Protein AF-0000000065893558 (afdb_homodimer)

Secondary structure (DSSP, 8-state):
--SEEEEEE-B--THHHHH-TT-TTBTTTGGG-HHHHHHTTEEEEEES---STTTSHHHHHHTT-SEEEE-TTS---B-HHHHHT-TT--EEEESSS--TTB-HHHHHHTT-EEEE-TTTTHHHHHHHHHHHHHHHHTTHHHHHHHHHHT---HHHHHTT---STT-EEEEE--SHHHHHHHHHHGGG--SEEEEE-SSPPPHHHHHHHHHHHHHHHS-S--EEE-S-HHHHHHH-SEEEE-PPPSTTTTT-BSHHHHHTSPTTEEEEE-S-GGGB-HHHHHHHHHHTSEEEEEES--SSSSPPTT-HHHH---TTS--EEE--S-TT--HHHHHHHHHHHHHHHHHHHTT-----GGGEEEETTEES-SSS----/--SEEEEEE-B--THHHHH-TT-TTBTTTGGG-HHHHHHTTEEEEEES---STTTSHHHHHHTT-SEEEE-TTS---B-HHHHHT-TT--EEEESSS--TTB-HHHHHHTT-EEEE-TTTTHHHHHHHHHHHHHHHHTTHHHHHHHHHHT---HHHHHTT---STT-EEEEE--SHHHHHHHHHHGGG--SEEEEE-SSPPPHHHHHHHHHHHHHHHS-S--EEE-S-HHHHHHH-SEEEE-PPPSTTTTT-BSHHHHHTSPTTEEEEE-S-GGGB-HHHHHHHHHHTSEEEEEES--SSSSPPTT-HHHH---TTS--EEE--S-TT--HHHHHHHHHHHHHHHHHHHTT-----GGGEEEETTEES-SSS----

pLDDT: mean 96.37, std 6.39, range [39.03, 98.94]

InterPro domains:
  IPR006140 D-isomer specific 2-hydroxyacid dehydrogenase, NAD-binding domain [PF02826] (130-314)
  IPR029753 D-isomer specific 2-hydroxyacid dehydrogenase, NAD-binding domain conserved site [PS00670] (232-254)
  IPR029753 D-isomer specific 2-hydroxyacid dehydrogenase, NAD-binding domain conserved site [PS00671] (261-277)
  IPR033689 NAD-dependent formate dehydrogenase [MF_03210] (4-373)
  IPR033689 NAD-dependent formate dehydrogenase [NF005750] (21-373)
  IPR033689 NAD-dependent formate dehydrogenase [cd05302] (4-371)
  IPR036291 NAD(P)-binding domain superfamily [SSF51735] (124-314)

Nearest PDB structures (foldseek):
  8j3o-assembly1_A  TM=9.911E-01  e=7.836E-60  Candida dubliniensis CD36
  8j3p-assembly1_A  TM=9.865E-01  e=5.452E-58  Candida dubliniensis CD36
  8j3o-assembly4_D  TM=9.879E-01  e=6.836E-58  Candida dubliniensis CD36
  8j3o-assembly3_C  TM=9.861E-01  e=7.655E-58  Candida dubliniensis CD36
  6d4b-assembly1_B  TM=9.823E-01  e=1.707E-53  [Candida] boidinii

Sequence (752 aa):
MSKGKVLLVLYEGGKHAEEQEKLLGCIENELGIRNFIEEQGYELVTTIDKDPEPTSTVDRELKDAEIVITTPFFPAYISRNRIAEAPNLKLCVTAGVGSDHVDLEAANERKITVTEVTGSNVVSVAEHVMATILVLIRNYNGGHQQAINGEWDIAGVAKNEYDLEDKIISTVGAGRIGYRVLERLVAFNPKKLLYYDYQELPAEAINRLNEASKLFNGRGDIVQRVEKLEDMVAQSDVVTINCPLHKDSRGLFNKKLISHMKDGAYLVNTARGAICVAEDVAEAVKSGKLAGYGGDVWDKQPAPKDHPWRTMDNKDHVGNAMTVHISGTSLHAQKRYAQGVKNILNSYFSKKFDYRPQDIIVQNGSYATRAYGQKKMSKGKVLLVLYEGGKHAEEQEKLLGCIENELGIRNFIEEQGYELVTTIDKDPEPTSTVDRELKDAEIVITTPFFPAYISRNRIAEAPNLKLCVTAGVGSDHVDLEAANERKITVTEVTGSNVVSVAEHVMATILVLIRNYNGGHQQAINGEWDIAGVAKNEYDLEDKIISTVGAGRIGYRVLERLVAFNPKKLLYYDYQELPAEAINRLNEASKLFNGRGDIVQRVEKLEDMVAQSDVVTINCPLHKDSRGLFNKKLISHMKDGAYLVNTARGAICVAEDVAEAVKSGKLAGYGGDVWDKQPAPKDHPWRTMDNKDHVGNAMTVHISGTSLHAQKRYAQGVKNILNSYFSKKFDYRPQDIIVQNGSYATRAYGQKK

Radius of gyration: 27.82 Å; Cα contacts (8 Å, |Δi|>4): 1777; chains: 2; bounding box: 53×90×63 Å

Structure (mmCIF, N/CA/C/O backbone):
data_AF-0000000065893558-model_v1
#
loop_
_entity.id
_entity.type
_entity.pdbx_description
1 polymer 'Formate dehydrogenase 2'
#
loop_
_atom_site.group_PDB
_atom_site.id
_atom_site.type_symbol
_atom_site.label_atom_id
_atom_site.label_alt_id
_atom_site.label_comp_id
_atom_site.label_asym_id
_atom_site.label_entity_id
_atom_site.label_seq_id
_atom_site.pdbx_PDB_ins_code
_atom_site.Cartn_x
_atom_site.Cartn_y
_atom_site.Cartn_z
_atom_site.occupancy
_atom_site.B_iso_or_equiv
_atom_site.auth_seq_id
_atom_site.auth_comp_id
_atom_site.auth_asym_id
_atom_site.auth_atom_id
_atom_site.pdbx_PDB_model_num
ATOM 1 N N . MET A 1 1 ? -18.844 46.812 14.445 1 70.69 1 MET A N 1
ATOM 2 C CA . MET A 1 1 ? -17.422 46.562 14.18 1 70.69 1 MET A CA 1
ATOM 3 C C . MET A 1 1 ? -17 45.188 14.633 1 70.69 1 MET A C 1
ATOM 5 O O . MET A 1 1 ? -17.484 44.688 15.648 1 70.69 1 MET A O 1
ATOM 9 N N . SER A 1 2 ? -16.312 44.406 13.742 1 84.44 2 SER A N 1
ATOM 10 C CA . SER A 1 2 ? -15.945 43.031 14.109 1 84.44 2 SER A CA 1
ATOM 11 C C . SER A 1 2 ? -14.977 43 15.281 1 84.44 2 SER A C 1
ATOM 13 O O . SER A 1 2 ? -14.234 43.969 15.492 1 84.44 2 SER A O 1
ATOM 15 N N . LYS A 1 3 ? -15.172 42.062 16.172 1 91.75 3 LYS A N 1
ATOM 16 C CA . LYS A 1 3 ? -14.289 41.875 17.328 1 91.75 3 LYS A CA 1
ATOM 17 C C . LYS A 1 3 ? -12.844 41.688 16.875 1 91.75 3 LYS A C 1
ATOM 19 O O . LYS A 1 3 ? -11.906 42.062 17.594 1 91.75 3 LYS A O 1
ATOM 24 N N . GLY A 1 4 ? -12.703 41.188 15.711 1 96.31 4 GLY A N 1
ATOM 25 C CA . GLY A 1 4 ? -11.398 40.844 15.172 1 96.31 4 GLY A CA 1
ATOM 26 C C . GLY A 1 4 ? -11.484 40.125 13.836 1 96.31 4 GLY A C 1
ATOM 27 O O . GLY A 1 4 ? -12.57 39.938 13.297 1 96.31 4 GLY A O 1
ATOM 28 N N . LYS A 1 5 ? -10.305 39.812 13.312 1 98.38 5 LYS A N 1
ATOM 29 C CA . LYS A 1 5 ? -10.242 39.188 11.992 1 98.38 5 LYS A CA 1
ATOM 30 C C . LYS A 1 5 ? -9.516 37.844 12.047 1 98.38 5 LYS A C 1
ATOM 32 O O . LYS A 1 5 ? -8.445 37.75 12.648 1 98.38 5 LYS A O 1
ATOM 37 N N . VAL A 1 6 ? -10.195 36.844 11.469 1 98.75 6 VAL A N 1
ATOM 38 C CA . VAL A 1 6 ? -9.586 35.531 11.242 1 98.75 6 VAL A CA 1
ATOM 39 C C . VAL A 1 6 ? -9.234 35.375 9.766 1 98.75 6 VAL A C 1
ATOM 41 O O . VAL A 1 6 ? -10.102 35.531 8.898 1 98.75 6 VAL A O 1
ATOM 44 N N . LEU A 1 7 ? -7.969 35.188 9.484 1 98.81 7 LEU A N 1
ATOM 45 C CA . LEU A 1 7 ? -7.496 34.906 8.133 1 98.81 7 LEU A CA 1
ATOM 46 C C . LEU A 1 7 ? -7.324 33.406 7.906 1 98.81 7 LEU A C 1
ATOM 48 O O . LEU A 1 7 ? -6.594 32.75 8.648 1 98.81 7 LEU A O 1
ATOM 52 N N . LEU A 1 8 ? -8.047 32.875 6.945 1 98.75 8 LEU A N 1
ATOM 53 C CA . LEU A 1 8 ? -8.031 31.438 6.621 1 98.75 8 LEU A CA 1
ATOM 54 C C . LEU A 1 8 ? -7.418 31.203 5.246 1 98.75 8 LEU A C 1
ATOM 56 O O . LEU A 1 8 ? -7.914 31.719 4.242 1 98.75 8 LEU A O 1
ATOM 60 N N . VAL A 1 9 ? -6.301 30.5 5.211 1 98.38 9 VAL A N 1
ATOM 61 C CA . VAL A 1 9 ? -5.621 30.188 3.959 1 98.38 9 VAL A CA 1
ATOM 62 C C . VAL A 1 9 ? -5.711 28.688 3.684 1 98.38 9 VAL A C 1
ATOM 64 O O . VAL A 1 9 ? -5.129 27.875 4.41 1 98.38 9 VAL A O 1
ATOM 67 N N . LEU A 1 10 ? -6.488 28.266 2.695 1 97.81 10 LEU A N 1
ATOM 68 C CA . LEU A 1 10 ? -6.699 26.891 2.283 1 97.81 10 LEU A CA 1
ATOM 69 C C . LEU A 1 10 ? -6.5 26.734 0.78 1 97.81 10 LEU A C 1
ATOM 71 O O . LEU A 1 10 ? -6.375 27.719 0.059 1 97.81 10 LEU A O 1
ATOM 75 N N . TYR A 1 11 ? -6.375 25.469 0.306 1 96.88 11 TYR A N 1
ATOM 76 C CA . TYR A 1 11 ? -6.258 25.234 -1.13 1 96.88 11 TYR A CA 1
ATOM 77 C C . TYR A 1 11 ? -7.602 25.406 -1.822 1 96.88 11 TYR A C 1
ATOM 79 O O . TYR A 1 11 ? -8.648 25.422 -1.169 1 96.88 11 TYR A O 1
ATOM 87 N N . GLU A 1 12 ? -7.582 25.562 -3.115 1 97.06 12 GLU A N 1
ATOM 88 C CA . GLU A 1 12 ? -8.797 25.703 -3.914 1 97.06 12 GLU A CA 1
ATOM 89 C C . GLU A 1 12 ? -9.445 24.359 -4.199 1 97.06 12 GLU A C 1
ATOM 91 O O . GLU A 1 12 ? -8.758 23.406 -4.594 1 97.06 12 GLU A O 1
ATOM 96 N N . GLY A 1 13 ? -10.727 24.312 -3.957 1 97 13 GLY A N 1
ATOM 97 C CA . GLY A 1 13 ? -11.461 23.078 -4.254 1 97 13 GLY A CA 1
ATOM 98 C C . GLY A 1 13 ? -12.078 23.078 -5.641 1 97 13 GLY A C 1
ATOM 99 O O . GLY A 1 13 ? -12.117 22.047 -6.305 1 97 13 GLY A O 1
ATOM 100 N N . GLY A 1 14 ? -12.555 24.281 -6.031 1 96.31 14 GLY A N 1
ATOM 101 C CA . GLY A 1 14 ? -13.195 24.406 -7.332 1 96.31 14 GLY A CA 1
ATOM 102 C C . GLY A 1 14 ? -14.352 23.438 -7.512 1 96.31 14 GLY A C 1
ATOM 103 O O . GLY A 1 14 ? -15.25 23.375 -6.676 1 96.31 14 GLY A O 1
ATOM 104 N N . LYS A 1 15 ? -14.383 22.797 -8.641 1 96.44 15 LYS A N 1
ATOM 105 C CA . LYS A 1 15 ? -15.445 21.859 -8.969 1 96.44 15 LYS A CA 1
ATOM 106 C C . LYS A 1 15 ? -15.445 20.672 -8.008 1 96.44 15 LYS A C 1
ATOM 108 O O . LYS A 1 15 ? -16.5 20.125 -7.691 1 96.44 15 LYS A O 1
ATOM 113 N N . HIS A 1 16 ? -14.305 20.328 -7.508 1 97.31 16 HIS A N 1
ATOM 114 C CA . HIS A 1 16 ? -14.195 19.188 -6.594 1 97.31 16 HIS A CA 1
ATOM 115 C C . HIS A 1 16 ? -14.984 19.438 -5.312 1 97.31 16 HIS A C 1
ATOM 117 O O . HIS A 1 16 ? -15.625 18.531 -4.785 1 97.31 16 HIS A O 1
ATOM 123 N N . ALA A 1 17 ? -14.93 20.672 -4.809 1 96.69 17 ALA A N 1
ATOM 124 C CA . ALA A 1 17 ? -15.656 21.031 -3.594 1 96.69 17 ALA A CA 1
ATOM 125 C C . ALA A 1 17 ? -17.172 20.953 -3.809 1 96.69 17 ALA A C 1
ATOM 127 O O . ALA A 1 17 ? -17.906 20.625 -2.885 1 96.69 17 ALA A O 1
ATOM 128 N N . GLU A 1 18 ? -17.562 21.234 -4.992 1 95.62 18 GLU A N 1
ATOM 129 C CA . GLU A 1 18 ? -18.984 21.141 -5.34 1 95.62 18 GLU A CA 1
ATOM 130 C C . GLU A 1 18 ? -19.453 19.688 -5.352 1 95.62 18 GLU A C 1
ATOM 132 O O . GLU A 1 18 ? -20.578 19.391 -4.945 1 95.62 18 GLU A O 1
ATOM 137 N N . GLU A 1 19 ? -18.625 18.844 -5.762 1 95.75 19 GLU A N 1
ATOM 138 C CA . GLU A 1 19 ? -18.969 17.453 -5.961 1 95.75 19 GLU A CA 1
ATOM 139 C C . GLU A 1 19 ? -18.812 16.656 -4.668 1 95.75 19 GLU A C 1
ATOM 141 O O . GLU A 1 19 ? -19.359 15.555 -4.539 1 95.75 19 GLU A O 1
ATOM 146 N N . GLN A 1 20 ? -18.031 17.172 -3.73 1 96.31 20 GLN A N 1
ATOM 147 C CA . GLN A 1 20 ? -17.719 16.469 -2.49 1 96.31 20 GLN A CA 1
ATOM 148 C C . GLN A 1 20 ? -17.828 17.406 -1.289 1 96.31 20 GLN A C 1
ATOM 150 O O . GLN A 1 20 ? -16.859 18.078 -0.928 1 96.31 20 GLN A O 1
ATOM 155 N N . GLU A 1 21 ? -18.875 17.266 -0.582 1 95.94 21 GLU A N 1
ATOM 156 C CA . GLU A 1 21 ? -19.156 18.188 0.509 1 95.94 21 GLU A CA 1
ATOM 157 C C . GLU A 1 21 ? -18.234 17.938 1.7 1 95.94 21 GLU A C 1
ATOM 159 O O . GLU A 1 21 ? -18.031 18.828 2.533 1 95.94 21 GLU A O 1
ATOM 164 N N . LYS A 1 22 ? -17.609 16.75 1.719 1 97.62 22 LYS A N 1
ATOM 165 C CA . LYS A 1 22 ? -16.75 16.391 2.844 1 97.62 22 LYS A CA 1
ATOM 166 C C . LYS A 1 22 ? -15.352 16.984 2.688 1 97.62 22 LYS A C 1
ATOM 168 O O . LYS A 1 22 ? -14.531 16.906 3.6 1 97.62 22 LYS A O 1
ATOM 173 N N . LEU A 1 23 ? -15.133 17.609 1.59 1 98.25 23 LEU A N 1
ATOM 174 C CA . LEU A 1 23 ? -13.859 18.266 1.331 1 98.25 23 LEU A CA 1
ATOM 175 C C . LEU A 1 23 ? -13.766 19.594 2.082 1 98.25 23 LEU A C 1
ATOM 177 O O . LEU A 1 23 ? -13.914 20.656 1.484 1 98.25 23 LEU A O 1
ATOM 181 N N . LEU A 1 24 ? -13.398 19.531 3.311 1 98.56 24 LEU A N 1
ATOM 182 C CA . LEU A 1 24 ? -13.484 20.672 4.211 1 98.56 24 LEU A CA 1
ATOM 183 C C . LEU A 1 24 ? -12.25 21.562 4.098 1 98.56 24 LEU A C 1
ATOM 185 O O . LEU A 1 24 ? -12.297 22.75 4.398 1 98.56 24 LEU A O 1
ATOM 189 N N . GLY A 1 25 ? -11.117 20.984 3.631 1 97.94 25 GLY A N 1
ATOM 190 C CA . GLY A 1 25 ? -9.836 21.672 3.668 1 97.94 25 GLY A CA 1
ATOM 191 C C . GLY A 1 25 ? -9.648 22.641 2.51 1 97.94 25 GLY A C 1
ATOM 192 O O . GLY A 1 25 ? -8.523 23.062 2.223 1 97.94 25 GLY A O 1
ATOM 193 N 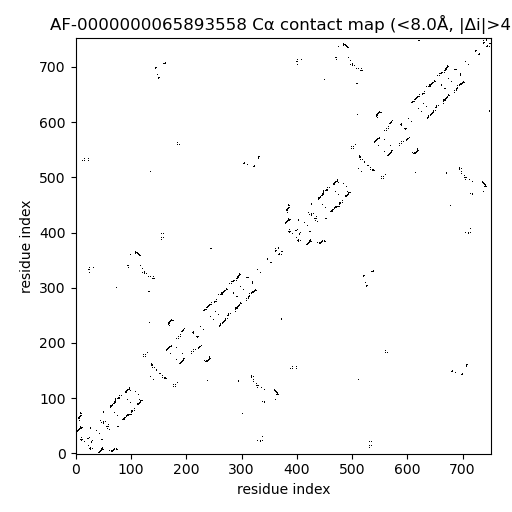N . CYS A 1 26 ? -10.758 23 1.831 1 97.94 26 CYS A N 1
ATOM 194 C CA . CYS A 1 26 ? -10.688 23.922 0.698 1 97.94 26 CYS A CA 1
ATOM 195 C C . CYS A 1 26 ? -11.414 25.219 1.005 1 97.94 26 CYS A C 1
ATOM 197 O O . CYS A 1 26 ? -12.156 25.297 1.98 1 97.94 26 CYS A O 1
ATOM 199 N N . ILE A 1 27 ? -11.172 26.25 0.231 1 97.5 27 ILE A N 1
ATOM 200 C CA . ILE A 1 27 ? -11.688 27.594 0.527 1 97.5 27 ILE A CA 1
ATOM 201 C C . ILE A 1 27 ? -13.203 27.609 0.388 1 97.5 27 ILE A C 1
ATOM 203 O O . ILE A 1 27 ? -13.891 28.375 1.068 1 97.5 27 ILE A O 1
ATOM 207 N N . GLU A 1 28 ? -13.734 26.719 -0.44 1 98.12 28 GLU A N 1
ATOM 208 C CA . GLU A 1 28 ? -15.172 26.719 -0.681 1 98.12 28 GLU A CA 1
ATOM 209 C C . GLU A 1 28 ? -15.938 26.266 0.555 1 98.12 28 GLU A C 1
ATOM 211 O O . GLU A 1 28 ? -17.031 26.75 0.833 1 98.12 28 GLU A O 1
ATOM 216 N N . ASN A 1 29 ? -15.281 25.344 1.339 1 98.06 29 ASN A N 1
ATOM 217 C CA . ASN A 1 29 ? -15.977 24.766 2.484 1 98.06 29 ASN A CA 1
ATOM 218 C C . ASN A 1 29 ? -15.398 25.266 3.803 1 98.06 29 ASN A C 1
ATOM 220 O O . ASN A 1 29 ? -16.016 25.109 4.859 1 98.06 29 ASN A O 1
ATOM 224 N N . GLU A 1 30 ? -14.297 25.922 3.744 1 98.5 30 GLU A N 1
ATOM 225 C CA . GLU A 1 30 ? -13.703 26.719 4.812 1 98.5 30 GLU A CA 1
ATOM 226 C C . GLU A 1 30 ? -13.711 25.969 6.137 1 98.5 30 GLU A C 1
ATOM 228 O O . GLU A 1 30 ? -14.094 26.516 7.172 1 98.5 30 GLU A O 1
ATOM 233 N N . LEU A 1 31 ? -13.422 24.641 6.105 1 98.62 31 LEU A N 1
ATOM 234 C CA . LEU A 1 31 ? -13.359 23.781 7.277 1 98.62 31 LEU A CA 1
ATOM 235 C C . LEU A 1 31 ? -14.719 23.688 7.961 1 98.62 31 LEU A C 1
ATOM 237 O O . LEU A 1 31 ? -14.844 23.094 9.031 1 98.62 31 LEU A O 1
ATOM 241 N N . GLY A 1 32 ? -15.719 24.312 7.414 1 98.25 32 GLY A N 1
ATOM 242 C CA . GLY A 1 32 ? -17.047 24.328 7.992 1 98.25 32 GLY A CA 1
ATOM 243 C C . GLY A 1 32 ? -17.188 25.266 9.172 1 98.25 32 GLY A C 1
ATOM 244 O O . GLY A 1 32 ? -18.016 25.062 10.055 1 98.25 32 GLY A O 1
ATOM 245 N N . ILE A 1 33 ? -16.344 26.391 9.172 1 98.44 33 ILE A N 1
ATOM 246 C CA . ILE A 1 33 ? -16.281 27.109 10.438 1 98.44 33 ILE A CA 1
ATOM 247 C C . ILE A 1 33 ? -16.719 28.562 10.219 1 98.44 33 ILE A C 1
ATOM 249 O O . ILE A 1 33 ? -16.688 29.375 11.148 1 98.44 33 ILE A O 1
ATOM 253 N N . ARG A 1 34 ? -17.188 28.984 9.055 1 98.25 34 ARG A N 1
ATOM 254 C CA . ARG A 1 34 ? -17.547 30.375 8.805 1 98.25 34 ARG A CA 1
ATOM 255 C C . ARG A 1 34 ? -18.625 30.844 9.781 1 98.25 34 ARG A C 1
ATOM 257 O O . ARG A 1 34 ? -18.438 31.844 10.469 1 98.25 34 ARG A O 1
ATOM 264 N N . ASN A 1 35 ? -19.734 30.094 9.82 1 98.12 35 ASN A N 1
ATOM 265 C CA . ASN A 1 35 ? -20.828 30.484 10.703 1 98.12 35 ASN A CA 1
ATOM 266 C C . ASN A 1 35 ? -20.391 30.578 12.156 1 98.12 35 ASN A C 1
ATOM 268 O O . ASN A 1 35 ? -20.766 31.5 12.875 1 98.12 35 ASN A O 1
ATOM 272 N N . PHE A 1 36 ? -19.641 29.656 12.508 1 98.25 36 PHE A N 1
ATOM 273 C CA . PHE A 1 36 ? -19.141 29.609 13.883 1 98.25 36 PHE A CA 1
ATOM 274 C C . PHE A 1 36 ? -18.344 30.859 14.211 1 98.25 36 PHE A C 1
ATOM 276 O O . PHE A 1 36 ? -18.562 31.484 15.25 1 98.25 36 PHE A O 1
ATOM 283 N N . ILE A 1 37 ? -17.391 31.25 13.328 1 98.44 37 ILE A N 1
ATOM 284 C CA . ILE A 1 37 ? -16.516 32.406 13.539 1 98.44 37 ILE A CA 1
ATOM 285 C C . ILE A 1 37 ? -17.328 33.688 13.562 1 98.44 37 ILE A C 1
ATOM 287 O O . ILE A 1 37 ? -17.156 34.531 14.445 1 98.44 37 ILE A O 1
ATOM 291 N N . GLU A 1 38 ? -18.281 33.781 12.648 1 98 38 GLU A N 1
ATOM 292 C CA . GLU A 1 38 ? -19.094 35 12.531 1 98 38 GLU A CA 1
ATOM 293 C C . GLU A 1 38 ? -20.047 35.125 13.711 1 98 38 GLU A C 1
ATOM 295 O O . GLU A 1 38 ? -20.312 36.25 14.172 1 98 38 GLU A O 1
ATOM 300 N N . GLU A 1 39 ? -20.469 34.031 14.18 1 97.56 39 GLU A N 1
ATOM 301 C CA . GLU A 1 39 ? -21.344 34.062 15.352 1 97.56 39 GLU A CA 1
ATOM 302 C C . GLU A 1 39 ? -20.594 34.562 16.578 1 97.56 39 GLU A C 1
ATOM 304 O O . GLU A 1 39 ? -21.203 35.094 17.516 1 97.56 39 GLU A O 1
ATOM 309 N N . GLN A 1 40 ? -19.328 34.438 16.609 1 97.12 40 GLN A N 1
ATOM 310 C CA . GLN A 1 40 ? -18.516 34.938 17.719 1 97.12 40 GLN A CA 1
ATOM 311 C C . GLN A 1 40 ? -18.203 36.406 17.547 1 97.12 40 GLN A C 1
ATOM 313 O O . GLN A 1 40 ? -17.531 37 18.391 1 97.12 40 GLN A O 1
ATOM 318 N N . GLY A 1 41 ? -18.609 37 16.391 1 97.38 41 GLY A N 1
ATOM 319 C CA . GLY A 1 41 ? -18.406 38.438 16.141 1 97.38 41 GLY A CA 1
ATOM 320 C C . GLY A 1 41 ? -17.141 38.719 15.375 1 97.38 41 GLY A C 1
ATOM 321 O O . GLY A 1 41 ? -16.719 39.875 15.266 1 97.38 41 GLY A O 1
ATOM 322 N N . TYR A 1 42 ? -16.5 37.719 14.867 1 98.19 42 TYR A N 1
ATOM 323 C CA . TYR A 1 42 ? -15.258 37.906 14.109 1 98.19 42 TYR A CA 1
ATOM 324 C C . TYR A 1 42 ? -15.539 37.938 12.609 1 98.19 42 TYR A C 1
ATOM 326 O O . TYR A 1 42 ? -16.547 37.406 12.148 1 98.19 42 TYR A O 1
ATOM 334 N N . GLU A 1 43 ? -14.695 38.594 11.891 1 98.06 43 GLU A N 1
ATOM 335 C CA . GLU A 1 43 ? -14.68 38.562 10.43 1 98.06 43 GLU A CA 1
ATOM 336 C C . GLU A 1 43 ? -13.797 37.438 9.922 1 98.06 43 GLU A C 1
ATOM 338 O O . GLU A 1 43 ? -12.68 37.25 10.406 1 98.06 43 GLU A O 1
ATOM 343 N N . LEU A 1 44 ? -14.344 36.656 9 1 98.5 44 LEU A N 1
ATOM 344 C CA . LEU A 1 44 ? -13.539 35.625 8.367 1 98.5 44 LEU A CA 1
ATOM 345 C C . LEU A 1 44 ? -13.156 36.031 6.941 1 98.5 44 LEU A C 1
ATOM 347 O O . LEU A 1 44 ? -14.031 36.344 6.125 1 98.5 44 LEU A O 1
ATOM 351 N N . VAL A 1 45 ? -11.883 36.125 6.645 1 98.56 45 VAL A N 1
ATOM 352 C CA . VAL A 1 45 ? -11.367 36.312 5.293 1 98.56 45 VAL A CA 1
ATOM 353 C C . VAL A 1 45 ? -10.656 35.031 4.824 1 98.56 45 VAL A C 1
ATOM 355 O O . VAL A 1 45 ? -9.75 34.531 5.5 1 98.56 45 VAL A O 1
ATOM 358 N N . THR A 1 46 ? -11.102 34.5 3.734 1 98.31 46 THR A N 1
ATOM 359 C CA . THR A 1 46 ? -10.531 33.281 3.168 1 98.31 46 THR A CA 1
ATOM 360 C C . THR A 1 46 ? -9.844 33.562 1.837 1 98.31 46 THR A C 1
ATOM 362 O O . THR A 1 46 ? -10.375 34.312 1.012 1 98.31 46 THR A O 1
ATOM 365 N N . THR A 1 47 ? -8.617 33 1.638 1 98.31 47 THR A N 1
ATOM 366 C CA . THR A 1 47 ? -7.918 33.312 0.392 1 98.31 47 THR A CA 1
ATOM 367 C C . THR A 1 47 ? -6.973 32.156 0.012 1 98.31 47 THR A C 1
ATOM 369 O O . THR A 1 47 ? -6.59 31.359 0.862 1 98.31 47 THR A O 1
ATOM 372 N N . ILE A 1 48 ? -6.645 32.031 -1.286 1 97.12 48 ILE A N 1
ATOM 373 C CA . ILE A 1 48 ? -5.621 31.141 -1.81 1 97.12 48 ILE A CA 1
ATOM 374 C C . ILE A 1 48 ? -4.371 31.938 -2.174 1 97.12 48 ILE A C 1
ATOM 376 O O . ILE A 1 48 ? -3.342 31.359 -2.531 1 97.12 48 ILE A O 1
ATOM 380 N N . ASP A 1 49 ? -4.453 33.281 -2.113 1 97.88 49 ASP A N 1
ATOM 381 C CA . ASP A 1 49 ? -3.389 34.156 -2.572 1 97.88 49 ASP A CA 1
ATOM 382 C C . ASP A 1 49 ? -2.359 34.406 -1.468 1 97.88 49 ASP A C 1
ATOM 384 O O . ASP A 1 49 ? -2.393 35.438 -0.793 1 97.88 49 ASP A O 1
ATOM 388 N N . LYS A 1 50 ? -1.427 33.5 -1.461 1 95.94 50 LYS A N 1
ATOM 389 C CA . LYS A 1 50 ? -0.479 33.469 -0.35 1 95.94 50 LYS A CA 1
ATOM 390 C C . LYS A 1 50 ? 0.916 33.875 -0.816 1 95.94 50 LYS A C 1
ATOM 392 O O . LYS A 1 50 ? 1.786 34.188 0.002 1 95.94 50 LYS A O 1
ATOM 397 N N . ASP A 1 51 ? 1.189 33.906 -2.107 1 92.75 51 ASP A N 1
ATOM 398 C CA . ASP A 1 51 ? 2.498 34.219 -2.664 1 92.75 51 ASP A CA 1
ATOM 399 C C . ASP A 1 51 ? 2.365 35.219 -3.824 1 92.75 51 ASP A C 1
ATOM 401 O O . ASP A 1 51 ? 1.342 35.219 -4.512 1 92.75 51 ASP A O 1
ATOM 405 N N . PRO A 1 52 ? 3.309 36.094 -4.094 1 94 52 PRO A N 1
ATOM 406 C CA . PRO A 1 52 ? 4.574 36.219 -3.369 1 94 52 PRO A CA 1
ATOM 407 C C . PRO A 1 52 ? 4.492 37.188 -2.189 1 94 52 PRO A C 1
ATOM 409 O O . PRO A 1 52 ? 3.6 38.031 -2.145 1 94 52 PRO A O 1
ATOM 412 N N . GLU A 1 53 ? 5.281 37.031 -1.1 1 92.19 53 GLU A N 1
ATOM 413 C CA . GLU A 1 53 ? 5.535 38.031 -0.087 1 92.19 53 GLU A CA 1
ATOM 414 C C . GLU A 1 53 ? 6.211 39.25 -0.695 1 92.19 53 GLU A C 1
ATOM 416 O O . GLU A 1 53 ? 7.121 39.125 -1.517 1 92.19 53 GLU A O 1
ATOM 421 N N . PRO A 1 54 ? 5.738 40.406 -0.417 1 95.06 54 PRO A N 1
ATOM 422 C CA . PRO A 1 54 ? 4.699 40.812 0.534 1 95.06 54 PRO A CA 1
ATOM 423 C C . PRO A 1 54 ? 3.465 41.406 -0.152 1 95.06 54 PRO A C 1
ATOM 425 O O . PRO A 1 54 ? 2.875 42.375 0.34 1 95.06 54 PRO A O 1
ATOM 428 N N . THR A 1 55 ? 3.145 40.844 -1.346 1 96.5 55 THR A N 1
ATOM 429 C CA . THR A 1 55 ? 2.115 41.5 -2.129 1 96.5 55 THR A CA 1
ATOM 430 C C . THR A 1 55 ? 0.853 40.656 -2.215 1 96.5 55 THR A C 1
ATO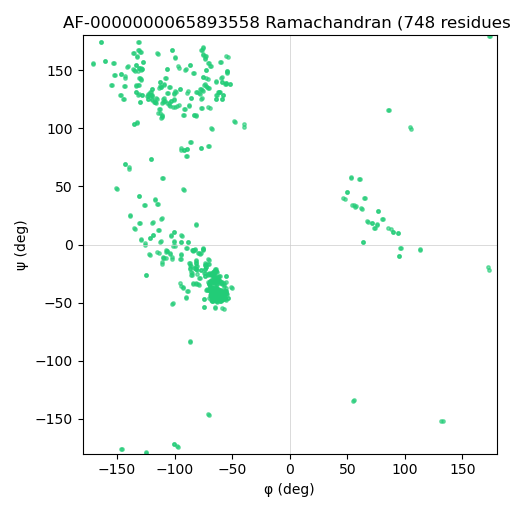M 432 O O . THR A 1 55 ? -0.147 41.094 -2.801 1 96.5 55 THR A O 1
ATOM 435 N N . SER A 1 56 ? 0.861 39.594 -1.58 1 97.88 56 SER A N 1
ATOM 436 C CA . SER A 1 56 ? -0.282 38.688 -1.655 1 97.88 56 SER A CA 1
ATOM 437 C C . SER A 1 56 ? -1.438 39.188 -0.793 1 97.88 56 SER A C 1
ATOM 439 O O . SER A 1 56 ? -1.28 40.125 -0.019 1 97.88 56 SER A O 1
ATOM 441 N N . THR A 1 57 ? -2.605 38.562 -1.017 1 98.44 57 THR A N 1
ATOM 442 C CA . THR A 1 57 ? -3.752 38.812 -0.156 1 98.44 57 THR A CA 1
ATOM 443 C C . THR A 1 57 ? -3.426 38.5 1.299 1 98.44 57 THR A C 1
ATOM 445 O O . THR A 1 57 ? -3.865 39.188 2.211 1 98.44 57 THR A O 1
ATOM 448 N N . VAL A 1 58 ? -2.643 37.531 1.53 1 98.5 58 VAL A N 1
ATOM 449 C CA . VAL A 1 58 ? -2.229 37.156 2.883 1 98.5 58 VAL A CA 1
ATOM 450 C C . VAL A 1 58 ? -1.475 38.312 3.518 1 98.5 58 VAL A C 1
ATOM 452 O O . VAL A 1 58 ? -1.748 38.688 4.66 1 98.5 58 VAL A O 1
ATOM 455 N N . ASP A 1 59 ? -0.619 38.938 2.75 1 98.38 59 ASP A N 1
ATOM 456 C CA . ASP A 1 59 ? 0.168 40.062 3.258 1 98.38 59 ASP A CA 1
ATOM 457 C C . ASP A 1 59 ? -0.728 41.219 3.611 1 98.38 59 ASP A C 1
ATOM 459 O O . ASP A 1 59 ? -0.524 41.875 4.633 1 98.38 59 ASP A O 1
ATOM 463 N N . ARG A 1 60 ? -1.63 41.469 2.789 1 98.38 60 ARG A N 1
ATOM 464 C CA . ARG A 1 60 ? -2.547 42.562 3.021 1 98.38 60 ARG A CA 1
ATOM 465 C C . ARG A 1 60 ? -3.398 42.344 4.262 1 98.38 60 ARG A C 1
ATOM 467 O O . ARG A 1 60 ? -3.533 43.219 5.109 1 98.38 60 ARG A O 1
ATOM 474 N N . GLU A 1 61 ? -3.9 41.156 4.43 1 98.31 61 GLU A N 1
ATOM 475 C CA . GLU A 1 61 ? -4.863 40.844 5.484 1 98.31 61 GLU A CA 1
ATOM 476 C C . GLU A 1 61 ? -4.164 40.625 6.82 1 98.31 61 GLU A C 1
ATOM 478 O O . GLU A 1 61 ? -4.758 40.844 7.879 1 98.31 61 GLU A O 1
ATOM 483 N N . LEU A 1 62 ? -2.936 40.25 6.824 1 98.19 62 LEU A N 1
ATOM 484 C CA . LEU A 1 62 ? -2.178 40.031 8.047 1 98.19 62 LEU A CA 1
ATOM 485 C C . LEU A 1 62 ? -2.027 41.312 8.859 1 98.19 62 LEU A C 1
ATOM 487 O O . LEU A 1 62 ? -1.837 41.25 10.078 1 98.19 62 LEU A O 1
ATOM 491 N N . LYS A 1 63 ? -2.129 42.438 8.234 1 97.62 63 LYS A N 1
ATOM 492 C CA . LYS A 1 63 ? -1.9 43.719 8.875 1 97.62 63 LYS A CA 1
ATOM 493 C C . LYS A 1 63 ? -2.879 43.938 10.023 1 97.62 63 LYS A C 1
ATOM 495 O O . LYS A 1 63 ? -2.564 44.656 10.977 1 97.62 63 LYS A O 1
ATOM 500 N N . ASP A 1 64 ? -4.043 43.344 9.961 1 97.56 64 ASP A N 1
ATOM 501 C CA . ASP A 1 64 ? -5.012 43.562 11.031 1 97.56 64 ASP A CA 1
ATOM 502 C C . ASP A 1 64 ? -5.625 42.219 11.461 1 97.56 64 ASP A C 1
ATOM 504 O O . ASP A 1 64 ? -6.695 42.188 12.078 1 97.56 64 ASP A O 1
ATOM 508 N N . ALA A 1 65 ? -5.031 41.094 11.039 1 98.56 65 ALA A N 1
ATOM 509 C CA . ALA A 1 65 ? -5.523 39.781 11.453 1 98.56 65 ALA A CA 1
ATOM 510 C C . ALA A 1 65 ? -5.156 39.5 12.906 1 98.56 65 ALA A C 1
ATOM 512 O O . ALA A 1 65 ? -4.051 39.812 13.352 1 98.56 65 ALA A O 1
ATOM 513 N N . GLU A 1 66 ? -6.09 38.938 13.625 1 98.69 66 GLU A N 1
ATOM 514 C CA . GLU A 1 66 ? -5.867 38.5 14.992 1 98.69 66 GLU A CA 1
ATOM 515 C C . GLU A 1 66 ? -5.5 37 15.039 1 98.69 66 GLU A C 1
ATOM 517 O O . GLU A 1 66 ? -4.742 36.594 15.914 1 98.69 66 GLU A O 1
ATOM 522 N N . ILE A 1 67 ? -6.074 36.281 14.133 1 98.81 67 ILE A N 1
ATOM 523 C CA . ILE A 1 67 ? -5.859 34.844 14.023 1 98.81 67 ILE A CA 1
ATOM 524 C C . ILE A 1 67 ? -5.562 34.469 12.57 1 98.81 67 ILE A C 1
ATOM 526 O O . ILE A 1 67 ? -6.203 34.969 11.648 1 98.81 67 ILE A O 1
ATOM 530 N N . VAL A 1 68 ? -4.594 33.594 12.375 1 98.81 68 VAL A N 1
ATOM 531 C CA . VAL A 1 68 ? -4.348 33.031 11.062 1 98.81 68 VAL A CA 1
ATOM 532 C C . VAL A 1 68 ? -4.477 31.5 11.133 1 98.81 68 VAL A C 1
ATOM 534 O O . VAL A 1 68 ? -3.977 30.875 12.062 1 98.81 68 VAL A O 1
ATOM 537 N N . ILE A 1 69 ? -5.227 30.906 10.219 1 98.75 69 ILE A N 1
ATOM 538 C CA . ILE A 1 69 ? -5.387 29.469 10.078 1 98.75 69 ILE A CA 1
ATOM 539 C C . ILE A 1 69 ? -4.855 29.031 8.711 1 98.75 69 ILE A C 1
ATOM 541 O O . ILE A 1 69 ? -5.246 29.578 7.68 1 98.75 69 ILE A O 1
ATOM 545 N N . THR A 1 70 ? -3.939 28.156 8.711 1 97.06 70 THR A N 1
ATOM 546 C CA . THR A 1 70 ? -3.377 27.594 7.492 1 97.06 70 THR A CA 1
ATOM 547 C C . THR A 1 70 ? -3.328 26.062 7.57 1 97.06 70 THR A C 1
ATOM 549 O O . THR A 1 70 ? -3.744 25.484 8.57 1 97.06 70 THR A O 1
ATOM 552 N N . THR A 1 71 ? -2.953 25.391 6.5 1 95.94 71 THR A N 1
ATOM 553 C CA . THR A 1 71 ? -2.785 23.938 6.469 1 95.94 71 THR A CA 1
ATOM 554 C C . THR A 1 71 ? -1.416 23.562 5.902 1 95.94 71 THR A C 1
ATOM 556 O O . THR A 1 71 ? -0.856 24.297 5.086 1 95.94 71 THR A O 1
ATOM 559 N N . PRO A 1 72 ? -0.873 22.422 6.336 1 94.12 72 PRO A N 1
ATOM 560 C CA . PRO A 1 72 ? 0.435 22.016 5.812 1 94.12 72 PRO A CA 1
ATOM 561 C C . PRO A 1 72 ? 0.374 21.578 4.352 1 94.12 72 PRO A C 1
ATOM 563 O O . PRO A 1 72 ? 1.411 21.453 3.695 1 94.12 72 PRO A O 1
ATOM 566 N N . PHE A 1 73 ? -0.708 21.344 3.752 1 93.69 73 PHE A N 1
ATOM 567 C CA . PHE A 1 73 ? -0.913 20.797 2.41 1 93.69 73 PHE A CA 1
ATOM 568 C C . PHE A 1 73 ? -0.851 21.906 1.368 1 93.69 73 PHE A C 1
ATOM 570 O O . PHE A 1 73 ? -0.643 21.641 0.183 1 93.69 73 PHE A O 1
ATOM 577 N N . PHE A 1 74 ? -1.179 23.094 1.815 1 93.38 74 PHE A N 1
ATOM 578 C CA . PHE A 1 74 ? -1.098 24.375 1.108 1 93.38 74 PHE A CA 1
ATOM 579 C C . PHE A 1 74 ? -0.677 25.484 2.053 1 93.38 74 PHE A C 1
ATOM 581 O O . PHE A 1 74 ? -1.437 26.422 2.285 1 93.38 74 PHE A O 1
ATOM 588 N N . PRO A 1 75 ? 0.54 25.406 2.459 1 94.94 75 PRO A N 1
ATOM 589 C CA . PRO A 1 75 ? 0.949 26.25 3.584 1 94.94 75 PRO A CA 1
ATOM 590 C C . PRO A 1 75 ? 1.172 27.703 3.178 1 94.94 75 PRO A C 1
ATOM 592 O O . PRO A 1 75 ? 1.896 27.984 2.217 1 94.94 75 PRO A O 1
ATOM 595 N N . ALA A 1 76 ? 0.489 28.594 3.877 1 96.06 76 ALA A N 1
ATOM 596 C CA . ALA A 1 76 ? 0.942 29.984 3.896 1 96.06 76 ALA A CA 1
ATOM 597 C C . ALA A 1 76 ? 2.072 30.188 4.902 1 96.06 76 ALA A C 1
ATOM 599 O O . ALA A 1 76 ? 1.851 30.125 6.113 1 96.06 76 ALA A O 1
ATOM 600 N N . TYR A 1 77 ? 3.23 30.438 4.383 1 95.12 77 TYR A N 1
ATOM 601 C CA . TYR A 1 77 ? 4.379 30.625 5.262 1 95.12 77 TYR A CA 1
ATOM 602 C C . TYR A 1 77 ? 4.266 31.922 6.043 1 95.12 77 TYR A C 1
ATOM 604 O O . TYR A 1 77 ? 4.219 33 5.453 1 95.12 77 TYR A O 1
ATOM 612 N N . ILE A 1 78 ? 4.188 31.797 7.355 1 97.44 78 ILE A N 1
ATOM 613 C CA . ILE A 1 78 ? 4.168 32.938 8.242 1 97.44 78 ILE A CA 1
ATOM 614 C C . ILE A 1 78 ? 5.586 33.25 8.727 1 97.44 78 ILE A C 1
ATOM 616 O O . ILE A 1 78 ? 5.957 32.906 9.844 1 97.44 78 ILE A O 1
ATOM 620 N N . SER A 1 79 ? 6.285 33.938 7.875 1 97.06 79 SER A N 1
ATOM 621 C CA . SER A 1 79 ? 7.707 34.219 8.062 1 97.06 79 SER A CA 1
ATOM 622 C C . SER A 1 79 ? 7.918 35.312 9.133 1 97.06 79 SER A C 1
ATOM 624 O O . SER A 1 79 ? 6.957 35.938 9.594 1 97.06 79 SER A O 1
ATOM 626 N N . ARG A 1 80 ? 9.18 35.469 9.523 1 97.81 80 ARG A N 1
ATOM 627 C CA . ARG A 1 80 ? 9.547 36.5 10.453 1 97.81 80 ARG A CA 1
ATOM 628 C C . ARG A 1 80 ? 9.102 37.875 9.945 1 97.81 80 ARG A C 1
ATOM 630 O O . ARG A 1 80 ? 8.602 38.719 10.711 1 97.81 80 ARG A O 1
ATOM 637 N N . ASN A 1 81 ? 9.258 38.094 8.617 1 98 81 ASN A N 1
ATOM 638 C CA . ASN A 1 81 ? 8.836 39.344 8.008 1 98 81 ASN A CA 1
ATOM 639 C C . ASN A 1 81 ? 7.328 39.531 8.109 1 98 81 ASN A C 1
ATOM 641 O O . ASN A 1 81 ? 6.859 40.625 8.422 1 98 81 ASN A O 1
ATOM 645 N N . ARG A 1 82 ? 6.555 38.531 7.859 1 98.38 82 ARG A N 1
ATOM 646 C CA . ARG A 1 82 ? 5.098 38.594 7.926 1 98.38 82 ARG A CA 1
ATOM 647 C C . ARG A 1 82 ? 4.629 38.812 9.359 1 98.38 82 ARG A C 1
ATOM 649 O O . ARG A 1 82 ? 3.666 39.562 9.602 1 98.38 82 ARG A O 1
ATOM 656 N N . ILE A 1 83 ? 5.293 38.219 10.297 1 98.44 83 ILE A N 1
ATOM 657 C CA . ILE A 1 83 ? 4.961 38.406 11.703 1 98.44 83 ILE A CA 1
ATOM 658 C C . ILE A 1 83 ? 5.211 39.844 12.102 1 98.44 83 ILE A C 1
ATOM 660 O O . ILE A 1 83 ? 4.402 40.469 12.812 1 98.44 83 ILE A O 1
ATOM 664 N N . ALA A 1 84 ? 6.285 40.406 11.609 1 97.94 84 ALA A N 1
ATOM 665 C CA . ALA A 1 84 ? 6.625 41.781 11.914 1 97.94 84 ALA A CA 1
ATOM 666 C C . ALA A 1 84 ? 5.555 42.75 11.391 1 97.94 84 ALA A C 1
ATOM 668 O O . ALA A 1 84 ? 5.312 43.812 11.984 1 97.94 84 ALA A O 1
ATOM 669 N N . GLU A 1 85 ? 4.93 42.375 10.359 1 97.62 85 GLU A N 1
ATOM 670 C CA . GLU A 1 85 ? 3.928 43.219 9.719 1 97.62 85 GLU A CA 1
ATOM 671 C C . GLU A 1 85 ? 2.527 42.906 10.242 1 97.62 85 GLU A C 1
ATOM 673 O O . GLU A 1 85 ? 1.537 43.406 9.727 1 97.62 85 GLU A O 1
ATOM 678 N N . ALA A 1 86 ? 2.395 42.062 11.266 1 98.31 86 ALA A N 1
ATOM 679 C CA . ALA A 1 86 ? 1.107 41.625 11.797 1 98.31 86 ALA A CA 1
ATOM 680 C C . ALA A 1 86 ? 0.97 42 13.273 1 98.31 86 ALA A C 1
ATOM 682 O O . ALA A 1 86 ? 0.94 41.125 14.141 1 98.31 86 ALA A O 1
ATOM 683 N N . PRO A 1 87 ? 0.772 43.25 13.547 1 97.81 87 PRO A N 1
ATOM 684 C CA . PRO A 1 87 ? 0.828 43.719 14.938 1 97.81 87 PRO A CA 1
ATOM 685 C C . PRO A 1 87 ? -0.295 43.156 15.797 1 97.81 87 PRO A C 1
ATOM 687 O O . PRO A 1 87 ? -0.148 43.062 17.016 1 97.81 87 PRO A O 1
ATOM 690 N N . ASN A 1 88 ? -1.408 42.75 15.227 1 98 88 ASN A N 1
ATOM 691 C CA . ASN A 1 88 ? -2.551 42.281 16 1 98 88 ASN A CA 1
ATOM 692 C C . ASN A 1 88 ? -2.551 40.781 16.156 1 98 88 ASN A C 1
ATOM 694 O O . ASN A 1 88 ? -3.385 40.219 16.875 1 98 88 ASN A O 1
ATOM 698 N N . LEU A 1 89 ? -1.666 40.031 15.477 1 98.69 89 LEU A N 1
ATOM 699 C CA . LEU A 1 89 ? -1.683 38.562 15.43 1 98.69 89 LEU A CA 1
ATOM 700 C C . LEU A 1 89 ? -1.435 37.969 16.812 1 98.69 89 LEU A C 1
ATOM 702 O O . LEU A 1 89 ? -0.463 38.344 17.484 1 98.69 89 LEU A O 1
ATOM 706 N N . LYS A 1 90 ? -2.309 37.062 17.219 1 98.5 90 LYS A N 1
ATOM 707 C CA . LYS A 1 90 ? -2.221 36.469 18.562 1 98.5 90 LYS A CA 1
ATOM 708 C C . LYS A 1 90 ? -2.168 34.969 18.484 1 98.5 90 LYS A C 1
ATOM 710 O O . LYS A 1 90 ? -1.636 34.312 19.391 1 98.5 90 LYS A O 1
ATOM 715 N N . LEU A 1 91 ? -2.725 34.406 17.406 1 98.69 91 LEU A N 1
ATOM 716 C CA . LEU A 1 91 ? -2.873 32.938 17.312 1 98.69 91 LEU A CA 1
ATOM 717 C C . LEU A 1 91 ? -2.662 32.469 15.883 1 98.69 91 LEU A C 1
ATOM 719 O O . LEU A 1 91 ? -3.266 33 14.945 1 98.69 91 LEU A O 1
ATOM 723 N N . CYS A 1 92 ? -1.754 31.547 15.711 1 98.75 92 CYS A N 1
ATOM 724 C CA . CYS A 1 92 ? -1.582 30.781 14.477 1 98.75 92 CYS A CA 1
ATOM 725 C C . CYS A 1 92 ? -2.033 29.344 14.656 1 98.75 92 CYS A C 1
ATOM 727 O O . CYS A 1 92 ? -1.538 28.641 15.539 1 98.75 92 CYS A O 1
ATOM 729 N N . VAL A 1 93 ? -2.963 28.922 13.828 1 98.75 93 VAL A N 1
ATOM 730 C CA . VAL A 1 93 ? -3.49 27.562 13.922 1 98.75 93 VAL A CA 1
ATOM 731 C C . VAL A 1 93 ? -3.146 26.797 12.648 1 98.75 93 VAL A C 1
ATOM 733 O O . VAL A 1 93 ? -3.398 27.266 11.539 1 98.75 93 VAL A O 1
ATOM 736 N N . THR A 1 94 ? -2.533 25.672 12.82 1 98.25 94 THR A N 1
ATOM 737 C CA . THR A 1 94 ? -2.354 24.734 11.719 1 98.25 94 THR A CA 1
ATOM 738 C C . THR A 1 94 ? -3.498 23.734 11.672 1 98.25 94 THR A C 1
ATOM 740 O O . THR A 1 94 ? -3.65 22.922 12.586 1 98.25 94 THR A O 1
ATOM 743 N N . ALA A 1 95 ? -4.34 23.844 10.625 1 98.5 95 ALA A N 1
ATOM 744 C CA . ALA A 1 95 ? -5.359 22.828 10.383 1 98.5 95 ALA A CA 1
ATOM 745 C C . ALA A 1 95 ? -4.727 21.516 9.906 1 98.5 95 ALA A C 1
ATOM 747 O O . ALA A 1 95 ? -4.699 21.234 8.703 1 98.5 95 ALA A O 1
ATOM 748 N N . GLY A 1 96 ? -4.293 20.688 10.711 1 97.38 96 GLY A N 1
ATOM 749 C CA . GLY A 1 96 ? -3.465 19.516 10.523 1 97.38 96 GLY A CA 1
ATOM 750 C C . GLY A 1 96 ? -2.295 19.453 11.484 1 97.38 96 GLY A C 1
ATOM 751 O O . GLY A 1 96 ? -2.412 19.859 12.641 1 97.38 96 GLY A O 1
ATOM 752 N N . VAL A 1 97 ? -1.256 18.812 11.016 1 95 97 VAL A N 1
ATOM 753 C CA . VAL A 1 97 ? -0.06 18.656 11.836 1 95 97 VAL A CA 1
ATOM 754 C C . VAL A 1 97 ? 1.172 19.094 11.047 1 95 97 VAL A C 1
ATOM 756 O O . VAL A 1 97 ? 1.311 18.75 9.867 1 95 97 VAL A O 1
ATOM 759 N N . GLY A 1 98 ? 2.078 19.719 11.719 1 90.94 98 GLY A N 1
ATOM 760 C CA . GLY A 1 98 ? 3.266 20.297 11.117 1 90.94 98 GLY A CA 1
ATOM 761 C C . GLY A 1 98 ? 3.205 21.812 11.016 1 90.94 98 GLY A C 1
ATOM 762 O O . GLY A 1 98 ? 2.654 22.344 10.055 1 90.94 98 GLY A O 1
ATOM 763 N N . SER A 1 99 ? 3.844 22.5 11.93 1 91 99 SER A N 1
ATOM 764 C CA . SER A 1 99 ? 3.707 23.953 12.039 1 91 99 SER A CA 1
ATOM 765 C C . SER A 1 99 ? 4.992 24.656 11.633 1 91 99 SER A C 1
ATOM 767 O O . SER A 1 99 ? 5.188 25.828 11.953 1 91 99 SER A O 1
ATOM 769 N N . ASP A 1 100 ? 5.742 23.922 10.852 1 89.38 100 ASP A N 1
ATOM 770 C CA . ASP A 1 100 ? 7.047 24.453 10.477 1 89.38 100 ASP A CA 1
ATOM 771 C C . ASP A 1 100 ? 6.918 25.547 9.422 1 89.38 100 ASP A C 1
ATOM 773 O O . ASP A 1 100 ? 7.887 26.25 9.125 1 89.38 100 ASP A O 1
ATOM 777 N N . HIS A 1 101 ? 5.703 25.797 8.961 1 92.62 101 HIS A N 1
ATOM 778 C CA . HIS A 1 101 ? 5.516 26.891 8.031 1 92.62 101 HIS A CA 1
ATOM 779 C C . HIS A 1 101 ? 5.332 28.219 8.773 1 92.62 101 HIS A C 1
ATOM 781 O O . HIS A 1 101 ? 5.285 29.281 8.148 1 92.62 101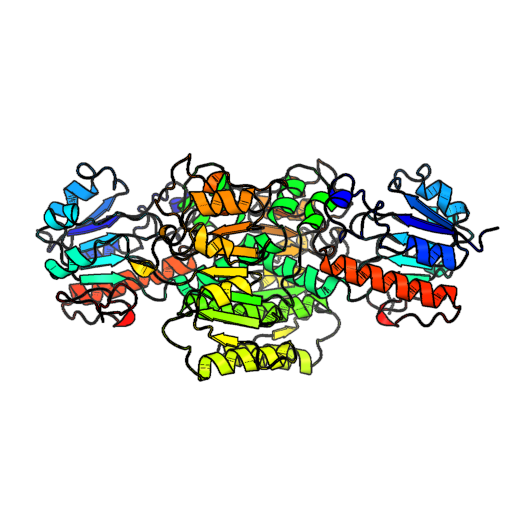 HIS A O 1
ATOM 787 N N . VAL A 1 102 ? 5.266 28.203 10.086 1 95.38 102 VAL A N 1
ATOM 788 C CA . VAL A 1 102 ? 5.316 29.391 10.938 1 95.38 102 VAL A CA 1
ATOM 789 C C . VAL A 1 102 ? 6.727 29.562 11.5 1 95.38 102 VAL A C 1
ATOM 791 O O . VAL A 1 102 ? 7.344 28.594 11.953 1 95.38 102 VAL A O 1
ATOM 794 N N . ASP A 1 103 ? 7.254 30.781 11.398 1 95.75 103 ASP A N 1
ATOM 795 C CA . ASP A 1 103 ? 8.508 31.062 12.094 1 95.75 103 ASP A CA 1
ATOM 796 C C . ASP A 1 103 ? 8.312 31.062 13.602 1 95.75 103 ASP A C 1
ATOM 798 O O . ASP A 1 103 ? 7.93 32.062 14.188 1 95.75 103 ASP A O 1
ATOM 802 N N . LEU A 1 104 ? 8.68 29.953 14.211 1 94.81 104 LEU A N 1
ATOM 803 C CA . LEU A 1 104 ? 8.359 29.719 15.617 1 94.81 104 LEU A CA 1
ATOM 804 C C . LEU A 1 104 ? 9.18 30.641 16.516 1 94.81 104 LEU A C 1
ATOM 806 O O . LEU A 1 104 ? 8.711 31.062 17.578 1 94.81 104 LEU A O 1
ATOM 810 N N . GLU A 1 105 ? 10.375 30.922 16.109 1 93.69 105 GLU A N 1
ATOM 811 C CA . GLU A 1 105 ? 11.195 31.859 16.891 1 93.69 105 GLU A CA 1
ATOM 812 C C . GLU A 1 105 ? 10.586 33.25 16.906 1 93.69 105 GLU A C 1
ATOM 814 O O . GLU A 1 105 ? 10.5 33.875 17.953 1 93.69 105 GLU A O 1
ATOM 819 N N . ALA A 1 106 ? 10.203 33.688 15.758 1 96.81 106 ALA A N 1
ATOM 820 C CA . ALA A 1 106 ? 9.562 35 15.664 1 96.81 106 ALA A CA 1
ATOM 821 C C . ALA A 1 106 ? 8.25 35.031 16.438 1 96.81 106 ALA A C 1
ATOM 823 O O . ALA A 1 106 ? 7.926 36.031 17.078 1 96.81 106 ALA A O 1
ATOM 824 N N . ALA A 1 107 ? 7.477 33.938 16.375 1 97.44 107 ALA A N 1
ATOM 825 C CA . ALA A 1 107 ? 6.23 33.812 17.141 1 97.44 107 ALA A CA 1
ATOM 826 C C . ALA A 1 107 ? 6.488 33.938 18.641 1 97.44 107 ALA A C 1
ATOM 828 O O . ALA A 1 107 ? 5.762 34.625 19.359 1 97.44 107 ALA A O 1
ATOM 829 N N . ASN A 1 108 ? 7.52 33.312 19.078 1 95.12 108 ASN A N 1
ATOM 830 C CA . ASN A 1 108 ? 7.91 33.375 20.484 1 95.12 108 ASN A CA 1
ATOM 831 C C . ASN A 1 108 ? 8.273 34.781 20.922 1 95.12 108 ASN A C 1
ATOM 833 O O . ASN A 1 108 ? 7.828 35.25 21.969 1 95.12 108 ASN A O 1
ATOM 837 N N . GLU A 1 109 ? 9.062 35.406 20.156 1 96.5 109 GLU A N 1
ATOM 838 C CA . GLU A 1 109 ? 9.508 36.75 20.453 1 96.5 109 GLU A CA 1
ATOM 839 C C . GLU A 1 109 ? 8.32 37.688 20.609 1 96.5 109 GLU A C 1
ATOM 841 O O . GLU A 1 109 ? 8.352 38.625 21.438 1 96.5 109 GLU A O 1
ATOM 846 N N . ARG A 1 110 ? 7.316 37.406 19.875 1 97.56 110 ARG A N 1
ATOM 847 C CA . ARG A 1 110 ? 6.145 38.281 19.875 1 97.56 110 ARG A CA 1
ATOM 848 C C . ARG A 1 110 ? 5.039 37.719 20.766 1 97.56 110 ARG A C 1
ATOM 850 O O . ARG A 1 110 ? 3.949 38.281 20.844 1 97.56 110 ARG A O 1
ATOM 857 N N . LYS A 1 111 ? 5.27 36.531 21.375 1 97.38 111 LYS A N 1
ATOM 858 C CA . LYS A 1 111 ? 4.348 35.844 22.281 1 97.38 111 LYS A CA 1
ATOM 859 C C . LYS A 1 111 ? 3.055 35.469 21.562 1 97.38 111 LYS A C 1
ATOM 861 O O . LYS A 1 111 ? 1.967 35.594 22.125 1 97.38 111 LYS A O 1
ATOM 866 N N . ILE A 1 112 ? 3.15 35.219 20.312 1 98.25 112 ILE A N 1
ATOM 867 C CA . ILE A 1 112 ? 2.059 34.656 19.516 1 98.25 112 ILE A CA 1
ATOM 868 C C . ILE A 1 112 ? 1.909 33.156 19.828 1 98.25 112 ILE A C 1
ATOM 870 O O . ILE A 1 112 ? 2.898 32.438 19.875 1 98.25 112 ILE A O 1
ATOM 874 N N . THR A 1 113 ? 0.687 32.719 20.078 1 98.25 113 THR A N 1
ATOM 875 C CA . THR A 1 113 ? 0.425 31.312 20.297 1 98.25 113 THR A CA 1
ATOM 876 C C . THR A 1 113 ? 0.374 30.562 18.969 1 98.25 113 THR A C 1
ATOM 878 O O . THR A 1 113 ? -0.235 31.031 18.016 1 98.25 113 THR A O 1
ATOM 881 N N . VAL A 1 114 ? 1.104 29.453 18.875 1 98.12 114 VAL A N 1
ATOM 882 C CA . VAL A 1 114 ? 1.067 28.594 17.703 1 98.12 114 VAL A CA 1
ATOM 883 C C . VAL A 1 114 ? 0.537 27.219 18.109 1 98.12 114 VAL A C 1
ATOM 885 O O . VAL A 1 114 ? 1.064 26.578 19.016 1 98.12 114 VAL A O 1
ATOM 888 N N . THR A 1 115 ? -0.548 26.812 17.453 1 98.12 115 THR A N 1
ATOM 889 C CA . THR A 1 115 ? -1.176 25.531 17.75 1 98.12 115 THR A CA 1
ATOM 890 C C . THR A 1 115 ? -1.354 24.719 16.469 1 98.12 115 THR A C 1
ATOM 892 O O . THR A 1 115 ? -1.289 25.266 15.359 1 98.12 115 THR A O 1
ATOM 895 N N . GLU A 1 116 ? -1.451 23.484 16.594 1 97.81 116 GLU A N 1
ATOM 896 C CA . GLU A 1 116 ? -1.855 22.547 15.547 1 97.81 116 GLU A CA 1
ATOM 897 C C . GLU A 1 116 ? -2.859 21.531 16.062 1 97.81 116 GLU A C 1
ATOM 899 O O . GLU A 1 116 ? -3.076 21.422 17.281 1 97.81 116 GLU A O 1
ATOM 904 N N . VAL A 1 117 ? -3.533 20.828 15.18 1 98.25 117 VAL A N 1
ATOM 905 C CA . VAL A 1 117 ? -4.504 19.812 15.594 1 98.25 117 VAL A CA 1
ATOM 906 C C . VAL A 1 117 ? -3.824 18.453 15.703 1 98.25 117 VAL A C 1
ATOM 908 O O . VAL A 1 117 ? -4.004 17.594 14.844 1 98.25 117 VAL A O 1
ATOM 911 N N . THR A 1 118 ? -3.154 18.25 16.844 1 96.56 118 THR A N 1
ATOM 912 C CA . THR A 1 118 ? -2.352 17.047 17.047 1 96.56 118 THR A CA 1
ATOM 913 C C . THR A 1 118 ? -3.223 15.797 17 1 96.56 118 THR A C 1
ATOM 915 O O . THR A 1 118 ? -4.297 15.758 17.609 1 96.56 118 THR A O 1
ATOM 918 N N . GLY A 1 119 ? -2.76 14.836 16.219 1 96.81 119 GLY A N 1
ATOM 919 C CA . GLY A 1 119 ? -3.447 13.555 16.156 1 96.81 119 GLY A CA 1
ATOM 920 C C . GLY A 1 119 ? -4.43 13.461 15.008 1 96.81 119 GLY A C 1
ATOM 921 O O . GLY A 1 119 ? -4.914 12.375 14.68 1 96.81 119 GLY A O 1
ATOM 922 N N . SER A 1 120 ? -4.711 14.586 14.32 1 98.12 120 SER A N 1
ATOM 923 C CA . SER A 1 120 ? -5.793 14.641 13.344 1 98.12 120 SER A CA 1
ATOM 924 C C . SER A 1 120 ? -5.48 13.781 12.125 1 98.12 120 SER A C 1
ATOM 926 O O . SER A 1 120 ? -6.391 13.32 11.43 1 98.12 120 SER A O 1
ATOM 928 N N . ASN A 1 121 ? -4.195 13.531 11.828 1 98.19 121 ASN A N 1
ATOM 929 C CA . ASN A 1 121 ? -3.887 12.812 10.594 1 98.19 121 ASN A CA 1
ATOM 930 C C . ASN A 1 121 ? -2.93 11.648 10.844 1 98.19 121 ASN A C 1
ATOM 932 O O . ASN A 1 121 ? -2.326 11.125 9.906 1 98.19 121 ASN A O 1
ATOM 936 N N . VAL A 1 122 ? -2.809 11.195 12.117 1 98.06 122 VAL A N 1
ATOM 937 C CA . VAL A 1 122 ? -1.858 10.156 12.492 1 98.06 122 VAL A CA 1
ATOM 938 C C . VAL A 1 122 ? -2.176 8.867 11.734 1 98.06 122 VAL A C 1
ATOM 940 O O . VAL A 1 122 ? -1.296 8.281 11.102 1 98.06 122 VAL A O 1
ATOM 943 N N . VAL A 1 123 ? -3.434 8.5 11.719 1 98.06 123 VAL A N 1
ATOM 944 C CA . VAL A 1 123 ? -3.883 7.281 11.047 1 98.06 123 VAL A CA 1
ATOM 945 C C . VAL A 1 123 ? -3.67 7.41 9.547 1 98.06 123 VAL A C 1
ATOM 947 O O . VAL A 1 123 ? -3.117 6.508 8.906 1 98.06 123 VAL A O 1
ATOM 950 N N . SER A 1 124 ? -4.074 8.523 9.016 1 98.69 124 SER A N 1
ATOM 951 C CA . SER A 1 124 ? -4.016 8.766 7.578 1 98.69 124 SER A CA 1
ATOM 952 C C . SER A 1 124 ? -2.586 8.672 7.059 1 98.69 124 SER A C 1
ATOM 954 O O . SER A 1 124 ? -2.326 7.984 6.066 1 98.69 124 SER A O 1
ATOM 956 N N . VAL A 1 125 ? -1.719 9.297 7.766 1 98.75 125 VAL A N 1
ATOM 957 C CA . VAL A 1 125 ? -0.332 9.336 7.316 1 98.75 125 VAL A CA 1
ATOM 958 C C . VAL A 1 125 ? 0.307 7.961 7.48 1 98.75 125 VAL A C 1
ATOM 960 O O . VAL A 1 125 ? 1.064 7.512 6.617 1 98.75 125 VAL A O 1
ATOM 963 N N . ALA A 1 126 ? 0.012 7.242 8.555 1 98.88 126 ALA A N 1
ATOM 964 C CA . ALA A 1 126 ? 0.564 5.906 8.758 1 98.88 126 ALA A CA 1
ATOM 965 C C . ALA A 1 126 ? 0.13 4.957 7.645 1 98.88 126 ALA A C 1
ATOM 967 O O . ALA A 1 126 ? 0.929 4.152 7.16 1 98.88 126 ALA A O 1
ATOM 968 N N . GLU A 1 127 ? -1.139 5.062 7.246 1 98.88 127 GLU A N 1
ATOM 969 C CA . GLU A 1 127 ? -1.628 4.234 6.145 1 98.88 127 GLU A CA 1
ATOM 970 C C . GLU A 1 127 ? -0.915 4.574 4.84 1 98.88 127 GLU A C 1
ATOM 972 O O . GLU A 1 127 ? -0.595 3.68 4.051 1 98.88 127 GLU A O 1
ATOM 977 N N . HIS A 1 128 ? -0.66 5.824 4.664 1 98.88 128 HIS A N 1
ATOM 978 C CA . HIS A 1 128 ? 0.024 6.25 3.449 1 98.88 128 HIS A CA 1
ATOM 979 C C . HIS A 1 128 ? 1.475 5.781 3.439 1 98.88 128 HIS A C 1
ATOM 981 O O . HIS A 1 128 ? 2.008 5.422 2.387 1 98.88 128 HIS A O 1
ATOM 987 N N . VAL A 1 129 ? 2.119 5.773 4.59 1 98.94 129 VAL A N 1
ATOM 988 C CA . VAL A 1 129 ? 3.473 5.238 4.691 1 98.94 129 VAL A CA 1
ATOM 989 C C . VAL A 1 129 ? 3.48 3.771 4.266 1 98.94 129 VAL A C 1
ATOM 991 O O . VAL A 1 129 ? 4.312 3.361 3.453 1 98.94 129 VAL A O 1
ATOM 994 N N . MET A 1 130 ? 2.525 3.008 4.746 1 98.94 130 MET A N 1
ATOM 995 C CA . MET A 1 130 ? 2.436 1.593 4.395 1 98.94 130 MET A CA 1
ATOM 996 C C . MET A 1 130 ? 2.188 1.42 2.9 1 98.94 130 MET A C 1
ATOM 998 O O . MET A 1 130 ? 2.797 0.561 2.26 1 98.94 130 MET A O 1
ATOM 1002 N N . ALA A 1 131 ? 1.27 2.258 2.352 1 98.88 131 ALA A N 1
ATOM 1003 C CA . ALA A 1 131 ? 1.02 2.213 0.913 1 98.88 131 ALA A CA 1
ATOM 1004 C C . ALA A 1 131 ? 2.305 2.447 0.125 1 98.88 131 ALA A C 1
ATOM 1006 O O . ALA A 1 131 ? 2.605 1.712 -0.818 1 98.88 131 ALA A O 1
ATOM 1007 N N . THR A 1 132 ? 3.074 3.424 0.575 1 98.94 132 THR A N 1
ATOM 1008 C CA . THR A 1 132 ? 4.285 3.814 -0.137 1 98.94 132 THR A CA 1
ATOM 1009 C C . THR A 1 132 ? 5.34 2.715 -0.054 1 98.94 132 THR A C 1
ATOM 1011 O O . THR A 1 132 ? 5.98 2.385 -1.055 1 98.94 132 THR A O 1
ATOM 1014 N N . ILE A 1 133 ? 5.504 2.131 1.117 1 98.94 133 ILE A N 1
ATOM 1015 C CA . ILE A 1 133 ? 6.445 1.027 1.288 1 98.94 133 ILE A CA 1
ATOM 1016 C C . ILE A 1 133 ? 6.082 -0.11 0.335 1 98.94 133 ILE A C 1
ATOM 1018 O O . ILE A 1 133 ? 6.938 -0.612 -0.396 1 98.94 133 ILE A O 1
ATOM 1022 N N . LEU A 1 134 ? 4.828 -0.468 0.271 1 98.94 134 LEU A N 1
ATOM 1023 C CA . LEU A 1 134 ? 4.391 -1.611 -0.523 1 98.94 134 LEU A CA 1
ATOM 1024 C C . LEU A 1 134 ? 4.461 -1.295 -2.014 1 98.94 134 LEU A C 1
ATOM 1026 O O . LEU A 1 134 ? 4.816 -2.158 -2.818 1 98.94 134 LEU A O 1
ATOM 1030 N N . VAL A 1 135 ? 4.094 -0.054 -2.391 1 98.81 135 VAL A N 1
ATOM 1031 C CA . VAL A 1 135 ? 4.188 0.378 -3.781 1 98.81 135 VAL A CA 1
ATOM 1032 C C . VAL A 1 135 ? 5.625 0.222 -4.273 1 98.81 135 VAL A C 1
ATOM 1034 O O . VAL A 1 135 ? 5.859 -0.242 -5.395 1 98.81 135 VAL A O 1
ATOM 1037 N N . LEU A 1 136 ? 6.547 0.572 -3.406 1 98.75 136 LEU A N 1
ATOM 1038 C CA . LEU A 1 136 ? 7.953 0.521 -3.787 1 98.75 136 LEU A CA 1
ATOM 1039 C C . LEU A 1 136 ? 8.453 -0.92 -3.838 1 98.75 136 LEU A C 1
ATOM 1041 O O . LEU A 1 136 ? 8.922 -1.382 -4.879 1 98.75 136 LEU A O 1
ATOM 1045 N N . ILE A 1 137 ? 8.273 -1.683 -2.773 1 98.69 137 ILE A N 1
ATOM 1046 C CA . ILE A 1 137 ? 8.945 -2.973 -2.648 1 98.69 137 ILE A CA 1
ATOM 1047 C C . ILE A 1 137 ? 8.289 -3.986 -3.58 1 98.69 137 ILE A C 1
ATOM 1049 O O . ILE A 1 137 ? 8.945 -4.898 -4.086 1 98.69 137 ILE A O 1
ATOM 1053 N N . ARG A 1 138 ? 6.973 -3.777 -3.896 1 98.62 138 ARG A N 1
ATOM 1054 C CA . ARG A 1 138 ? 6.254 -4.695 -4.773 1 98.62 138 ARG A CA 1
ATOM 1055 C C . ARG A 1 138 ? 6.285 -4.215 -6.219 1 98.62 138 ARG A C 1
ATOM 1057 O O . ARG A 1 138 ? 5.68 -4.828 -7.098 1 98.62 138 ARG A O 1
ATOM 1064 N N . ASN A 1 139 ? 6.977 -3.1 -6.445 1 98.38 139 ASN A N 1
ATOM 1065 C CA . ASN A 1 139 ? 7.082 -2.484 -7.766 1 98.38 139 ASN A CA 1
ATOM 1066 C C . ASN A 1 139 ? 5.715 -2.33 -8.422 1 98.38 139 ASN A C 1
ATOM 1068 O O . ASN A 1 139 ? 5.535 -2.691 -9.586 1 98.38 139 ASN A O 1
ATOM 1072 N N . TYR A 1 140 ? 4.754 -1.855 -7.645 1 98.75 140 TYR A N 1
ATOM 1073 C CA . TYR A 1 140 ? 3.391 -1.645 -8.125 1 98.75 140 TYR A CA 1
ATOM 1074 C C . TYR A 1 140 ? 3.375 -0.735 -9.344 1 98.75 140 TYR A C 1
ATOM 1076 O O . TYR A 1 140 ? 2.678 -1.014 -10.32 1 98.75 140 TYR A O 1
ATOM 1084 N N . ASN A 1 141 ? 4.117 0.406 -9.305 1 98.44 141 ASN A N 1
ATOM 1085 C CA . ASN A 1 141 ? 4.102 1.368 -10.406 1 98.44 141 ASN A CA 1
ATOM 1086 C C . ASN A 1 141 ? 4.527 0.727 -11.719 1 98.44 141 ASN A C 1
ATOM 1088 O O . ASN A 1 141 ? 3.932 0.99 -12.766 1 98.44 141 ASN A O 1
ATOM 1092 N N . GLY A 1 142 ? 5.582 -0.107 -11.672 1 97.69 142 GLY A N 1
ATOM 1093 C CA . GLY A 1 142 ? 5.996 -0.802 -12.875 1 97.69 142 GLY A CA 1
ATOM 1094 C C . GLY A 1 142 ? 4.91 -1.683 -13.461 1 97.69 142 GLY A C 1
ATOM 1095 O O . GLY A 1 142 ? 4.668 -1.66 -14.672 1 97.69 142 GLY A O 1
ATOM 1096 N N . GLY A 1 143 ? 4.23 -2.463 -12.609 1 98.25 143 GLY A N 1
ATOM 1097 C CA . GLY A 1 143 ? 3.146 -3.326 -13.047 1 98.25 143 GLY A CA 1
ATOM 1098 C C . GLY A 1 143 ? 1.945 -2.559 -13.562 1 98.25 143 GLY A C 1
ATOM 1099 O O . GLY A 1 143 ? 1.353 -2.932 -14.578 1 98.25 143 GLY A O 1
ATOM 1100 N N . HIS A 1 144 ? 1.61 -1.464 -12.828 1 98.44 144 HIS A N 1
ATOM 1101 C CA . HIS A 1 144 ? 0.439 -0.68 -13.203 1 98.44 144 HIS A CA 1
ATOM 1102 C C . HIS A 1 144 ? 0.647 0.021 -14.539 1 98.44 144 HIS A C 1
ATOM 1104 O O . HIS A 1 144 ? -0.262 0.065 -15.375 1 98.44 144 HIS A O 1
ATOM 1110 N N . GLN A 1 145 ? 1.844 0.527 -14.734 1 97.19 145 GLN A N 1
ATOM 1111 C CA . GLN A 1 145 ? 2.148 1.187 -16 1 97.19 145 GLN A CA 1
ATOM 1112 C C . GLN A 1 145 ? 2 0.221 -17.172 1 97.19 145 GLN A C 1
ATOM 1114 O O . GLN A 1 145 ? 1.45 0.582 -18.219 1 97.19 145 GLN A O 1
ATOM 1119 N N . GLN A 1 146 ? 2.488 -1 -17.016 1 97.25 146 GLN A N 1
ATOM 1120 C CA . GLN A 1 146 ? 2.328 -1.997 -18.062 1 97.25 146 GLN A CA 1
ATOM 1121 C C . GLN A 1 146 ? 0.853 -2.305 -18.312 1 97.25 146 GLN A C 1
ATOM 1123 O O . GLN A 1 146 ? 0.428 -2.467 -19.453 1 97.25 146 GLN A O 1
ATOM 1128 N N . ALA A 1 147 ? 0.087 -2.402 -17.234 1 97.88 147 ALA A N 1
ATOM 1129 C CA . ALA A 1 147 ? -1.337 -2.707 -17.344 1 97.88 147 ALA A CA 1
ATOM 1130 C C . ALA A 1 147 ? -2.057 -1.657 -18.188 1 97.88 147 ALA A C 1
ATOM 1132 O O . ALA A 1 147 ? -2.787 -1.997 -19.125 1 97.88 147 ALA A O 1
ATOM 1133 N N . ILE A 1 148 ? -1.815 -0.394 -17.922 1 97.25 148 ILE A N 1
ATOM 1134 C CA . ILE A 1 148 ? -2.59 0.65 -18.578 1 97.25 148 ILE A CA 1
ATOM 1135 C C . ILE A 1 148 ? -1.999 0.937 -19.969 1 97.25 148 ILE A C 1
ATOM 1137 O O . ILE A 1 148 ? -2.693 1.436 -20.844 1 97.25 148 ILE A O 1
ATOM 1141 N N . ASN A 1 149 ? -0.7 0.559 -20.203 1 96.62 149 ASN A N 1
ATOM 1142 C CA . ASN A 1 149 ? -0.053 0.826 -21.484 1 96.62 149 ASN A CA 1
ATOM 1143 C C . ASN A 1 149 ? -0.256 -0.325 -22.469 1 96.62 149 ASN A C 1
ATOM 1145 O O . ASN A 1 149 ? 0.216 -0.268 -23.609 1 96.62 149 ASN A O 1
ATOM 1149 N N . GLY A 1 150 ? -0.897 -1.384 -22.047 1 96.81 150 GLY A N 1
ATOM 1150 C CA . GLY A 1 150 ? -1.149 -2.525 -22.922 1 96.81 150 GLY A CA 1
ATOM 1151 C C . GLY A 1 150 ? 0.047 -3.447 -23.047 1 96.81 150 GLY A C 1
ATOM 1152 O O . GLY A 1 150 ? 0.18 -4.156 -24.047 1 96.81 150 GLY A O 1
ATOM 1153 N N . GLU A 1 151 ? 0.927 -3.391 -22.094 1 95.94 151 GLU A N 1
ATOM 1154 C CA . GLU A 1 151 ? 2.143 -4.199 -22.125 1 95.94 151 GLU A CA 1
ATOM 1155 C C . GLU A 1 151 ? 2.02 -5.41 -21.203 1 95.94 151 GLU A C 1
ATOM 1157 O O . GLU A 1 151 ? 1.039 -5.543 -20.469 1 95.94 151 GLU A O 1
ATOM 1162 N N . TRP A 1 152 ? 2.965 -6.359 -21.359 1 95.12 152 TRP A N 1
ATOM 1163 C CA . TRP A 1 152 ? 2.975 -7.574 -20.547 1 95.12 152 TRP A CA 1
ATOM 1164 C C . TRP A 1 152 ? 4.395 -8.094 -20.359 1 95.12 152 TRP A C 1
ATOM 1166 O O . TRP A 1 152 ? 4.664 -9.281 -20.562 1 95.12 152 TRP A O 1
ATOM 1176 N N . ASP A 1 153 ? 5.277 -7.23 -20 1 96.19 153 ASP A N 1
ATOM 1177 C CA . ASP A 1 153 ? 6.66 -7.602 -19.703 1 96.19 153 ASP A CA 1
ATOM 1178 C C . ASP A 1 153 ? 6.828 -7.965 -18.234 1 96.19 153 ASP A C 1
ATOM 1180 O O . ASP A 1 153 ? 7.336 -7.168 -17.453 1 96.19 153 ASP A O 1
ATOM 1184 N N . ILE A 1 154 ? 6.492 -9.203 -17.875 1 96.88 154 ILE A N 1
ATOM 1185 C CA . ILE A 1 154 ? 6.492 -9.688 -16.5 1 96.88 154 ILE A CA 1
ATOM 1186 C C . ILE A 1 154 ? 7.898 -9.586 -15.922 1 96.88 154 ILE A C 1
ATOM 1188 O O . ILE A 1 154 ? 8.07 -9.125 -14.789 1 96.88 154 ILE A O 1
ATOM 1192 N N . ALA A 1 155 ? 8.883 -9.961 -16.703 1 97.81 155 ALA A N 1
ATOM 1193 C CA . ALA A 1 155 ? 10.273 -9.938 -16.234 1 97.81 155 ALA A CA 1
ATOM 1194 C C . ALA A 1 155 ? 10.711 -8.523 -15.867 1 97.81 155 ALA A C 1
ATOM 1196 O O . ALA A 1 155 ? 11.43 -8.328 -14.883 1 97.81 155 ALA A O 1
ATOM 1197 N N . GLY A 1 156 ? 10.266 -7.582 -16.672 1 97.38 156 GLY A N 1
ATOM 1198 C CA . GLY A 1 156 ? 10.633 -6.191 -16.438 1 97.38 156 GLY A CA 1
ATOM 1199 C C . GLY A 1 156 ? 10.125 -5.656 -15.109 1 97.38 156 GLY A C 1
ATOM 1200 O O . GLY A 1 156 ? 10.75 -4.789 -14.5 1 97.38 156 GLY A O 1
ATOM 1201 N N . VAL A 1 157 ? 9.07 -6.184 -14.633 1 97.94 157 VAL A N 1
ATOM 1202 C CA . VAL A 1 157 ? 8.531 -5.758 -13.352 1 97.94 157 VAL A CA 1
ATOM 1203 C C . VAL A 1 157 ? 9.133 -6.602 -12.227 1 97.94 157 VAL A C 1
ATOM 1205 O O . VAL A 1 157 ? 9.609 -6.066 -11.227 1 97.94 157 VAL A O 1
ATOM 1208 N N . ALA A 1 158 ? 9.18 -7.918 -12.438 1 98.19 158 ALA A N 1
ATOM 1209 C CA . ALA A 1 158 ? 9.531 -8.883 -11.406 1 98.19 158 ALA A CA 1
ATOM 1210 C C . ALA A 1 158 ? 11 -8.742 -11 1 98.19 158 ALA A C 1
ATOM 1212 O O . ALA A 1 158 ? 11.375 -9.07 -9.875 1 98.19 158 ALA A O 1
ATOM 1213 N N . LYS A 1 159 ? 11.844 -8.219 -11.898 1 97.75 159 LYS A N 1
ATOM 1214 C CA . LYS A 1 159 ? 13.281 -8.156 -11.625 1 97.75 159 LYS A CA 1
ATOM 1215 C C . LYS A 1 159 ? 13.57 -7.238 -10.445 1 97.75 159 LYS A C 1
ATOM 1217 O O . LYS A 1 159 ? 14.641 -7.328 -9.836 1 97.75 159 LYS A O 1
ATOM 1222 N N . ASN A 1 160 ? 12.617 -6.324 -10.141 1 97.25 160 ASN A N 1
ATOM 1223 C CA . ASN A 1 160 ? 12.789 -5.379 -9.047 1 97.25 160 ASN A CA 1
ATOM 1224 C C . ASN A 1 160 ? 11.711 -5.551 -7.98 1 97.25 160 ASN A C 1
ATOM 1226 O O . ASN A 1 160 ? 11.43 -4.625 -7.219 1 97.25 160 ASN A O 1
ATOM 1230 N N . GLU A 1 161 ? 11.055 -6.668 -7.949 1 98.31 161 GLU A N 1
ATOM 1231 C CA . GLU A 1 161 ? 9.953 -6.898 -7.023 1 98.31 161 GLU A CA 1
ATOM 1232 C C . GLU A 1 161 ? 10.367 -7.852 -5.902 1 98.31 161 GLU A C 1
ATOM 1234 O O . GLU A 1 161 ? 10.867 -8.945 -6.168 1 98.31 161 GLU A O 1
ATOM 1239 N N . TYR A 1 162 ? 10.109 -7.492 -4.625 1 98.62 162 TYR A N 1
ATOM 1240 C CA . TYR A 1 162 ? 10.492 -8.266 -3.447 1 98.62 162 TYR A CA 1
ATOM 1241 C C . TYR A 1 162 ? 9.32 -8.406 -2.482 1 98.62 162 TYR A C 1
ATOM 1243 O O . TYR A 1 162 ? 8.312 -7.699 -2.607 1 98.62 162 TYR A O 1
ATOM 1251 N N . ASP A 1 163 ? 9.398 -9.344 -1.597 1 98.81 163 ASP A N 1
ATOM 1252 C CA . ASP A 1 163 ? 8.508 -9.422 -0.446 1 98.81 163 ASP A CA 1
ATOM 1253 C C . ASP A 1 163 ? 9 -8.539 0.695 1 98.81 163 ASP A C 1
ATOM 1255 O O . ASP A 1 163 ? 10.211 -8.367 0.878 1 98.81 163 ASP A O 1
ATOM 1259 N N . LEU A 1 164 ? 8.078 -8.031 1.413 1 98.88 164 LEU A N 1
ATOM 1260 C CA . LEU A 1 164 ? 8.406 -7.258 2.604 1 98.88 164 LEU A CA 1
ATOM 1261 C C . LEU A 1 164 ? 8.781 -8.172 3.766 1 98.88 164 LEU A C 1
ATOM 1263 O O . LEU A 1 164 ? 9.57 -7.797 4.629 1 98.88 164 LEU A O 1
ATOM 1267 N N . GLU A 1 165 ? 8.234 -9.406 3.809 1 98.62 165 GLU A N 1
ATOM 1268 C CA . GLU A 1 165 ? 8.516 -10.367 4.867 1 98.62 165 GLU A CA 1
ATOM 1269 C C . GLU A 1 165 ? 10.016 -10.555 5.059 1 98.62 165 GLU A C 1
ATOM 1271 O O . GLU A 1 165 ? 10.773 -10.562 4.09 1 98.62 165 GLU A O 1
ATOM 1276 N N . ASP A 1 166 ? 10.445 -10.617 6.277 1 98.44 166 ASP A N 1
ATOM 1277 C CA . ASP A 1 166 ? 11.805 -10.945 6.711 1 98.44 166 ASP A CA 1
ATOM 1278 C C . ASP A 1 166 ? 12.758 -9.789 6.441 1 98.44 166 ASP A C 1
ATOM 1280 O O . ASP A 1 166 ? 13.977 -9.961 6.473 1 98.44 166 ASP A O 1
ATOM 1284 N N . LYS A 1 167 ? 12.234 -8.57 6.145 1 98.88 167 LYS A N 1
ATOM 1285 C CA . LYS A 1 167 ? 13.062 -7.379 5.988 1 98.88 167 LYS A CA 1
ATOM 1286 C C . LYS A 1 167 ? 13.297 -6.695 7.328 1 98.88 167 LYS A C 1
ATOM 1288 O O . LYS A 1 167 ? 12.539 -6.895 8.281 1 98.88 167 LYS A O 1
ATOM 1293 N N . ILE A 1 168 ? 14.375 -5.996 7.367 1 98.94 168 ILE A N 1
ATOM 1294 C CA . ILE A 1 168 ? 14.602 -5.07 8.469 1 98.94 168 ILE A CA 1
ATOM 1295 C C . ILE A 1 168 ? 14.07 -3.688 8.102 1 98.94 168 ILE A C 1
ATOM 1297 O O . ILE A 1 168 ? 14.539 -3.066 7.148 1 98.94 168 ILE A O 1
ATOM 1301 N N . ILE A 1 169 ? 13.062 -3.23 8.859 1 98.94 169 ILE A N 1
ATOM 1302 C CA . ILE A 1 169 ? 12.398 -1.963 8.578 1 98.94 169 ILE A CA 1
ATOM 1303 C C . ILE A 1 169 ? 12.562 -1.022 9.773 1 98.94 169 ILE A C 1
ATOM 1305 O O . ILE A 1 169 ? 12.359 -1.423 10.922 1 98.94 169 ILE A O 1
ATOM 1309 N N . SER A 1 170 ? 12.922 0.221 9.461 1 98.94 170 SER A N 1
ATOM 1310 C CA . SER A 1 170 ? 13.297 1.146 10.523 1 98.94 170 SER A CA 1
ATOM 1311 C C . SER A 1 170 ? 12.539 2.463 10.406 1 98.94 170 SER A C 1
ATOM 1313 O O . SER A 1 170 ? 12.164 2.871 9.305 1 98.94 170 SER A O 1
ATOM 1315 N N . THR A 1 171 ? 12.305 3.113 11.531 1 98.88 171 THR A N 1
ATOM 1316 C CA . THR A 1 171 ? 11.695 4.438 11.531 1 98.88 171 THR A CA 1
ATOM 1317 C C . THR A 1 171 ? 12.594 5.449 12.242 1 98.88 171 THR A C 1
ATOM 1319 O O . THR A 1 171 ? 13.117 5.164 13.32 1 98.88 171 THR A O 1
ATOM 1322 N N . VAL A 1 172 ? 12.867 6.543 11.57 1 98.81 172 VAL A N 1
ATOM 1323 C CA . VAL A 1 172 ? 13.445 7.715 12.227 1 98.81 172 VAL A CA 1
ATOM 1324 C C . VAL A 1 172 ? 12.336 8.539 12.883 1 98.81 172 VAL A C 1
ATOM 1326 O O . VAL A 1 172 ? 11.547 9.188 12.195 1 98.81 172 VAL A O 1
ATOM 1329 N N . GLY A 1 173 ? 12.32 8.562 14.148 1 97.81 173 GLY A N 1
ATOM 1330 C CA . GLY A 1 173 ? 11.18 9.078 14.883 1 97.81 173 GLY A CA 1
ATOM 1331 C C . GLY A 1 173 ? 10.102 8.047 15.125 1 97.81 173 GLY A C 1
ATOM 1332 O O . GLY A 1 173 ? 9.516 7.516 14.18 1 97.81 173 GLY A O 1
ATOM 1333 N N . ALA A 1 174 ? 9.867 7.719 16.375 1 97.88 174 ALA A N 1
ATOM 1334 C CA . ALA A 1 174 ? 8.836 6.754 16.734 1 97.88 174 ALA A CA 1
ATOM 1335 C C . ALA A 1 174 ? 7.75 7.406 17.578 1 97.88 174 ALA A C 1
ATOM 1337 O O . ALA A 1 174 ? 7.293 6.828 18.578 1 97.88 174 ALA A O 1
ATOM 1338 N N . GLY A 1 175 ? 7.41 8.656 17.203 1 95.88 175 GLY A N 1
ATOM 1339 C CA . GLY A 1 175 ? 6.27 9.305 17.828 1 95.88 175 GLY A CA 1
ATOM 1340 C C . GLY A 1 175 ? 4.938 8.703 17.422 1 95.88 175 GLY A C 1
ATOM 1341 O O . GLY A 1 175 ? 4.84 7.492 17.203 1 95.88 175 GLY A O 1
ATOM 1342 N N . ARG A 1 176 ? 3.9 9.508 17.328 1 95.94 176 ARG A N 1
ATOM 1343 C CA . ARG A 1 176 ? 2.543 9.031 17.094 1 95.94 176 ARG A CA 1
ATOM 1344 C C . ARG A 1 176 ? 2.453 8.281 15.758 1 95.94 176 ARG A C 1
ATOM 1346 O O . ARG A 1 176 ? 1.936 7.164 15.703 1 95.94 176 ARG A O 1
ATOM 1353 N N . ILE A 1 177 ? 2.984 8.891 14.688 1 97.88 177 ILE A N 1
ATOM 1354 C CA . ILE A 1 177 ? 2.887 8.281 13.367 1 97.88 177 ILE A CA 1
ATOM 1355 C C . ILE A 1 177 ? 3.855 7.109 13.266 1 97.88 177 ILE A C 1
ATOM 1357 O O . ILE A 1 177 ? 3.475 6.02 12.828 1 97.88 177 ILE A O 1
ATOM 1361 N N . GLY A 1 178 ? 5.133 7.273 13.688 1 98.44 178 GLY A N 1
ATOM 1362 C CA . GLY A 1 178 ? 6.117 6.207 13.633 1 98.44 178 GLY A CA 1
ATOM 1363 C C . GLY A 1 178 ? 5.668 4.941 14.344 1 98.44 178 GLY A C 1
ATOM 1364 O O . GLY A 1 178 ? 5.852 3.838 13.828 1 98.44 178 GLY A O 1
ATOM 1365 N N . TYR A 1 179 ? 5.062 5.105 15.508 1 98.44 179 TYR A N 1
ATOM 1366 C CA . TYR A 1 179 ? 4.59 3.953 16.266 1 98.44 179 TYR A CA 1
ATOM 1367 C C . TYR A 1 179 ? 3.473 3.232 15.516 1 98.44 179 TYR A C 1
ATOM 1369 O O . TYR A 1 179 ? 3.432 2 15.484 1 98.44 179 TYR A O 1
ATOM 1377 N N . ARG A 1 180 ? 2.553 3.998 14.938 1 98.44 180 ARG A N 1
ATOM 1378 C CA . ARG A 1 180 ? 1.449 3.385 14.211 1 98.44 180 ARG A CA 1
ATOM 1379 C C . ARG A 1 180 ? 1.956 2.639 12.977 1 98.44 180 ARG A C 1
ATOM 1381 O O . ARG A 1 180 ? 1.366 1.639 12.562 1 98.44 180 ARG A O 1
ATOM 1388 N N . VAL A 1 181 ? 3.061 3.127 12.375 1 98.88 181 VAL A N 1
ATOM 1389 C CA . VAL A 1 181 ? 3.688 2.41 11.266 1 98.88 181 VAL A CA 1
ATOM 1390 C C . VAL A 1 181 ? 4.254 1.084 11.766 1 98.88 181 VAL A C 1
ATOM 1392 O O . VAL A 1 181 ? 4.039 0.038 11.148 1 98.88 181 VAL A O 1
ATOM 1395 N N . LEU A 1 182 ? 4.953 1.099 12.914 1 98.81 182 LEU A N 1
ATOM 1396 C CA . LEU A 1 182 ? 5.504 -0.123 13.492 1 98.81 182 LEU A CA 1
ATOM 1397 C C . LEU A 1 182 ? 4.398 -1.14 13.766 1 98.81 182 LEU A C 1
ATOM 1399 O O . LEU A 1 182 ? 4.555 -2.326 13.461 1 98.81 182 LEU A O 1
ATOM 1403 N N . GLU A 1 183 ? 3.273 -0.672 14.289 1 98.56 183 GLU A N 1
ATOM 1404 C CA . GLU A 1 183 ? 2.129 -1.54 14.555 1 98.56 183 GLU A CA 1
ATOM 1405 C C . GLU A 1 183 ? 1.673 -2.254 13.289 1 98.56 183 GLU A C 1
ATOM 1407 O O . GLU A 1 183 ? 1.448 -3.465 13.297 1 98.56 183 GLU A O 1
ATOM 1412 N N . ARG A 1 184 ? 1.562 -1.543 12.242 1 98.81 184 ARG A N 1
ATOM 1413 C CA . ARG A 1 184 ? 1.012 -2.061 10.992 1 98.81 184 ARG A CA 1
ATOM 1414 C C . ARG A 1 184 ? 2 -2.998 10.305 1 98.81 184 ARG A C 1
ATOM 1416 O O . ARG A 1 184 ? 1.603 -3.861 9.523 1 98.81 184 ARG A O 1
ATOM 1423 N N . LEU A 1 185 ? 3.291 -2.867 10.656 1 98.88 185 LEU A N 1
ATOM 1424 C CA . LEU A 1 185 ? 4.32 -3.682 10.023 1 98.88 185 LEU A CA 1
ATOM 1425 C C . LEU A 1 185 ? 4.383 -5.07 10.656 1 98.88 185 LEU A C 1
ATOM 1427 O O . LEU A 1 185 ? 4.91 -6.008 10.047 1 98.88 185 LEU A O 1
ATOM 1431 N N . VAL A 1 186 ? 3.842 -5.266 11.844 1 98.75 186 VAL A N 1
ATOM 1432 C CA . VAL A 1 186 ? 4.012 -6.488 12.625 1 98.75 186 VAL A CA 1
ATOM 1433 C C . VAL A 1 186 ? 3.484 -7.684 11.836 1 98.75 186 VAL A C 1
ATOM 1435 O O . VAL A 1 186 ? 4.164 -8.703 11.711 1 98.75 186 VAL A O 1
ATOM 1438 N N . ALA A 1 187 ? 2.334 -7.492 11.203 1 98.12 187 ALA A N 1
ATOM 1439 C CA . ALA A 1 187 ? 1.675 -8.617 10.547 1 98.12 187 ALA A CA 1
ATOM 1440 C C . ALA A 1 187 ? 2.344 -8.945 9.219 1 98.12 187 ALA A C 1
ATOM 1442 O O . ALA A 1 187 ? 2.041 -9.969 8.594 1 98.12 187 ALA A O 1
ATOM 1443 N N . PHE A 1 188 ? 3.268 -8.133 8.766 1 98.81 188 PHE A N 1
ATOM 1444 C CA . PHE A 1 188 ? 4.012 -8.406 7.543 1 98.81 188 PHE A CA 1
ATOM 1445 C C . PHE A 1 188 ? 5.25 -9.242 7.836 1 98.81 188 PHE A C 1
ATOM 1447 O O . PHE A 1 188 ? 6.059 -9.5 6.941 1 98.81 188 PHE A O 1
ATOM 1454 N N . ASN A 1 189 ? 5.438 -9.609 9.07 1 98.5 189 ASN A N 1
ATOM 1455 C CA . ASN A 1 189 ? 6.453 -10.555 9.531 1 98.5 189 ASN A CA 1
ATOM 1456 C C . ASN A 1 189 ? 7.859 -10.062 9.211 1 98.5 189 ASN A C 1
ATOM 1458 O O . ASN A 1 189 ? 8.641 -10.773 8.578 1 98.5 189 ASN A O 1
ATOM 1462 N N . PRO A 1 190 ? 8.195 -8.852 9.68 1 98.69 190 PRO A N 1
ATOM 1463 C CA . PRO A 1 190 ? 9.562 -8.367 9.508 1 98.69 190 PRO A CA 1
ATOM 1464 C C . PRO A 1 190 ? 10.578 -9.148 10.336 1 98.69 190 PRO A C 1
ATOM 1466 O O . PRO A 1 190 ? 10.219 -9.75 11.352 1 98.69 190 PRO A O 1
ATOM 1469 N N . LYS A 1 191 ? 11.82 -9.172 9.883 1 98.56 191 LYS A N 1
ATOM 1470 C CA . LYS A 1 191 ? 12.914 -9.719 10.68 1 98.56 191 LYS A CA 1
ATOM 1471 C C . LYS A 1 191 ? 13.148 -8.875 11.93 1 98.56 191 LYS A C 1
ATOM 1473 O O . LYS A 1 191 ? 13.305 -9.406 13.023 1 98.56 191 LYS A O 1
ATOM 1478 N N . LYS A 1 192 ? 13.219 -7.57 11.773 1 98.81 192 LYS A N 1
ATOM 1479 C CA . LYS A 1 192 ? 13.359 -6.602 12.852 1 98.81 192 LYS A CA 1
ATOM 1480 C C . LYS A 1 192 ? 12.625 -5.305 12.531 1 98.81 192 LYS A C 1
ATOM 1482 O O . LYS A 1 192 ? 12.516 -4.922 11.367 1 98.81 192 LYS A O 1
ATOM 1487 N N . LEU A 1 193 ? 12.133 -4.723 13.547 1 98.88 193 LEU A N 1
ATOM 1488 C CA . LEU A 1 193 ? 11.664 -3.34 13.539 1 98.88 193 LEU A CA 1
ATOM 1489 C C . LEU A 1 193 ? 12.578 -2.455 14.383 1 98.88 193 LEU A C 1
ATOM 1491 O O . LEU A 1 193 ? 12.609 -2.576 15.609 1 98.88 193 LEU A O 1
ATOM 1495 N N . LEU A 1 194 ? 13.32 -1.564 13.719 1 98.88 194 LEU A N 1
ATOM 1496 C CA . LEU A 1 194 ? 14.242 -0.69 14.43 1 98.88 194 LEU A CA 1
ATOM 1497 C C . LEU A 1 194 ? 13.711 0.737 14.484 1 98.88 194 LEU A C 1
ATOM 1499 O O . LEU A 1 194 ? 12.922 1.143 13.625 1 98.88 194 LEU A O 1
ATOM 1503 N N . TYR A 1 195 ? 14.062 1.458 15.484 1 98.75 195 TYR A N 1
ATOM 1504 C CA . TYR A 1 195 ? 13.719 2.875 15.516 1 98.75 195 TYR A CA 1
ATOM 1505 C C . TYR A 1 195 ? 14.836 3.697 16.141 1 98.75 195 TYR A C 1
ATOM 1507 O O . TYR A 1 195 ? 15.578 3.199 17 1 98.75 195 TYR A O 1
ATOM 1515 N N . TYR A 1 196 ? 14.992 4.867 15.617 1 98.31 196 TYR A N 1
ATOM 1516 C CA . TYR A 1 196 ? 15.883 5.906 16.125 1 98.31 196 TYR A CA 1
ATOM 1517 C C . TYR A 1 196 ? 15.094 7.105 16.625 1 98.31 196 TYR A C 1
ATOM 1519 O O . TYR A 1 196 ? 14.391 7.762 15.859 1 98.31 196 TYR A O 1
ATOM 1527 N N . ASP A 1 197 ? 15.133 7.328 17.828 1 95.56 197 ASP A N 1
ATOM 1528 C CA . ASP A 1 197 ? 14.461 8.43 18.5 1 95.56 197 ASP A CA 1
ATOM 1529 C C . ASP A 1 197 ? 15.195 8.828 19.781 1 95.56 197 ASP A C 1
ATOM 1531 O O . ASP A 1 197 ? 15.836 7.992 20.422 1 95.56 197 ASP A O 1
ATOM 1535 N N . TYR A 1 198 ? 15.164 10.07 20.078 1 90.94 198 TYR A N 1
ATOM 1536 C CA . TYR A 1 198 ? 15.82 10.516 21.312 1 90.94 198 TYR A CA 1
ATOM 1537 C C . TYR A 1 198 ? 15.148 9.906 22.531 1 90.94 198 TYR A C 1
ATOM 1539 O O . TYR A 1 198 ? 15.805 9.672 23.547 1 90.94 198 TYR A O 1
ATOM 1547 N N . GLN A 1 199 ? 13.883 9.711 22.438 1 91.06 199 GLN A N 1
ATOM 1548 C CA . GLN A 1 199 ? 13.133 9.094 23.531 1 91.06 199 GLN A CA 1
ATOM 1549 C C . GLN A 1 199 ? 12.797 7.641 23.203 1 91.06 199 GLN A C 1
ATOM 1551 O O . GLN A 1 199 ? 12.336 7.332 22.109 1 91.06 199 GLN A O 1
ATOM 1556 N N . GLU A 1 200 ? 12.992 6.809 24.188 1 95.19 200 GLU A N 1
ATOM 1557 C CA . GLU A 1 200 ? 12.594 5.41 24.016 1 95.19 200 GLU A CA 1
ATOM 1558 C C . GLU A 1 200 ? 11.078 5.262 24.047 1 95.19 200 GLU A C 1
ATOM 1560 O O . GLU A 1 200 ? 10.398 5.945 24.812 1 95.19 200 GLU A O 1
ATOM 1565 N N . LEU A 1 201 ? 10.609 4.355 23.219 1 97.5 201 LEU A N 1
ATOM 1566 C CA . LEU A 1 201 ? 9.203 3.994 23.328 1 97.5 201 LEU A CA 1
ATOM 1567 C C . LEU A 1 201 ? 8.898 3.449 24.719 1 97.5 201 LEU A C 1
ATOM 1569 O O . LEU A 1 201 ? 9.727 2.752 25.312 1 97.5 201 LEU A O 1
ATOM 1573 N N . PRO A 1 202 ? 7.699 3.789 25.234 1 97.31 202 PRO A N 1
ATOM 1574 C CA . PRO A 1 202 ? 7.32 3.156 26.5 1 97.31 202 PRO A CA 1
ATOM 1575 C C . PRO A 1 202 ? 7.387 1.632 26.438 1 97.31 202 PRO A C 1
ATOM 1577 O O . PRO A 1 202 ? 7.066 1.036 25.406 1 97.31 202 PRO A O 1
ATOM 1580 N N . ALA A 1 203 ? 7.707 1.014 27.547 1 97.44 203 ALA A N 1
ATOM 1581 C CA . ALA A 1 203 ? 7.832 -0.44 27.625 1 97.44 203 ALA A CA 1
ATOM 1582 C C . ALA A 1 203 ? 6.543 -1.122 27.172 1 97.44 203 ALA A C 1
ATOM 1584 O O . ALA A 1 203 ? 6.582 -2.15 26.5 1 97.44 203 ALA A O 1
ATOM 1585 N N . GLU A 1 204 ? 5.461 -0.565 27.562 1 97.69 204 GLU A N 1
ATOM 1586 C CA . GLU A 1 204 ? 4.164 -1.136 27.203 1 97.69 204 GLU A CA 1
ATOM 1587 C C . GLU A 1 204 ? 3.967 -1.151 25.688 1 97.69 204 GLU A C 1
ATOM 1589 O O . GLU A 1 204 ? 3.393 -2.096 25.141 1 97.69 204 GLU A O 1
ATOM 1594 N N . ALA A 1 205 ? 4.402 -0.129 25.016 1 97.88 205 ALA A N 1
ATOM 1595 C CA . ALA A 1 205 ? 4.285 -0.034 23.562 1 97.88 205 ALA A CA 1
ATOM 1596 C C . ALA A 1 205 ? 5.141 -1.093 22.875 1 97.88 205 ALA A C 1
ATOM 1598 O O . ALA A 1 205 ? 4.688 -1.749 21.938 1 97.88 205 ALA A O 1
ATOM 1599 N N . ILE A 1 206 ? 6.34 -1.3 23.359 1 98.31 206 ILE A N 1
ATOM 1600 C CA . ILE A 1 206 ? 7.25 -2.299 22.812 1 98.31 206 ILE A CA 1
ATOM 1601 C C . ILE A 1 206 ? 6.68 -3.697 23.031 1 98.31 206 ILE A C 1
ATOM 1603 O O . ILE A 1 206 ? 6.688 -4.531 22.125 1 98.31 206 ILE A O 1
ATOM 1607 N N . ASN A 1 207 ? 6.203 -3.947 24.266 1 98.06 207 ASN A N 1
ATOM 1608 C CA . ASN A 1 207 ? 5.625 -5.242 24.594 1 98.06 207 ASN A CA 1
ATOM 1609 C C . ASN A 1 207 ? 4.426 -5.574 23.719 1 98.06 207 ASN A C 1
ATOM 1611 O O . ASN A 1 207 ? 4.254 -6.719 23.297 1 98.06 207 ASN A O 1
ATOM 1615 N N . ARG A 1 208 ? 3.621 -4.578 23.469 1 97.94 208 ARG A N 1
ATOM 1616 C CA . ARG A 1 208 ? 2.445 -4.762 22.625 1 97.94 208 ARG A CA 1
ATOM 1617 C C . ARG A 1 208 ? 2.84 -5.211 21.234 1 97.94 208 ARG A C 1
ATOM 1619 O O . ARG A 1 208 ? 2.248 -6.145 20.672 1 97.94 208 ARG A O 1
ATOM 1626 N N . LEU A 1 209 ? 3.832 -4.578 20.641 1 98.56 209 LEU A N 1
ATOM 1627 C CA . LEU A 1 209 ? 4.312 -4.938 19.312 1 98.56 209 LEU A CA 1
ATOM 1628 C C . LEU A 1 209 ? 4.891 -6.348 19.297 1 98.56 209 LEU A C 1
ATOM 1630 O O . LEU A 1 209 ? 4.574 -7.145 18.422 1 98.56 209 LEU A O 1
ATOM 1634 N N . ASN A 1 210 ? 5.695 -6.664 20.297 1 98.56 210 ASN A N 1
ATOM 1635 C CA . ASN A 1 210 ? 6.34 -7.973 20.375 1 98.56 210 ASN A CA 1
ATOM 1636 C C . ASN A 1 210 ? 5.324 -9.086 20.625 1 98.56 210 ASN A C 1
ATOM 1638 O O . ASN A 1 210 ? 5.453 -10.18 20.078 1 98.56 210 ASN A O 1
ATOM 1642 N N . GLU A 1 211 ? 4.348 -8.836 21.438 1 98.31 211 GLU A N 1
ATOM 1643 C CA . GLU A 1 211 ? 3.307 -9.82 21.703 1 98.31 211 GLU A CA 1
ATOM 1644 C C . GLU A 1 211 ? 2.508 -10.133 20.438 1 98.31 211 GLU A C 1
ATOM 1646 O O . GLU A 1 211 ? 2.225 -11.297 20.156 1 98.31 211 GLU A O 1
ATOM 1651 N N . ALA A 1 212 ? 2.145 -9.133 19.75 1 98.19 212 ALA A N 1
ATOM 1652 C CA . ALA A 1 212 ? 1.422 -9.336 18.5 1 98.19 212 ALA A CA 1
ATOM 1653 C C . ALA A 1 212 ? 2.273 -10.109 17.5 1 98.19 212 ALA A C 1
ATOM 1655 O O . ALA A 1 212 ? 1.766 -10.977 16.781 1 98.19 212 ALA A O 1
ATOM 1656 N N . SER A 1 213 ? 3.547 -9.766 17.422 1 98.44 213 SER A N 1
ATOM 1657 C CA . SER A 1 213 ? 4.453 -10.469 16.531 1 98.44 213 SER A CA 1
ATOM 1658 C C . SER A 1 213 ? 4.566 -11.945 16.906 1 98.44 213 SER A C 1
ATOM 1660 O O . SER A 1 213 ? 4.605 -12.812 16.031 1 98.44 213 SER A O 1
ATOM 1662 N N . LYS A 1 214 ? 4.66 -12.203 18.219 1 98.06 214 LYS A N 1
ATOM 1663 C CA . LYS A 1 214 ? 4.688 -13.594 18.672 1 98.06 214 LYS A CA 1
ATOM 1664 C C . LYS A 1 214 ? 3.422 -14.328 18.25 1 98.06 214 LYS A C 1
ATOM 1666 O O . LYS A 1 214 ? 3.484 -15.477 17.812 1 98.06 214 LYS A O 1
ATOM 1671 N N . LEU A 1 215 ? 2.32 -13.688 18.406 1 97.25 215 LEU A N 1
ATOM 1672 C CA . LEU A 1 215 ? 1.024 -14.266 18.062 1 97.25 215 LEU A CA 1
ATOM 1673 C C . LEU A 1 215 ? 0.946 -14.594 16.578 1 97.25 215 LEU A C 1
ATOM 1675 O O . LEU A 1 215 ? 0.492 -15.68 16.203 1 97.25 215 LEU A O 1
ATOM 1679 N N . PHE A 1 216 ? 1.413 -13.727 15.664 1 97.19 216 PHE A N 1
ATOM 1680 C CA . PHE A 1 216 ? 1.257 -13.867 14.227 1 97.19 216 PHE A CA 1
ATOM 1681 C C . PHE A 1 216 ? 2.408 -14.672 13.633 1 97.19 216 PHE A C 1
ATOM 1683 O O . PHE A 1 216 ? 2.199 -15.508 12.75 1 97.19 216 PHE A O 1
ATOM 1690 N N . ASN A 1 217 ? 3.615 -14.406 14.156 1 97.19 217 ASN A N 1
ATOM 1691 C CA . ASN A 1 217 ? 4.801 -14.812 13.406 1 97.19 217 ASN A CA 1
ATOM 1692 C C . ASN A 1 217 ? 5.68 -15.758 14.227 1 97.19 217 ASN A C 1
ATOM 1694 O O . ASN A 1 217 ? 6.668 -16.281 13.711 1 97.19 217 ASN A O 1
ATOM 1698 N N . GLY A 1 218 ? 5.434 -15.961 15.477 1 96.94 218 GLY A N 1
ATOM 1699 C CA . GLY A 1 218 ? 6.246 -16.812 16.344 1 96.94 218 GLY A CA 1
ATOM 1700 C C . GLY A 1 218 ? 7.551 -16.156 16.75 1 96.94 218 GLY A C 1
ATOM 1701 O O . GLY A 1 218 ? 8.477 -16.844 17.188 1 96.94 218 GLY A O 1
ATOM 1702 N N . ARG A 1 219 ? 7.629 -14.82 16.594 1 94.62 219 ARG A N 1
ATOM 1703 C CA . ARG A 1 219 ? 8.797 -14.039 16.984 1 94.62 219 ARG A CA 1
ATOM 1704 C C . ARG A 1 219 ? 8.438 -13 18.031 1 94.62 219 ARG A C 1
ATOM 1706 O O . ARG A 1 219 ? 7.605 -12.125 17.781 1 94.62 219 ARG A O 1
ATOM 1713 N N . GLY A 1 220 ? 9.148 -12.93 19.156 1 93.94 220 GLY A N 1
ATOM 1714 C CA . GLY A 1 220 ? 8.711 -12.07 20.25 1 93.94 220 GLY A CA 1
ATOM 1715 C C . GLY A 1 220 ? 9.711 -10.992 20.594 1 93.94 220 GLY A C 1
ATOM 1716 O O . GLY A 1 220 ? 9.609 -10.352 21.641 1 93.94 220 GLY A O 1
ATOM 1717 N N . ASP A 1 221 ? 10.781 -10.828 19.781 1 97.06 221 ASP A N 1
ATOM 1718 C CA . ASP A 1 221 ? 11.805 -9.828 20.047 1 97.06 221 ASP A CA 1
ATOM 1719 C C . ASP A 1 221 ? 12.258 -9.141 18.766 1 97.06 221 ASP A C 1
ATOM 1721 O O . ASP A 1 221 ? 13.445 -9.156 18.438 1 97.06 221 ASP A O 1
ATOM 1725 N N . ILE A 1 222 ? 11.242 -8.367 18.188 1 98.31 222 ILE A N 1
ATOM 1726 C CA . ILE A 1 222 ? 11.562 -7.859 16.859 1 98.31 222 ILE A CA 1
ATOM 1727 C C . ILE A 1 222 ? 11.797 -6.352 16.922 1 98.31 222 ILE A C 1
ATOM 1729 O O . ILE A 1 222 ? 12.312 -5.754 15.969 1 98.31 222 ILE A O 1
ATOM 1733 N N . VAL A 1 223 ? 11.469 -5.664 18.047 1 98.75 223 VAL A N 1
ATOM 1734 C CA . VAL A 1 223 ? 11.547 -4.207 18.141 1 98.75 223 VAL A CA 1
ATOM 1735 C C . VAL A 1 223 ? 12.82 -3.805 18.875 1 98.75 223 VAL A C 1
ATOM 1737 O O . VAL A 1 223 ? 13.109 -4.316 19.969 1 98.75 223 VAL A O 1
ATOM 1740 N N . GLN A 1 224 ? 13.578 -2.893 18.312 1 98.31 224 GLN A N 1
ATOM 1741 C CA . GLN A 1 224 ? 14.836 -2.488 18.938 1 98.31 224 GLN A CA 1
ATOM 1742 C C . GLN A 1 224 ? 15.133 -1.017 18.656 1 98.31 224 GLN A C 1
ATOM 1744 O O . GLN A 1 224 ? 15.047 -0.557 17.516 1 98.31 224 GLN A O 1
ATOM 1749 N N . ARG A 1 225 ? 15.422 -0.256 19.688 1 98.44 225 ARG A N 1
ATOM 1750 C CA . ARG A 1 225 ? 15.945 1.098 19.531 1 98.44 225 ARG A CA 1
ATOM 1751 C C . ARG A 1 225 ? 17.422 1.073 19.172 1 98.44 225 ARG A C 1
ATOM 1753 O O . ARG A 1 225 ? 18.203 0.298 19.734 1 98.44 225 ARG A O 1
ATOM 1760 N N . VAL A 1 226 ? 17.797 1.845 18.219 1 98.38 226 VAL A N 1
ATOM 1761 C CA . VAL A 1 226 ? 19.203 1.967 17.828 1 98.38 226 VAL A CA 1
ATOM 1762 C C . VAL A 1 226 ? 19.719 3.359 18.188 1 98.38 226 VAL A C 1
ATOM 1764 O O . VAL A 1 226 ? 19.062 4.363 17.891 1 98.38 226 VAL A O 1
ATOM 1767 N N . GLU A 1 227 ? 20.859 3.5 18.75 1 96.94 227 GLU A N 1
ATOM 1768 C CA . GLU A 1 227 ? 21.359 4.742 19.328 1 96.94 227 GLU A CA 1
ATOM 1769 C C . GLU A 1 227 ? 22 5.633 18.266 1 96.94 227 GLU A C 1
ATOM 1771 O O . GLU A 1 227 ? 21.938 6.859 18.375 1 96.94 227 GLU A O 1
ATOM 1776 N N . LYS A 1 228 ? 22.609 5.008 17.312 1 97.75 228 LYS A N 1
ATOM 1777 C CA . LYS A 1 228 ? 23.266 5.758 16.234 1 97.75 228 LYS A CA 1
ATOM 1778 C C . LYS A 1 228 ? 22.516 5.605 14.922 1 97.75 228 LYS A C 1
ATOM 1780 O O . LYS A 1 228 ? 22.312 4.488 14.438 1 97.75 228 LYS A O 1
ATOM 1785 N N . LEU A 1 229 ? 22.188 6.727 14.359 1 98.31 229 LEU A N 1
ATOM 1786 C CA . LEU A 1 229 ? 21.391 6.734 13.133 1 98.31 229 LEU A CA 1
ATOM 1787 C C . LEU A 1 229 ? 22.125 5.992 12.016 1 98.31 229 LEU A C 1
ATOM 1789 O O . LEU A 1 229 ? 21.516 5.207 11.289 1 98.31 229 LEU A O 1
ATOM 1793 N N . GLU A 1 230 ? 23.391 6.176 11.875 1 98.56 230 GLU A N 1
ATOM 1794 C CA . GLU A 1 230 ? 24.188 5.523 10.836 1 98.56 230 GLU A CA 1
ATOM 1795 C C . GLU A 1 230 ? 24.125 4.004 10.961 1 98.56 230 GLU A C 1
ATOM 1797 O O . GLU A 1 230 ? 24.062 3.295 9.953 1 98.56 230 GLU A O 1
ATOM 1802 N N . ASP A 1 231 ? 24.141 3.52 12.195 1 98.62 231 ASP A N 1
ATOM 1803 C CA . ASP A 1 231 ? 24.047 2.082 12.422 1 98.62 231 ASP A CA 1
ATOM 1804 C C . ASP A 1 231 ? 22.672 1.55 12.016 1 98.62 231 ASP A C 1
ATOM 1806 O O . ASP A 1 231 ? 22.562 0.449 11.469 1 98.62 231 ASP A O 1
ATOM 1810 N N . MET A 1 232 ? 21.672 2.322 12.273 1 98.81 232 MET A N 1
ATOM 1811 C CA . MET A 1 232 ? 20.328 1.885 11.938 1 98.81 232 MET A CA 1
ATOM 1812 C C . MET A 1 232 ? 20.141 1.794 10.43 1 98.81 232 MET A C 1
ATOM 1814 O O . MET A 1 232 ? 19.688 0.771 9.914 1 98.81 232 MET A O 1
ATOM 1818 N N . VAL A 1 233 ? 20.531 2.828 9.703 1 98.88 233 VAL A N 1
ATOM 1819 C CA . VAL A 1 233 ? 20.266 2.859 8.273 1 98.88 233 VAL A CA 1
ATOM 1820 C C . VAL A 1 233 ? 21.141 1.813 7.57 1 98.88 233 VAL A C 1
ATOM 1822 O O . VAL A 1 233 ? 20.734 1.25 6.547 1 98.88 233 VAL A O 1
ATOM 1825 N N . ALA A 1 234 ? 22.281 1.427 8.156 1 98.81 234 ALA A N 1
ATOM 1826 C CA . ALA A 1 234 ? 23.203 0.464 7.559 1 98.81 234 ALA A CA 1
ATOM 1827 C C . ALA A 1 234 ? 22.641 -0.949 7.609 1 98.81 234 ALA A C 1
ATOM 1829 O O . ALA A 1 234 ? 23.031 -1.815 6.824 1 98.81 234 ALA A O 1
ATOM 1830 N N . GLN A 1 235 ? 21.688 -1.166 8.461 1 98.19 235 GLN A N 1
ATOM 1831 C CA . GLN A 1 235 ? 21.125 -2.504 8.609 1 98.19 235 GLN A CA 1
ATOM 1832 C C . GLN A 1 235 ? 19.734 -2.586 7.98 1 98.19 235 GLN A C 1
ATOM 1834 O O . GLN A 1 235 ? 19.172 -3.674 7.863 1 98.19 235 GLN A O 1
ATOM 1839 N N . SER A 1 236 ? 19.219 -1.51 7.527 1 98.94 236 SER A N 1
ATOM 1840 C CA . SER A 1 236 ? 17.812 -1.423 7.184 1 98.94 236 SER A CA 1
ATOM 1841 C C . SER A 1 236 ? 17.578 -1.671 5.699 1 98.94 236 SER A C 1
ATOM 1843 O O . SER A 1 236 ? 18.297 -1.124 4.855 1 98.94 236 SER A O 1
ATOM 1845 N N . ASP A 1 237 ? 16.594 -2.5 5.391 1 98.94 237 ASP A N 1
ATOM 1846 C CA . ASP A 1 237 ? 16.125 -2.645 4.016 1 98.94 237 ASP A CA 1
ATOM 1847 C C . ASP A 1 237 ? 15.203 -1.497 3.625 1 98.94 237 ASP A C 1
ATOM 1849 O O . ASP A 1 237 ? 15.172 -1.085 2.465 1 98.94 237 ASP A O 1
ATOM 1853 N N . VAL A 1 238 ? 14.422 -1.02 4.562 1 98.94 238 VAL A N 1
ATOM 1854 C CA . VAL A 1 238 ? 13.5 0.098 4.398 1 98.94 238 VAL A CA 1
ATOM 1855 C C . VAL A 1 238 ? 13.648 1.067 5.57 1 98.94 238 VAL A C 1
ATOM 1857 O O . VAL A 1 238 ? 13.664 0.649 6.73 1 98.94 238 VAL A O 1
ATOM 1860 N N . VAL A 1 239 ? 13.781 2.338 5.27 1 98.94 239 VAL A N 1
ATOM 1861 C CA . VAL A 1 239 ? 13.789 3.391 6.281 1 98.94 239 VAL A CA 1
ATOM 1862 C C . VAL A 1 239 ? 12.633 4.355 6.035 1 98.94 239 VAL A C 1
ATOM 1864 O O . VAL A 1 239 ? 12.461 4.859 4.922 1 98.94 239 VAL A O 1
ATOM 1867 N N . THR A 1 240 ? 11.82 4.566 6.996 1 98.94 240 THR A N 1
ATOM 1868 C CA . THR A 1 240 ? 10.773 5.582 6.926 1 98.94 240 THR A CA 1
ATOM 1869 C C . THR A 1 240 ? 11.047 6.715 7.91 1 98.94 240 THR A C 1
ATOM 1871 O O . THR A 1 240 ? 11.539 6.477 9.016 1 98.94 240 THR A O 1
ATOM 1874 N N . ILE A 1 241 ? 10.805 7.914 7.512 1 98.88 241 ILE A N 1
ATOM 1875 C CA . ILE A 1 241 ? 11.07 9.109 8.305 1 98.88 241 ILE A CA 1
ATOM 1876 C C . ILE A 1 241 ? 9.766 9.641 8.891 1 98.88 241 ILE A C 1
ATOM 1878 O O . ILE A 1 241 ? 8.836 9.961 8.148 1 98.88 241 ILE A O 1
ATOM 1882 N N . ASN A 1 242 ? 9.734 9.766 10.188 1 98.06 242 ASN A N 1
ATOM 1883 C CA . ASN A 1 242 ? 8.539 10.219 10.891 1 98.06 242 ASN A CA 1
ATOM 1884 C C . ASN A 1 242 ? 8.891 11.195 12.016 1 98.06 242 ASN A C 1
ATOM 1886 O O . ASN A 1 242 ? 8.172 11.289 13.008 1 98.06 242 ASN A O 1
ATOM 1890 N N . CYS A 1 243 ? 10 11.867 11.898 1 95.56 243 CYS A N 1
ATOM 1891 C CA . CYS A 1 243 ? 10.422 12.844 12.891 1 95.56 243 CYS A CA 1
ATOM 1892 C C . CYS A 1 243 ? 10.094 14.266 12.438 1 95.56 243 CYS A C 1
ATOM 1894 O O . CYS A 1 243 ? 9.883 14.508 11.25 1 95.56 243 CYS A O 1
ATOM 1896 N N . PRO A 1 244 ? 10.062 15.211 13.344 1 91.56 244 PRO A N 1
ATOM 1897 C CA . PRO A 1 244 ? 9.805 16.594 12.977 1 91.56 244 PRO A CA 1
ATOM 1898 C C . PRO A 1 244 ? 11 17.266 12.281 1 91.56 244 PRO A C 1
ATOM 1900 O O . PRO A 1 244 ? 12.109 16.734 12.328 1 91.56 244 PRO A O 1
ATOM 1903 N N . LEU A 1 245 ? 10.68 18.328 11.586 1 92.19 245 LEU A N 1
ATOM 1904 C CA . LEU A 1 245 ? 11.727 19.156 11 1 92.19 245 LEU A CA 1
ATOM 1905 C C . LEU A 1 245 ? 12.211 20.219 11.992 1 92.19 245 LEU A C 1
ATOM 1907 O O . LEU A 1 245 ? 11.414 20.984 12.523 1 92.19 245 LEU A O 1
ATOM 1911 N N . HIS A 1 246 ? 13.367 20.234 12.352 1 87.56 246 HIS A N 1
ATOM 1912 C CA . HIS A 1 246 ? 14.086 21.234 13.148 1 87.56 246 HIS A CA 1
ATOM 1913 C C . HIS A 1 246 ? 15.539 21.344 12.695 1 87.56 246 HIS A C 1
ATOM 1915 O O . HIS A 1 246 ? 15.93 20.766 11.68 1 87.56 246 HIS A O 1
ATOM 1921 N N . LYS A 1 247 ? 16.281 22.141 13.398 1 87.69 247 LYS A N 1
ATOM 1922 C CA . LYS A 1 247 ? 17.641 22.484 12.961 1 87.69 247 LYS A CA 1
ATOM 1923 C C . LYS A 1 247 ? 18.484 21.219 12.773 1 87.69 247 LYS A C 1
ATOM 1925 O O . LYS A 1 247 ? 19.234 21.109 11.805 1 87.69 247 LYS A O 1
ATOM 1930 N N . ASP A 1 248 ? 18.328 20.234 13.562 1 91.19 248 ASP A N 1
ATOM 1931 C CA . ASP A 1 248 ? 19.188 19.047 13.562 1 91.19 248 ASP A CA 1
ATOM 1932 C C . ASP A 1 248 ? 18.688 18.016 12.555 1 91.19 248 ASP A C 1
ATOM 1934 O O . ASP A 1 248 ? 19.422 17.094 12.172 1 91.19 248 ASP A O 1
ATOM 1938 N N . SER A 1 249 ? 17.453 18.109 12.094 1 94.75 249 SER A N 1
ATOM 1939 C CA . SER A 1 249 ? 16.922 17.125 11.172 1 94.75 249 SER A CA 1
ATOM 1940 C C . SER A 1 249 ? 16.906 17.656 9.742 1 94.75 249 SER A C 1
ATOM 1942 O O . SER A 1 249 ? 16.688 16.891 8.789 1 94.75 249 SER A O 1
ATOM 1944 N N . ARG A 1 250 ? 17.125 18.984 9.602 1 95.88 250 ARG A N 1
ATOM 1945 C CA . ARG A 1 250 ? 17.188 19.547 8.258 1 95.88 250 ARG A CA 1
ATOM 1946 C C . ARG A 1 250 ? 18.359 18.984 7.477 1 95.88 250 ARG A C 1
ATOM 1948 O O . ARG A 1 250 ? 19.5 19.016 7.949 1 95.88 250 ARG A O 1
ATOM 1955 N N . GLY A 1 251 ? 18.094 18.453 6.355 1 98.25 251 GLY A N 1
ATOM 1956 C CA . GLY A 1 251 ? 19.125 17.875 5.508 1 98.25 251 GLY A CA 1
ATOM 1957 C C . GLY A 1 251 ? 19.766 16.625 6.102 1 98.25 251 GLY A C 1
ATOM 1958 O O . GLY A 1 251 ? 20.875 16.266 5.738 1 98.25 251 GLY A O 1
ATOM 1959 N N . LEU A 1 252 ? 19.062 16.047 7.004 1 98.44 252 LEU A N 1
ATOM 1960 C CA . LEU A 1 252 ? 19.578 14.875 7.703 1 98.44 252 LEU A CA 1
ATOM 1961 C C . LEU A 1 252 ? 19.969 13.781 6.715 1 98.44 252 LEU A C 1
ATOM 1963 O O . LEU A 1 252 ? 21.047 13.188 6.828 1 98.44 252 LEU A O 1
ATOM 1967 N N . PHE A 1 253 ? 19.125 13.469 5.762 1 98.88 253 PHE A N 1
ATOM 1968 C CA . PHE A 1 253 ? 19.422 12.492 4.715 1 98.88 253 PHE A CA 1
ATOM 1969 C C . PHE A 1 253 ? 20.078 13.164 3.518 1 98.88 253 PHE A C 1
ATOM 1971 O O . PHE A 1 253 ? 19.422 13.461 2.523 1 98.88 253 PHE A O 1
ATOM 1978 N N . ASN A 1 254 ? 21.297 13.469 3.648 1 98.81 254 ASN A N 1
ATOM 1979 C CA . ASN A 1 254 ? 22.172 13.953 2.59 1 98.81 254 ASN A CA 1
ATOM 1980 C C . ASN A 1 254 ? 23.016 12.828 2 1 98.81 254 ASN A C 1
ATOM 1982 O O . ASN A 1 254 ? 22.828 11.664 2.344 1 98.81 254 ASN A O 1
ATOM 1986 N N . LYS A 1 255 ? 23.922 13.195 1.14 1 98.75 255 LYS A N 1
ATOM 1987 C CA . LYS A 1 255 ? 24.766 12.219 0.456 1 98.75 255 LYS A CA 1
ATOM 1988 C C . LYS A 1 255 ? 25.5 11.336 1.455 1 98.75 255 LYS A C 1
ATOM 1990 O O . LYS A 1 255 ? 25.594 10.125 1.269 1 98.75 255 LYS A O 1
ATOM 1995 N N . LYS A 1 256 ? 26 11.93 2.518 1 98.75 256 LYS A N 1
ATOM 1996 C CA . LYS A 1 256 ? 26.781 11.203 3.51 1 98.75 256 LYS A CA 1
ATOM 1997 C C . LYS A 1 256 ? 25.938 10.148 4.219 1 98.75 256 LYS A C 1
ATOM 1999 O O . LYS A 1 256 ? 26.297 8.969 4.238 1 98.75 256 LYS A O 1
ATOM 2004 N N . LEU A 1 257 ? 24.828 10.5 4.797 1 98.88 257 LEU A N 1
ATOM 2005 C CA . LEU A 1 257 ? 24 9.531 5.516 1 98.88 257 LEU A CA 1
ATOM 2006 C C . LEU A 1 257 ? 23.484 8.453 4.57 1 98.88 257 LEU A C 1
ATOM 2008 O O . LEU A 1 257 ? 23.469 7.273 4.922 1 98.88 257 LEU A O 1
ATOM 2012 N N . ILE A 1 258 ? 23.094 8.805 3.361 1 98.88 258 ILE A N 1
ATOM 2013 C CA . ILE A 1 258 ? 22.562 7.863 2.381 1 98.88 258 ILE A CA 1
ATOM 2014 C C . ILE A 1 258 ? 23.641 6.844 2.01 1 98.88 258 ILE A C 1
ATOM 2016 O O . ILE A 1 258 ? 23.344 5.668 1.794 1 98.88 258 ILE A O 1
ATOM 2020 N N . SER A 1 259 ? 24.875 7.285 2 1 98.81 259 SER A N 1
ATOM 2021 C CA . SER A 1 259 ? 25.969 6.371 1.657 1 98.81 259 SER A CA 1
ATOM 2022 C C . SER A 1 259 ? 26.094 5.25 2.682 1 98.81 259 SER A C 1
ATOM 2024 O O . SER A 1 259 ? 26.625 4.184 2.381 1 98.81 259 SER A O 1
ATOM 2026 N N . HIS A 1 260 ? 25.594 5.461 3.91 1 98.81 260 HIS A N 1
ATOM 2027 C CA . HIS A 1 260 ? 25.641 4.445 4.957 1 98.81 260 HIS A CA 1
ATOM 2028 C C . HIS A 1 260 ? 24.5 3.438 4.789 1 98.81 260 HIS A C 1
ATOM 2030 O O . HIS A 1 260 ? 24.531 2.367 5.406 1 98.81 260 HIS A O 1
ATOM 2036 N N . MET A 1 261 ? 23.5 3.734 4.012 1 98.88 261 MET A N 1
ATOM 2037 C CA . MET A 1 261 ? 22.391 2.816 3.82 1 98.88 261 MET A CA 1
ATOM 2038 C C . MET A 1 261 ? 22.812 1.599 3.008 1 98.88 261 MET A C 1
ATOM 2040 O O . MET A 1 261 ? 23.781 1.657 2.26 1 98.88 261 MET A O 1
ATOM 2044 N N . LYS A 1 262 ? 22.094 0.487 3.148 1 98.5 262 LYS A N 1
ATOM 2045 C CA . LYS A 1 262 ? 22.328 -0.685 2.307 1 98.5 262 LYS A CA 1
ATOM 2046 C C . LYS A 1 262 ? 22.141 -0.347 0.832 1 98.5 262 LYS A C 1
ATOM 2048 O O . LYS A 1 262 ? 21.234 0.42 0.474 1 98.5 262 LYS A O 1
ATOM 2053 N N . ASP A 1 263 ? 23.016 -0.903 -0.002 1 98 263 ASP A N 1
ATOM 2054 C CA . ASP A 1 263 ? 22.75 -0.792 -1.431 1 98 263 ASP A CA 1
ATOM 2055 C C . ASP A 1 263 ? 21.391 -1.414 -1.779 1 98 263 ASP A C 1
ATOM 2057 O O . ASP A 1 263 ? 21.109 -2.549 -1.392 1 98 263 ASP A O 1
ATOM 2061 N N . GLY A 1 264 ? 20.516 -0.634 -2.426 1 97.81 264 GLY A N 1
ATOM 2062 C CA . GLY A 1 264 ? 19.219 -1.14 -2.826 1 97.81 264 GLY A CA 1
ATOM 2063 C C . GLY A 1 264 ? 18.141 -0.937 -1.769 1 97.81 264 GLY A C 1
ATOM 2064 O O . GLY A 1 264 ? 17.047 -1.464 -1.89 1 97.81 264 GLY A O 1
ATOM 2065 N N . ALA A 1 265 ? 18.422 -0.155 -0.733 1 98.75 265 ALA A N 1
ATOM 2066 C CA . ALA A 1 265 ? 17.438 0.124 0.299 1 98.75 265 ALA A CA 1
ATOM 2067 C C . ALA A 1 265 ? 16.359 1.08 -0.217 1 98.75 265 ALA A C 1
ATOM 2069 O O . ALA A 1 265 ? 16.531 1.711 -1.263 1 98.75 265 ALA A O 1
ATOM 2070 N N . TYR A 1 266 ? 15.266 1.112 0.486 1 98.88 266 TYR A N 1
ATOM 2071 C CA . TYR A 1 266 ? 14.195 2.053 0.201 1 98.88 266 TYR A CA 1
ATOM 2072 C C . TYR A 1 266 ? 14.125 3.141 1.267 1 98.88 266 TYR A C 1
ATOM 2074 O O . TYR A 1 266 ? 14.359 2.877 2.447 1 98.88 266 TYR A O 1
ATOM 2082 N N . LEU A 1 267 ? 13.82 4.332 0.841 1 98.94 267 LEU A N 1
ATOM 2083 C CA . LEU A 1 267 ? 13.633 5.469 1.732 1 98.94 267 LEU A CA 1
ATOM 2084 C C . LEU A 1 267 ? 12.25 6.086 1.532 1 98.94 267 LEU A C 1
ATOM 2086 O O . LEU A 1 267 ? 11.867 6.406 0.405 1 98.94 267 LEU A O 1
ATOM 2090 N N . VAL A 1 268 ? 11.469 6.199 2.625 1 98.94 268 VAL A N 1
ATOM 2091 C CA . VAL A 1 268 ? 10.117 6.742 2.596 1 98.94 268 VAL A CA 1
ATOM 2092 C C . VAL A 1 268 ? 10.023 7.961 3.514 1 98.94 268 VAL A C 1
ATOM 2094 O O . VAL A 1 268 ? 10.438 7.902 4.676 1 98.94 268 VAL A O 1
ATOM 2097 N N . ASN A 1 269 ? 9.5 9.109 3.016 1 98.81 269 ASN A N 1
ATOM 2098 C CA . ASN A 1 269 ? 9.422 10.336 3.799 1 98.81 269 ASN A CA 1
ATOM 2099 C C . ASN A 1 269 ? 8.047 10.977 3.701 1 98.81 269 ASN A C 1
ATOM 2101 O O . ASN A 1 269 ? 7.719 11.602 2.691 1 98.81 269 ASN A O 1
ATOM 2105 N N . THR A 1 270 ? 7.293 10.852 4.715 1 98 270 THR A N 1
ATOM 2106 C CA . THR A 1 270 ? 6 11.523 4.805 1 98 270 THR A CA 1
ATOM 2107 C C . THR A 1 270 ? 6.012 12.57 5.91 1 98 270 THR A C 1
ATOM 2109 O O . THR A 1 270 ? 4.957 13.039 6.344 1 98 270 THR A O 1
ATOM 2112 N N . ALA A 1 271 ? 7.191 12.883 6.414 1 97.5 271 ALA A N 1
ATOM 2113 C CA . ALA A 1 271 ? 7.34 13.852 7.496 1 97.5 271 ALA A CA 1
ATOM 2114 C C . ALA A 1 271 ? 7.445 15.273 6.949 1 97.5 271 ALA A C 1
ATOM 2116 O O . ALA A 1 271 ? 6.434 15.953 6.777 1 97.5 271 ALA A O 1
ATOM 2117 N N . ARG A 1 272 ? 8.688 15.633 6.555 1 96.69 272 ARG A N 1
ATOM 2118 C CA . ARG A 1 272 ? 8.961 16.922 5.922 1 96.69 272 ARG A CA 1
ATOM 2119 C C . ARG A 1 272 ? 10.023 16.781 4.84 1 96.69 272 ARG A C 1
ATOM 2121 O O . ARG A 1 272 ? 11.039 16.109 5.039 1 96.69 272 ARG A O 1
ATOM 2128 N N . GLY A 1 273 ? 9.734 17.438 3.721 1 97 273 GLY A N 1
ATOM 2129 C CA . GLY A 1 273 ? 10.617 17.281 2.578 1 97 273 GLY A CA 1
ATOM 2130 C C . GLY A 1 273 ? 12.047 17.703 2.863 1 97 273 GLY A C 1
ATOM 2131 O O . GLY A 1 273 ? 13 17.094 2.387 1 97 273 GLY A O 1
ATOM 2132 N N . ALA A 1 274 ? 12.18 18.719 3.746 1 96.5 274 ALA A N 1
ATOM 2133 C CA . ALA A 1 274 ? 13.469 19.359 3.986 1 96.5 274 ALA A CA 1
ATOM 2134 C C . ALA A 1 274 ? 14.367 18.469 4.848 1 96.5 274 ALA A C 1
ATOM 2136 O O . ALA A 1 274 ? 15.555 18.75 5.027 1 96.5 274 ALA A O 1
ATOM 2137 N N . ILE A 1 275 ? 13.883 17.375 5.297 1 98.19 275 ILE A N 1
ATOM 2138 C CA . ILE A 1 275 ? 14.703 16.422 6.039 1 98.19 275 ILE A CA 1
ATOM 2139 C C . ILE A 1 275 ? 15.641 15.688 5.086 1 98.19 275 ILE A C 1
ATOM 2141 O O . ILE A 1 275 ? 16.719 15.25 5.484 1 98.19 275 ILE A O 1
ATOM 2145 N N . CYS A 1 276 ? 15.273 15.617 3.857 1 98.75 276 CYS A N 1
ATOM 2146 C CA . CYS A 1 276 ? 16.094 15.008 2.816 1 98.75 276 CYS A CA 1
ATOM 2147 C C . CYS A 1 276 ? 16.641 16.062 1.861 1 98.75 276 CYS A C 1
ATOM 2149 O O . CYS A 1 276 ? 15.93 17 1.497 1 98.75 276 CYS A O 1
ATOM 2151 N N . VAL A 1 277 ? 17.875 15.945 1.503 1 98.75 277 VAL A N 1
ATOM 2152 C CA . VAL A 1 277 ? 18.406 16.766 0.419 1 98.75 277 VAL A CA 1
ATOM 2153 C C . VAL A 1 277 ? 17.938 16.219 -0.925 1 98.75 277 VAL A C 1
ATOM 2155 O O . VAL A 1 277 ? 18.312 15.109 -1.312 1 98.75 277 VAL A O 1
ATOM 2158 N N . ALA A 1 278 ? 17.188 17.016 -1.648 1 98.44 278 ALA A N 1
ATOM 2159 C CA . ALA A 1 278 ? 16.469 16.547 -2.828 1 98.44 278 ALA A CA 1
ATOM 2160 C C . ALA A 1 278 ? 17.422 16.016 -3.887 1 98.44 278 ALA A C 1
ATOM 2162 O O . ALA A 1 278 ? 17.203 14.93 -4.438 1 98.44 278 ALA A O 1
ATOM 2163 N N . GLU A 1 279 ? 18.469 16.766 -4.141 1 98.5 279 GLU A N 1
ATOM 2164 C CA . GLU A 1 279 ? 19.422 16.391 -5.176 1 98.5 279 GLU A CA 1
ATOM 2165 C C . GLU A 1 279 ? 20.156 15.094 -4.816 1 98.5 279 GLU A C 1
ATOM 2167 O O . GLU A 1 279 ? 20.422 14.266 -5.688 1 98.5 279 GLU A O 1
ATOM 2172 N N . ASP A 1 280 ? 20.453 14.922 -3.553 1 98.88 280 ASP A N 1
ATOM 2173 C CA . ASP A 1 280 ? 21.156 13.734 -3.098 1 98.88 280 ASP A CA 1
ATOM 2174 C C . ASP A 1 280 ? 20.281 12.492 -3.201 1 98.88 280 ASP A C 1
ATOM 2176 O O . ASP A 1 280 ? 20.734 11.422 -3.596 1 98.88 280 ASP A O 1
ATOM 2180 N N . VAL A 1 281 ? 19.047 12.633 -2.873 1 98.81 281 VAL A N 1
ATOM 2181 C CA . VAL A 1 281 ? 18.094 11.539 -2.986 1 98.81 281 VAL A CA 1
ATOM 2182 C C . VAL A 1 281 ? 17.938 11.133 -4.449 1 98.81 281 VAL A C 1
ATOM 2184 O O . VAL A 1 281 ? 17.984 9.945 -4.781 1 98.81 281 VAL A O 1
ATOM 2187 N N . ALA A 1 282 ? 17.734 12.133 -5.297 1 98.62 282 ALA A N 1
ATOM 2188 C CA . ALA A 1 282 ? 17.562 11.852 -6.719 1 98.62 282 ALA A CA 1
ATOM 2189 C C . ALA A 1 282 ? 18.781 11.125 -7.285 1 98.62 282 ALA A C 1
ATOM 2191 O O . ALA A 1 282 ? 18.641 10.172 -8.055 1 98.62 282 ALA A O 1
ATOM 2192 N N . GLU A 1 283 ? 19.938 11.586 -6.887 1 98.69 283 GLU A N 1
ATOM 2193 C CA . GLU A 1 283 ? 21.156 10.938 -7.344 1 98.69 283 GLU A CA 1
ATOM 2194 C C . GLU A 1 283 ? 21.25 9.5 -6.828 1 98.69 283 GLU A C 1
ATOM 2196 O O . GLU A 1 283 ? 21.703 8.609 -7.547 1 98.69 283 GLU A O 1
ATOM 2201 N N . ALA A 1 284 ? 20.891 9.273 -5.59 1 98.81 284 ALA A N 1
ATOM 2202 C CA . ALA A 1 284 ? 20.938 7.945 -4.992 1 98.81 284 ALA A CA 1
ATOM 2203 C C . ALA A 1 284 ? 19.984 6.992 -5.707 1 98.81 284 ALA A C 1
ATOM 2205 O O . ALA A 1 284 ? 20.297 5.812 -5.891 1 98.81 284 ALA A O 1
ATOM 2206 N N . VAL A 1 285 ? 18.797 7.461 -6.129 1 98.69 285 VAL A N 1
ATOM 2207 C CA . VAL A 1 285 ? 17.859 6.637 -6.879 1 98.69 285 VAL A CA 1
ATOM 2208 C C . VAL A 1 285 ? 18.438 6.332 -8.266 1 98.69 285 VAL A C 1
ATOM 2210 O O . VAL A 1 285 ? 18.406 5.188 -8.719 1 98.69 285 VAL A O 1
ATOM 2213 N N . LYS A 1 286 ? 18.953 7.32 -8.883 1 98.25 286 LYS A N 1
ATOM 2214 C CA . LYS A 1 286 ? 19.516 7.176 -10.219 1 98.25 286 LYS A CA 1
ATOM 2215 C C . LYS A 1 286 ? 20.641 6.137 -10.242 1 98.25 286 LYS A C 1
ATOM 2217 O O . LYS A 1 286 ? 20.703 5.312 -11.148 1 98.25 286 LYS A O 1
ATOM 2222 N N . SER A 1 287 ? 21.469 6.137 -9.219 1 97.88 287 SER A N 1
ATOM 2223 C CA . SER A 1 287 ? 22.641 5.27 -9.18 1 97.88 287 SER A CA 1
ATOM 2224 C C . SER A 1 287 ? 22.266 3.861 -8.727 1 97.88 287 SER A C 1
ATOM 2226 O O . SER A 1 287 ? 23.062 2.926 -8.875 1 97.88 287 SER A O 1
ATOM 2228 N N . GLY A 1 288 ? 21.141 3.766 -8.062 1 97.12 288 GLY A N 1
ATOM 2229 C CA . GLY A 1 288 ? 20.734 2.477 -7.531 1 97.12 288 GLY A CA 1
ATOM 2230 C C . GLY A 1 288 ? 21.125 2.289 -6.074 1 97.12 288 GLY A C 1
ATOM 2231 O O . GLY A 1 288 ? 20.781 1.272 -5.465 1 97.12 288 GLY A O 1
ATOM 2232 N N . LYS A 1 289 ? 21.828 3.291 -5.516 1 98.44 289 LYS A N 1
ATOM 2233 C CA . LYS A 1 289 ? 22.062 3.246 -4.074 1 98.44 289 LYS A CA 1
ATOM 2234 C C . LYS A 1 289 ? 20.734 3.082 -3.316 1 98.44 289 LYS A C 1
ATOM 2236 O O . LYS A 1 289 ? 20.656 2.281 -2.383 1 98.44 289 LYS A O 1
ATOM 2241 N N . LEU A 1 290 ? 19.812 3.85 -3.721 1 98.75 290 LEU A N 1
ATOM 2242 C CA . LEU A 1 290 ? 18.438 3.621 -3.322 1 98.75 290 LEU A CA 1
ATOM 2243 C C . LEU A 1 290 ? 17.656 2.926 -4.434 1 98.75 290 LEU A C 1
ATOM 2245 O O . LEU A 1 290 ? 17.625 3.406 -5.57 1 98.75 290 LEU A O 1
ATOM 2249 N N . ALA A 1 291 ? 17.047 1.782 -4.094 1 98.31 291 ALA A N 1
ATOM 2250 C CA . ALA A 1 291 ? 16.156 1.13 -5.047 1 98.31 291 ALA A CA 1
ATOM 2251 C C . ALA A 1 291 ? 14.922 1.987 -5.328 1 98.31 291 ALA A C 1
ATOM 2253 O O . ALA A 1 291 ? 14.32 1.892 -6.398 1 98.31 291 ALA A O 1
ATOM 2254 N N . GLY A 1 292 ? 14.594 2.77 -4.312 1 98.56 292 GLY A N 1
ATOM 2255 C CA . GLY A 1 292 ? 13.469 3.674 -4.488 1 98.56 292 GLY A CA 1
ATOM 2256 C C . GLY A 1 292 ? 13.328 4.672 -3.359 1 98.56 292 GLY A C 1
ATOM 2257 O O . GLY A 1 292 ? 13.836 4.453 -2.26 1 98.56 292 GLY A O 1
ATOM 2258 N N . TYR A 1 293 ? 12.719 5.758 -3.648 1 98.81 293 TYR A N 1
ATOM 2259 C CA . TYR A 1 293 ? 12.297 6.805 -2.727 1 98.81 293 TYR A CA 1
ATOM 2260 C C . TYR A 1 293 ? 10.82 7.145 -2.93 1 98.81 293 TYR A C 1
ATOM 2262 O O . TYR A 1 293 ? 10.367 7.297 -4.066 1 98.81 293 TYR A O 1
ATOM 2270 N N . GLY A 1 294 ? 10.148 7.121 -1.847 1 98.5 294 GLY A N 1
ATOM 2271 C CA . GLY A 1 294 ? 8.758 7.562 -1.858 1 98.5 294 GLY A CA 1
ATOM 2272 C C . GLY A 1 294 ? 8.438 8.562 -0.759 1 98.5 294 GLY A C 1
ATOM 2273 O O . GLY A 1 294 ? 8.953 8.445 0.355 1 98.5 294 GLY A O 1
ATOM 2274 N N . GLY A 1 295 ? 7.621 9.469 -1.094 1 97.06 295 GLY A N 1
ATOM 2275 C CA . GLY A 1 295 ? 7.23 10.469 -0.11 1 97.06 295 GLY A CA 1
ATOM 2276 C C . GLY A 1 295 ? 5.984 11.234 -0.499 1 97.06 295 GLY A C 1
ATOM 2277 O O . GLY A 1 295 ? 5.457 11.055 -1.599 1 97.06 295 GLY A O 1
ATOM 2278 N N . ASP A 1 296 ? 5.531 12.07 0.433 1 98.44 296 ASP A N 1
ATOM 2279 C CA . ASP A 1 296 ? 4.32 12.867 0.268 1 98.44 296 ASP A CA 1
ATOM 2280 C C . ASP A 1 296 ? 4.586 14.336 0.589 1 98.44 296 ASP A C 1
ATOM 2282 O O . ASP A 1 296 ? 3.656 15.148 0.632 1 98.44 296 ASP A O 1
ATOM 2286 N N . VAL A 1 297 ? 5.867 14.656 0.874 1 98 297 VAL A N 1
ATOM 2287 C CA . VAL A 1 297 ? 6.23 16 1.297 1 98 297 VAL A CA 1
ATOM 2288 C C . VAL A 1 297 ? 7.418 16.5 0.476 1 98 297 VAL A C 1
ATOM 2290 O O . VAL A 1 297 ? 8.219 15.703 -0.017 1 98 297 VAL A O 1
ATOM 2293 N N . TRP A 1 298 ? 7.43 17.781 0.358 1 96.44 298 TRP A N 1
ATOM 2294 C CA . TRP A 1 298 ? 8.438 18.453 -0.459 1 96.44 298 TRP A CA 1
ATOM 2295 C C . TRP A 1 298 ? 9.039 19.641 0.285 1 96.44 298 TRP A C 1
ATOM 2297 O O . TRP A 1 298 ? 8.422 20.172 1.214 1 96.44 298 TRP A O 1
ATOM 2307 N N . ASP A 1 299 ? 10.195 20.031 -0.018 1 91.31 299 ASP A N 1
ATOM 2308 C CA . ASP A 1 299 ? 10.859 21.109 0.706 1 91.31 299 ASP A CA 1
ATOM 2309 C C . ASP A 1 299 ? 10.211 22.469 0.404 1 91.31 299 ASP A C 1
ATOM 2311 O O . ASP A 1 299 ? 10.289 23.391 1.21 1 91.31 299 ASP A O 1
ATOM 2315 N N . LYS A 1 300 ? 9.617 22.547 -0.733 1 87.5 300 LYS A N 1
ATOM 2316 C CA . LYS A 1 300 ? 8.797 23.688 -1.13 1 87.5 300 LYS A CA 1
ATOM 2317 C C . LYS A 1 300 ? 7.453 23.234 -1.689 1 87.5 300 LYS A C 1
ATOM 2319 O O . LYS A 1 300 ? 7.398 22.344 -2.541 1 87.5 300 LYS A O 1
ATOM 2324 N N . GLN A 1 301 ? 6.43 23.859 -1.127 1 91.56 301 GLN A N 1
ATOM 2325 C CA . GLN A 1 301 ? 5.102 23.453 -1.578 1 91.56 301 GLN A CA 1
ATOM 2326 C C . GLN A 1 301 ? 4.258 24.672 -1.952 1 91.56 301 GLN A C 1
ATOM 2328 O O . GLN A 1 301 ? 4.184 25.641 -1.193 1 91.56 301 GLN A O 1
ATOM 2333 N N . PRO A 1 302 ? 3.771 24.672 -3.277 1 92.38 302 PRO A N 1
ATOM 2334 C CA . PRO A 1 302 ? 3.824 23.578 -4.238 1 92.38 302 PRO A CA 1
ATOM 2335 C C . PRO A 1 302 ? 5.23 23.344 -4.789 1 92.38 302 PRO A C 1
ATOM 2337 O O . PRO A 1 302 ? 5.996 24.297 -4.961 1 92.38 302 PRO A O 1
ATOM 2340 N N . ALA A 1 303 ? 5.434 22.047 -5.125 1 95.12 303 ALA A N 1
ATOM 2341 C CA . ALA A 1 303 ? 6.758 21.734 -5.652 1 95.12 303 ALA A CA 1
ATOM 2342 C C . ALA A 1 303 ? 6.941 22.328 -7.051 1 95.12 303 ALA A C 1
ATOM 2344 O O . ALA A 1 303 ? 6.043 22.25 -7.887 1 95.12 303 ALA A O 1
ATOM 2345 N N . PRO A 1 304 ? 8.102 22.953 -7.281 1 95.06 304 PRO A N 1
ATOM 2346 C CA . PRO A 1 304 ? 8.367 23.469 -8.625 1 95.06 304 PRO A CA 1
ATOM 2347 C C . PRO A 1 304 ? 8.359 22.375 -9.688 1 95.06 304 PRO A C 1
ATOM 2349 O O . PRO A 1 304 ? 8.617 21.203 -9.383 1 95.06 304 PRO A O 1
ATOM 2352 N N . LYS A 1 305 ? 8.125 22.766 -10.906 1 95.19 305 LYS A N 1
ATOM 2353 C CA . LYS A 1 305 ? 8.008 21.828 -12.016 1 95.19 305 LYS A CA 1
ATOM 2354 C C . LYS A 1 305 ? 9.328 21.125 -12.273 1 95.19 305 LYS A C 1
ATOM 2356 O O . LYS A 1 305 ? 9.336 19.984 -12.75 1 95.19 305 LYS A O 1
ATOM 2361 N N . ASP A 1 306 ? 10.406 21.797 -11.906 1 96.5 306 ASP A N 1
ATOM 2362 C CA . ASP A 1 306 ? 11.719 21.219 -12.195 1 96.5 306 ASP A CA 1
ATOM 2363 C C . ASP A 1 306 ? 12.312 20.547 -10.961 1 96.5 306 ASP A C 1
ATOM 2365 O O . ASP A 1 306 ? 13.508 20.25 -10.922 1 96.5 306 ASP A O 1
ATOM 2369 N N . HIS A 1 307 ? 11.492 20.422 -9.984 1 97.69 307 HIS A N 1
ATOM 2370 C CA . HIS A 1 307 ? 11.984 19.719 -8.797 1 97.69 307 HIS A CA 1
ATOM 2371 C C . HIS A 1 307 ? 12.5 18.328 -9.156 1 97.69 307 HIS A C 1
ATOM 2373 O O . HIS A 1 307 ? 11.836 17.578 -9.883 1 97.69 307 HIS A O 1
ATOM 2379 N N . PRO A 1 308 ? 13.602 17.875 -8.617 1 97.75 308 PRO A N 1
ATOM 2380 C CA . PRO A 1 308 ? 14.219 16.625 -9.031 1 97.75 308 PRO A CA 1
ATOM 2381 C C . PRO A 1 308 ? 13.359 15.406 -8.703 1 97.75 308 PRO A C 1
ATOM 2383 O O . PRO A 1 308 ? 13.406 14.391 -9.406 1 97.75 308 PRO A O 1
ATOM 2386 N N . TRP A 1 309 ? 12.57 15.445 -7.703 1 98.44 309 TRP A N 1
ATOM 2387 C CA . TRP A 1 309 ? 11.789 14.297 -7.258 1 98.44 309 TRP A CA 1
ATOM 2388 C C . TRP A 1 309 ? 10.641 14.016 -8.211 1 98.44 309 TRP A C 1
ATOM 2390 O O . TRP A 1 309 ? 10.023 12.953 -8.156 1 98.44 309 TRP A O 1
ATOM 2400 N N . ARG A 1 310 ? 10.312 14.992 -9.055 1 97.94 310 ARG A N 1
ATOM 2401 C CA . ARG A 1 310 ? 9.258 14.781 -10.039 1 97.94 310 ARG A CA 1
ATOM 2402 C C . ARG A 1 310 ? 9.672 13.75 -11.078 1 97.94 310 ARG A C 1
ATOM 2404 O O . ARG A 1 310 ? 8.844 12.969 -11.555 1 97.94 310 ARG A O 1
ATOM 2411 N N . THR A 1 311 ? 11.055 13.695 -11.359 1 96.5 311 THR A N 1
ATOM 2412 C CA . THR A 1 311 ? 11.484 12.898 -12.5 1 96.5 311 THR A CA 1
ATOM 2413 C C . THR A 1 311 ? 12.539 11.875 -12.086 1 96.5 311 THR A C 1
ATOM 2415 O O . THR A 1 311 ? 13.078 11.164 -12.93 1 96.5 311 THR A O 1
ATOM 2418 N N . MET A 1 312 ? 12.836 11.875 -10.828 1 96.88 312 MET A N 1
ATOM 2419 C CA . MET A 1 312 ? 13.867 10.938 -10.391 1 96.88 312 MET A CA 1
ATOM 2420 C C . MET A 1 312 ? 13.508 9.516 -10.789 1 96.88 312 MET A C 1
ATOM 2422 O O . MET A 1 312 ? 12.336 9.125 -10.75 1 96.88 312 MET A O 1
ATOM 2426 N N . ASP A 1 313 ? 14.484 8.797 -11.234 1 92.25 313 ASP A N 1
ATOM 2427 C CA . ASP A 1 313 ? 14.305 7.434 -11.727 1 92.25 313 ASP A CA 1
ATOM 2428 C C . ASP A 1 313 ? 15.633 6.676 -11.727 1 92.25 313 ASP A C 1
ATOM 2430 O O . ASP A 1 313 ? 16.703 7.285 -11.648 1 92.25 313 ASP A O 1
ATOM 2434 N N . ASN A 1 314 ? 15.547 5.383 -11.703 1 94.38 314 ASN A N 1
ATOM 2435 C CA . ASN A 1 314 ? 16.75 4.566 -11.875 1 94.38 314 ASN A CA 1
ATOM 2436 C C . ASN A 1 314 ? 16.859 4.023 -13.289 1 94.38 314 ASN A C 1
ATOM 2438 O O . ASN A 1 314 ? 16.109 4.434 -14.18 1 94.38 314 ASN A O 1
ATOM 2442 N N . LYS A 1 315 ? 17.828 3.125 -13.508 1 93.06 315 LYS A N 1
ATOM 2443 C CA . LYS A 1 315 ? 18.125 2.611 -14.844 1 93.06 315 LYS A CA 1
ATOM 2444 C C . LYS A 1 315 ? 16.953 1.807 -15.391 1 93.06 315 LYS A C 1
ATOM 2446 O O . LYS A 1 315 ? 16.781 1.693 -16.609 1 93.06 315 LYS A O 1
ATOM 2451 N N . ASP A 1 316 ? 16.094 1.299 -14.555 1 94 316 ASP A N 1
ATOM 2452 C CA . ASP A 1 316 ? 14.969 0.462 -14.961 1 94 316 ASP A CA 1
ATOM 2453 C C . ASP A 1 316 ? 13.672 1.266 -14.984 1 94 316 ASP A C 1
ATOM 2455 O O . ASP A 1 316 ? 12.594 0.708 -15.211 1 94 316 ASP A O 1
ATOM 2459 N N . HIS A 1 317 ? 13.758 2.568 -14.711 1 92.88 317 HIS A N 1
ATOM 2460 C CA . HIS A 1 317 ? 12.641 3.51 -14.727 1 92.88 317 HIS A CA 1
ATOM 2461 C C . HIS A 1 317 ? 11.617 3.168 -13.648 1 92.88 317 HIS A C 1
ATOM 2463 O O . HIS A 1 317 ? 10.414 3.156 -13.914 1 92.88 317 HIS A O 1
ATOM 2469 N N . VAL A 1 318 ? 12.18 2.766 -12.469 1 92.12 318 VAL A N 1
ATOM 2470 C CA . VAL A 1 318 ? 11.367 2.51 -11.281 1 92.12 318 VAL A CA 1
ATOM 2471 C C . VAL A 1 318 ? 11.961 3.232 -10.078 1 92.12 318 VAL A C 1
ATOM 2473 O O . VAL A 1 318 ? 13.023 3.855 -10.18 1 92.12 318 VAL A O 1
ATOM 2476 N N . GLY A 1 319 ? 11.227 3.326 -8.992 1 95.94 319 GLY A N 1
ATOM 2477 C CA . GLY A 1 319 ? 11.805 3.797 -7.746 1 95.94 319 GLY A CA 1
ATOM 2478 C C . GLY A 1 319 ? 11.242 5.137 -7.301 1 95.94 319 GLY A C 1
ATOM 2479 O O . GLY A 1 319 ? 11.641 5.664 -6.262 1 95.94 319 GLY A O 1
ATOM 2480 N N . ASN A 1 320 ? 10.414 5.723 -8.078 1 98.38 320 ASN A N 1
ATOM 2481 C CA . ASN A 1 320 ? 9.758 6.965 -7.684 1 98.38 320 ASN A CA 1
ATOM 2482 C C . ASN A 1 320 ? 8.328 6.715 -7.207 1 98.38 320 ASN A C 1
ATOM 2484 O O . ASN A 1 320 ? 7.484 6.258 -7.98 1 98.38 320 ASN A O 1
ATOM 2488 N N . ALA A 1 321 ? 8.055 7.035 -5.984 1 98.75 321 ALA A N 1
ATOM 2489 C CA . ALA A 1 321 ? 6.715 6.875 -5.43 1 98.75 321 ALA A CA 1
ATOM 2490 C C . ALA A 1 321 ? 6.254 8.148 -4.727 1 98.75 321 ALA A C 1
ATOM 2492 O O . ALA A 1 321 ? 5.66 8.086 -3.648 1 98.75 321 ALA A O 1
ATOM 2493 N N . MET A 1 322 ? 6.508 9.297 -5.285 1 98.81 322 MET A N 1
ATOM 2494 C CA . MET A 1 322 ? 6.109 10.578 -4.727 1 98.81 322 MET A CA 1
ATOM 2495 C C . MET A 1 322 ? 4.617 10.82 -4.93 1 98.81 322 MET A C 1
ATOM 2497 O O . MET A 1 322 ? 4.059 10.461 -5.965 1 98.81 322 MET A O 1
ATOM 2501 N N . THR A 1 323 ? 3.975 11.453 -3.982 1 98.62 323 THR A N 1
ATOM 2502 C CA . THR A 1 323 ? 2.658 12.062 -4.117 1 98.62 323 THR A CA 1
ATOM 2503 C C . THR A 1 323 ? 2.707 13.539 -3.73 1 98.62 323 THR A C 1
ATOM 2505 O O . THR A 1 323 ? 3.783 14.086 -3.479 1 98.62 323 THR A O 1
ATOM 2508 N N . VAL A 1 324 ? 1.587 14.312 -3.752 1 97.62 324 VAL A N 1
ATOM 2509 C CA . VAL A 1 324 ? 1.575 15.773 -3.65 1 97.62 324 VAL A CA 1
ATOM 2510 C C . VAL A 1 324 ? 0.959 16.188 -2.316 1 97.62 324 VAL A C 1
ATOM 2512 O O . VAL A 1 324 ? 0.008 16.969 -2.285 1 97.62 324 VAL A O 1
ATOM 2515 N N . HIS A 1 325 ? 1.55 15.703 -1.197 1 97.94 325 HIS A N 1
ATOM 2516 C CA . HIS A 1 325 ? 1.227 16.047 0.183 1 97.94 325 HIS A CA 1
ATOM 2517 C C . HIS A 1 325 ? -0.261 15.859 0.463 1 97.94 325 HIS A C 1
ATOM 2519 O O . HIS A 1 325 ? -0.929 16.781 0.929 1 97.94 325 HIS A O 1
ATOM 2525 N N . ILE A 1 326 ? -0.746 14.695 0.246 1 98.12 326 ILE A N 1
ATOM 2526 C CA . ILE A 1 326 ? -2.156 14.359 0.407 1 98.12 326 ILE A CA 1
ATOM 2527 C C . ILE A 1 326 ? -2.322 13.367 1.554 1 98.12 326 ILE A C 1
ATOM 2529 O O . ILE A 1 326 ? -3.447 13.023 1.929 1 98.12 326 ILE A O 1
ATOM 2533 N N . SER A 1 327 ? -1.25 12.852 2.115 1 98.25 327 SER A N 1
ATOM 2534 C CA . SER A 1 327 ? -1.315 11.75 3.068 1 98.25 327 SER A CA 1
ATOM 2535 C C . SER A 1 327 ? -2.131 12.133 4.301 1 98.25 327 SER A C 1
ATOM 2537 O O . SER A 1 327 ? -2.773 11.273 4.914 1 98.25 327 SER A O 1
ATOM 2539 N N . GLY A 1 328 ? -2.088 13.422 4.668 1 98.19 328 GLY A N 1
ATOM 2540 C CA . GLY A 1 328 ? -2.729 13.844 5.902 1 98.19 328 GLY A CA 1
ATOM 2541 C C . GLY A 1 328 ? -4.059 14.539 5.68 1 98.19 328 GLY A C 1
ATOM 2542 O O . GLY A 1 328 ? -4.629 15.109 6.605 1 98.19 328 GLY A O 1
ATOM 2543 N N . THR A 1 329 ? -4.574 14.547 4.445 1 98.44 329 THR A N 1
ATOM 2544 C CA . THR A 1 329 ? -5.789 15.312 4.188 1 98.44 329 THR A CA 1
ATOM 2545 C C . THR A 1 329 ? -6.855 14.438 3.535 1 98.44 329 THR A C 1
ATOM 2547 O O . THR A 1 329 ? -7.613 14.898 2.684 1 98.44 329 THR A O 1
ATOM 2550 N N . SER A 1 330 ? -6.883 13.109 3.918 1 98.5 330 SER A N 1
ATOM 2551 C CA . SER A 1 330 ? -8.055 12.305 3.57 1 98.5 330 SER A CA 1
ATOM 2552 C C . SER A 1 330 ? -9.336 12.969 4.059 1 98.5 330 SER A C 1
ATOM 2554 O O . SER A 1 330 ? -9.305 13.836 4.934 1 98.5 330 SER A O 1
ATOM 2556 N N . LEU A 1 331 ? -10.453 12.562 3.504 1 98.69 331 LEU A N 1
ATOM 2557 C CA . LEU A 1 331 ? -11.719 13.156 3.922 1 98.69 331 LEU A CA 1
ATOM 2558 C C . LEU A 1 331 ? -11.961 12.93 5.41 1 98.69 331 LEU A C 1
ATOM 2560 O O . LEU A 1 331 ? -12.508 13.797 6.094 1 98.69 331 LEU A O 1
ATOM 2564 N N . HIS A 1 332 ? -11.508 11.812 5.945 1 98.75 332 HIS A N 1
ATOM 2565 C CA . HIS A 1 332 ? -11.617 11.547 7.375 1 98.75 332 HIS A CA 1
ATOM 2566 C C . HIS A 1 332 ? -10.711 12.469 8.18 1 98.75 332 HIS A C 1
ATOM 2568 O O . HIS A 1 332 ? -11.125 13 9.219 1 98.75 332 HIS A O 1
ATOM 2574 N N . ALA A 1 333 ? -9.484 12.656 7.723 1 98.75 333 ALA A N 1
ATOM 2575 C CA . ALA A 1 333 ? -8.555 13.539 8.414 1 98.75 333 ALA A CA 1
ATOM 2576 C C . ALA A 1 333 ? -9.062 14.984 8.414 1 98.75 333 ALA A C 1
ATOM 2578 O O . ALA A 1 333 ? -8.898 15.703 9.398 1 98.75 333 ALA A O 1
ATOM 2579 N N . GLN A 1 334 ? -9.633 15.406 7.316 1 98.75 334 GLN A N 1
ATOM 2580 C CA . GLN A 1 334 ? -10.164 16.766 7.223 1 98.75 334 GLN A CA 1
ATOM 2581 C C . GLN A 1 334 ? -11.266 17 8.258 1 98.75 334 GLN A C 1
ATOM 2583 O O . GLN A 1 334 ? -11.312 18.062 8.883 1 98.75 334 GLN A O 1
ATOM 2588 N N . LYS A 1 335 ? -12.133 15.992 8.375 1 98.75 335 LYS A N 1
ATOM 2589 C CA . LYS A 1 335 ? -13.164 16.094 9.398 1 98.75 335 LYS A CA 1
ATOM 2590 C C . LYS A 1 335 ? -12.555 16.266 10.789 1 98.75 335 LYS A C 1
ATOM 2592 O O . LYS A 1 335 ? -13.008 17.109 11.57 1 98.75 335 LYS A O 1
ATOM 2597 N N . ARG A 1 336 ? -11.516 15.539 11.062 1 98.75 336 ARG A N 1
ATOM 2598 C CA . ARG A 1 336 ? -10.859 15.594 12.367 1 98.75 336 ARG A CA 1
ATOM 2599 C C . ARG A 1 336 ? -10.188 16.938 12.586 1 98.75 336 ARG A C 1
ATOM 2601 O O . ARG A 1 336 ? -10.352 17.562 13.641 1 98.75 336 ARG A O 1
ATOM 2608 N N . TYR A 1 337 ? -9.383 17.422 11.547 1 98.62 337 TYR A N 1
ATOM 2609 C CA . TYR A 1 337 ? -8.656 18.656 11.836 1 98.62 337 TYR A CA 1
ATOM 2610 C C . TYR A 1 337 ? -9.586 19.875 11.758 1 98.62 337 TYR A C 1
ATOM 2612 O O . TYR A 1 337 ? -9.344 20.891 12.406 1 98.62 337 TYR A O 1
ATOM 2620 N N . ALA A 1 338 ? -10.75 19.766 11.031 1 98.75 338 ALA A N 1
ATOM 2621 C CA . ALA A 1 338 ? -11.742 20.828 11.078 1 98.75 338 ALA A CA 1
ATOM 2622 C C . ALA A 1 338 ? -12.344 20.953 12.477 1 98.75 338 ALA A C 1
ATOM 2624 O O . ALA A 1 338 ? -12.445 22.062 13.016 1 98.75 338 ALA A O 1
ATOM 2625 N N . GLN A 1 339 ? -12.711 19.828 13.047 1 98.75 339 GLN A N 1
ATOM 2626 C CA . GLN A 1 339 ? -13.242 19.828 14.406 1 98.75 339 GLN A CA 1
ATOM 2627 C C . GLN A 1 339 ? -12.203 20.328 15.406 1 98.75 339 GLN A C 1
ATOM 2629 O O . GLN A 1 339 ? -12.539 21.062 16.344 1 98.75 339 GLN A O 1
ATOM 2634 N N . GLY A 1 340 ? -10.969 19.922 15.211 1 98.81 340 GLY A N 1
ATOM 2635 C CA . GLY A 1 340 ? -9.898 20.375 16.078 1 98.81 340 GLY A CA 1
ATOM 2636 C C . GLY A 1 340 ? -9.688 21.875 16.016 1 98.81 340 GLY A C 1
ATOM 2637 O O . GLY A 1 340 ? -9.469 22.516 17.047 1 98.81 340 GLY A O 1
ATOM 2638 N N . VAL A 1 341 ? -9.758 22.438 14.828 1 98.81 341 VAL A N 1
ATOM 2639 C CA . VAL A 1 341 ? -9.633 23.891 14.664 1 98.81 341 VAL A CA 1
ATOM 2640 C C . VAL A 1 341 ? -10.766 24.594 15.398 1 98.81 341 VAL A C 1
ATOM 2642 O O . VAL A 1 341 ? -10.539 25.578 16.109 1 98.81 341 VAL A O 1
ATOM 2645 N N . LYS A 1 342 ? -11.953 24.078 15.258 1 98.69 342 LYS A N 1
ATOM 2646 C CA . LYS A 1 342 ? -13.102 24.656 15.953 1 98.69 342 LYS A CA 1
ATOM 2647 C C . LYS A 1 342 ? -12.898 24.641 17.469 1 98.69 342 LYS A C 1
ATOM 2649 O O . LYS A 1 342 ? -13.211 25.609 18.156 1 98.69 342 LYS A O 1
ATOM 2654 N N . ASN A 1 343 ? -12.391 23.547 17.953 1 98.75 343 ASN A N 1
ATOM 2655 C CA . ASN A 1 343 ? -12.125 23.438 19.391 1 98.75 343 ASN A CA 1
ATOM 2656 C C . ASN A 1 343 ? -11.094 24.469 19.859 1 98.75 343 ASN A C 1
ATOM 2658 O O . ASN A 1 343 ? -11.258 25.078 20.906 1 98.75 343 ASN A O 1
ATOM 2662 N N . ILE A 1 344 ? -10.023 24.641 19.094 1 98.81 344 ILE A N 1
ATOM 2663 C CA . ILE A 1 344 ? -8.984 25.609 19.422 1 98.81 344 ILE A CA 1
ATOM 2664 C C . ILE A 1 344 ? -9.57 27.031 19.438 1 98.81 344 ILE A C 1
ATOM 2666 O O . ILE A 1 344 ? -9.328 27.797 20.359 1 98.81 344 ILE A O 1
ATOM 2670 N N . LEU A 1 345 ? -10.398 27.359 18.453 1 98.81 345 LEU A N 1
ATOM 2671 C CA . LEU A 1 345 ? -11.016 28.672 18.344 1 98.81 345 LEU A CA 1
ATOM 2672 C C . LEU A 1 345 ? -11.992 28.906 19.484 1 98.81 345 LEU A C 1
ATOM 2674 O O . LEU A 1 345 ? -12.078 30.016 20.016 1 98.81 345 LEU A O 1
ATOM 2678 N N . ASN A 1 346 ? -12.711 27.828 19.797 1 98.44 346 ASN A N 1
ATOM 2679 C CA . ASN A 1 346 ? -13.633 27.953 20.922 1 98.44 346 ASN A CA 1
ATOM 2680 C C . ASN A 1 346 ? -12.891 28.312 22.219 1 98.44 346 ASN A C 1
ATOM 2682 O O . ASN A 1 346 ? -13.359 29.156 22.984 1 98.44 346 ASN A O 1
ATOM 2686 N N . SER A 1 347 ? -11.797 27.672 22.453 1 98.44 347 SER A N 1
ATOM 2687 C CA . SER A 1 347 ? -10.961 27.984 23.609 1 98.44 347 SER A CA 1
ATOM 2688 C C . SER A 1 347 ? -10.492 29.438 23.562 1 98.44 347 SER A C 1
ATOM 2690 O O . SER A 1 347 ? -10.5 30.125 24.594 1 98.44 347 SER A O 1
ATOM 2692 N N . TYR A 1 348 ? -10.109 29.922 22.406 1 98.44 348 TYR A N 1
ATOM 2693 C CA . TYR A 1 348 ? -9.625 31.281 22.219 1 98.44 348 TYR A CA 1
ATOM 2694 C C . TYR A 1 348 ? -10.75 32.281 22.422 1 98.44 348 TYR A C 1
ATOM 2696 O O . TYR A 1 348 ? -10.602 33.25 23.172 1 98.44 348 TYR A O 1
ATOM 2704 N N . PHE A 1 349 ? -11.898 32.062 21.828 1 98 349 PHE A N 1
ATOM 2705 C CA . PHE A 1 349 ? -13.008 33 21.828 1 98 349 PHE A CA 1
ATOM 2706 C C . PHE A 1 349 ? -13.609 33.125 23.234 1 98 349 PHE A C 1
ATOM 2708 O O . PHE A 1 349 ? -14.07 34.188 23.625 1 98 349 PHE A O 1
ATOM 2715 N N . SER A 1 350 ? -13.57 32.094 23.953 1 97.31 350 SER A N 1
ATOM 2716 C CA . SER A 1 350 ? -14.117 32.094 25.312 1 97.31 350 SER A CA 1
ATOM 2717 C C . SER A 1 350 ? -13.133 32.688 26.297 1 97.31 350 SER A C 1
ATOM 2719 O O . SER A 1 350 ? -13.469 32.906 27.469 1 97.31 350 SER A O 1
ATOM 2721 N N . LYS A 1 351 ? -11.922 32.844 25.859 1 97.12 351 LYS A N 1
ATOM 2722 C CA . LYS A 1 351 ? -10.844 33.438 26.656 1 97.12 351 LYS A CA 1
ATOM 2723 C C . LYS A 1 351 ? -10.406 32.469 27.766 1 97.12 351 LYS A C 1
ATOM 2725 O O . LYS A 1 351 ? -9.727 32.906 28.703 1 97.12 351 LYS A O 1
ATOM 2730 N N . LYS A 1 352 ? -10.75 31.266 27.594 1 97.44 352 LYS A N 1
ATOM 2731 C CA . LYS A 1 352 ? -10.297 30.266 28.547 1 97.44 352 LYS A CA 1
ATOM 2732 C C . LYS A 1 352 ? -8.875 29.812 28.25 1 97.44 352 LYS A C 1
ATOM 2734 O O . LYS A 1 352 ? -8.133 29.422 29.141 1 97.44 352 LYS A O 1
ATOM 2739 N N . PHE A 1 353 ? -8.508 29.781 27.047 1 97.19 353 PHE A N 1
ATOM 2740 C CA . PHE A 1 353 ? -7.188 29.391 26.562 1 97.19 353 PHE A CA 1
ATOM 2741 C C . PHE A 1 353 ? -6.805 28.016 27.078 1 97.19 353 PHE A C 1
ATOM 2743 O O . PHE A 1 353 ? -5.664 27.797 27.5 1 97.19 353 PHE A O 1
ATOM 2750 N N . ASP A 1 354 ? -7.801 27.172 27.203 1 97.31 354 ASP A N 1
ATOM 2751 C CA . ASP A 1 354 ? -7.621 25.812 27.703 1 97.31 354 ASP A CA 1
ATOM 2752 C C . ASP A 1 354 ? -7.383 24.828 26.562 1 97.31 354 ASP A C 1
ATOM 2754 O O . ASP A 1 354 ? -8.039 23.781 26.484 1 97.31 354 ASP A O 1
ATOM 2758 N N . TYR A 1 355 ? -6.469 25.188 25.625 1 97.62 355 TYR A N 1
ATOM 2759 C CA . TYR A 1 355 ? -6.094 24.297 24.531 1 97.62 355 TYR A CA 1
ATOM 2760 C C . TYR A 1 355 ? -5.629 22.953 25.047 1 97.62 355 TYR A C 1
ATOM 2762 O O . TYR A 1 355 ? -5.141 22.844 26.172 1 97.62 355 TYR A O 1
ATOM 2770 N N . ARG A 1 356 ? -5.852 21.891 24.266 1 95.88 356 ARG A N 1
ATOM 2771 C CA . ARG A 1 356 ? -5.188 20.641 24.609 1 95.88 356 ARG A CA 1
ATOM 2772 C C . ARG A 1 356 ? -3.672 20.812 24.641 1 95.88 356 ARG A C 1
ATOM 2774 O O . ARG A 1 356 ? -3.088 21.344 23.688 1 95.88 356 ARG A O 1
ATOM 2781 N N . PRO A 1 357 ? -3.018 20.391 25.719 1 96 357 PRO A N 1
ATOM 2782 C CA . PRO A 1 357 ? -1.569 20.578 25.812 1 96 357 PRO A CA 1
ATOM 2783 C C . PRO A 1 357 ? -0.818 20.078 24.594 1 96 357 PRO A C 1
ATOM 2785 O O . PRO A 1 357 ? 0.142 20.703 24.141 1 96 357 PRO A O 1
ATOM 2788 N N . GLN A 1 358 ? -1.259 18.969 24 1 94.81 358 GLN A N 1
ATOM 2789 C CA . GLN A 1 358 ? -0.56 18.375 22.859 1 94.81 358 GLN A CA 1
ATOM 2790 C C . GLN A 1 358 ? -0.708 19.234 21.609 1 94.81 358 GLN A C 1
ATOM 2792 O O . GLN A 1 358 ? 0.019 19.062 20.625 1 94.81 358 GLN A O 1
ATOM 2797 N N . ASP A 1 359 ? -1.667 20.141 21.609 1 97.31 359 ASP A N 1
ATOM 2798 C CA . ASP A 1 359 ? -1.906 20.969 20.438 1 97.31 359 ASP A CA 1
ATOM 2799 C C . ASP A 1 359 ? -1.03 22.219 20.453 1 97.31 359 ASP A C 1
ATOM 2801 O O . ASP A 1 359 ? -0.913 22.922 19.453 1 97.31 359 ASP A O 1
ATOM 2805 N N . ILE A 1 360 ? -0.413 22.594 21.625 1 97.19 360 ILE A N 1
ATOM 2806 C CA . ILE A 1 360 ? 0.348 23.828 21.781 1 97.19 360 ILE A CA 1
ATOM 2807 C C . ILE A 1 360 ? 1.789 23.609 21.328 1 97.19 360 ILE A C 1
ATOM 2809 O O . ILE A 1 360 ? 2.469 22.703 21.812 1 97.19 360 ILE A O 1
ATOM 2813 N N . ILE A 1 361 ? 2.248 24.438 20.422 1 95.06 361 ILE A N 1
ATOM 2814 C CA . ILE A 1 361 ? 3.627 24.391 19.953 1 95.06 361 ILE A CA 1
ATOM 2815 C C . ILE A 1 361 ? 4.445 25.484 20.625 1 95.06 361 ILE A C 1
ATOM 2817 O O . ILE A 1 361 ? 5.512 25.219 21.188 1 95.06 361 ILE A O 1
ATOM 2821 N N . VAL A 1 362 ? 3.912 26.688 20.562 1 95.06 362 VAL A N 1
ATOM 2822 C CA . VAL A 1 362 ? 4.488 27.844 21.219 1 95.06 362 VAL A CA 1
ATOM 2823 C C . VAL A 1 362 ? 3.391 28.625 21.953 1 95.06 362 VAL A C 1
ATOM 2825 O O . VAL A 1 362 ? 2.275 28.766 21.438 1 95.06 362 VAL A O 1
ATOM 2828 N N . GLN A 1 363 ? 3.723 29.016 23.125 1 95.25 363 GLN A N 1
ATOM 2829 C CA . GLN A 1 363 ? 2.807 29.844 23.906 1 95.25 363 GLN A CA 1
ATOM 2830 C C . GLN A 1 363 ? 3.562 30.688 24.922 1 95.25 363 GLN A C 1
ATOM 2832 O O . GLN A 1 363 ? 4.504 30.219 25.562 1 95.25 363 GLN A O 1
ATOM 2837 N N . ASN A 1 364 ? 3.188 31.953 25.062 1 94.44 364 ASN A N 1
ATOM 2838 C CA . ASN A 1 364 ? 3.732 32.875 26.062 1 94.44 364 ASN A CA 1
ATOM 2839 C C . ASN A 1 364 ? 5.25 33 25.938 1 94.44 364 ASN A C 1
ATOM 2841 O O . ASN A 1 364 ? 5.957 33.031 26.938 1 94.44 364 ASN A O 1
ATOM 2845 N N . GLY A 1 365 ? 5.711 32.875 24.734 1 92.88 365 GLY A N 1
ATOM 2846 C CA . GLY A 1 365 ? 7.117 33.156 24.469 1 92.88 365 GLY A CA 1
ATOM 2847 C C . GLY A 1 365 ? 7.996 31.922 24.672 1 92.88 365 GLY A C 1
ATOM 2848 O O . GLY A 1 365 ? 9.219 32.031 24.734 1 92.88 365 GLY A O 1
ATOM 2849 N N . SER A 1 366 ? 7.363 30.781 24.766 1 92.44 366 SER A N 1
ATOM 2850 C CA . SER A 1 366 ? 8.141 29.578 25 1 92.44 366 SER A CA 1
ATOM 2851 C C . SER A 1 366 ? 7.574 28.391 24.203 1 92.44 366 SER A C 1
ATOM 2853 O O . SER A 1 366 ? 6.379 28.359 23.906 1 92.44 366 SER A O 1
ATOM 2855 N N . TYR A 1 367 ? 8.453 27.484 23.906 1 90.56 367 TYR A N 1
ATOM 2856 C CA . TYR A 1 367 ? 8.031 26.234 23.281 1 90.56 367 TYR A CA 1
ATOM 2857 C C . TYR A 1 367 ? 7.289 25.344 24.266 1 90.56 367 TYR A C 1
ATOM 2859 O O . TYR A 1 367 ? 7.688 25.219 25.422 1 90.56 367 TYR A O 1
ATOM 2867 N N . ALA A 1 368 ? 6.223 24.797 23.812 1 87.44 368 ALA A N 1
ATOM 2868 C CA . ALA A 1 368 ? 5.426 23.922 24.672 1 87.44 368 ALA A CA 1
ATOM 2869 C C . ALA A 1 368 ? 5.797 22.453 24.469 1 87.44 368 ALA A C 1
ATOM 2871 O O . ALA A 1 368 ? 5.301 21.578 25.172 1 87.44 368 ALA A O 1
ATOM 2872 N N . THR A 1 369 ? 6.535 22.141 23.438 1 77.5 369 THR A N 1
ATOM 2873 C CA . THR A 1 369 ? 6.945 20.766 23.125 1 77.5 369 THR A CA 1
ATOM 2874 C C . THR A 1 369 ? 8.43 20.719 22.75 1 77.5 369 THR A C 1
ATOM 2876 O O . THR A 1 369 ? 9 21.734 22.328 1 77.5 369 THR A O 1
ATOM 2879 N N . ARG A 1 370 ? 9.055 19.641 23.016 1 67.81 370 ARG A N 1
ATOM 2880 C CA . ARG A 1 370 ? 10.453 19.422 22.656 1 67.81 370 ARG A CA 1
ATOM 2881 C C . ARG A 1 370 ? 10.594 19.047 21.188 1 67.81 370 ARG A C 1
ATOM 2883 O O . ARG A 1 370 ? 11.703 18.969 20.656 1 67.81 370 ARG A O 1
ATOM 2890 N N . ALA A 1 371 ? 9.484 18.844 20.578 1 66.69 371 ALA A N 1
ATOM 2891 C CA . ALA A 1 371 ? 9.492 18.297 19.219 1 66.69 371 ALA A CA 1
ATOM 2892 C C . ALA A 1 371 ? 10.109 19.297 18.234 1 66.69 371 ALA A C 1
ATOM 2894 O O . ALA A 1 371 ? 10.695 18.891 17.219 1 66.69 371 ALA A O 1
ATOM 2895 N N . TYR A 1 372 ? 9.938 20.516 18.469 1 67.69 372 TYR A N 1
ATOM 2896 C CA . TYR A 1 372 ? 10.344 21.531 17.5 1 67.69 372 TYR A CA 1
ATOM 2897 C C . TYR A 1 372 ? 11.586 22.281 17.984 1 67.69 372 TYR A C 1
ATOM 2899 O O . TYR A 1 372 ? 12.109 23.141 17.281 1 67.69 372 TYR A O 1
ATOM 2907 N N . GLY A 1 373 ? 12.164 22.203 19 1 56.78 373 GLY A N 1
ATOM 2908 C CA . GLY A 1 373 ? 13.32 23.062 19.266 1 56.78 373 GLY A CA 1
ATOM 2909 C C . GLY A 1 373 ? 13.828 22.969 20.688 1 56.78 373 GLY A C 1
ATOM 2910 O O . GLY A 1 373 ? 14.758 23.672 21.078 1 56.78 373 GLY A O 1
ATOM 2911 N N . GLN A 1 374 ? 12.961 22.469 21.625 1 50.22 374 GLN A N 1
ATOM 2912 C CA . GLN A 1 374 ? 13.492 22.875 22.938 1 50.22 374 GLN A CA 1
ATOM 2913 C C . GLN A 1 374 ? 14.984 22.578 23.031 1 50.22 374 GLN A C 1
ATOM 2915 O O . GLN A 1 374 ? 15.422 21.453 22.766 1 50.22 374 GLN A O 1
ATOM 2920 N N . LYS A 1 375 ? 15.625 23.844 22.906 1 44.5 375 LYS A N 1
ATOM 2921 C CA . LYS A 1 375 ? 16.984 24.016 23.438 1 44.5 375 LYS A CA 1
ATOM 2922 C C . LYS A 1 375 ? 17.141 23.281 24.766 1 44.5 375 LYS A C 1
ATOM 2924 O O . LYS A 1 375 ? 16.312 23.422 25.672 1 44.5 375 LYS A O 1
ATOM 2929 N N . LYS A 1 376 ? 17.766 22.188 24.844 1 39.81 376 LYS A N 1
ATOM 2930 C CA . LYS A 1 376 ? 18.25 21.859 26.188 1 39.81 376 LYS A CA 1
ATOM 2931 C C . LYS A 1 376 ? 18.953 23.062 26.828 1 39.81 376 LYS A C 1
ATOM 2933 O O . LYS A 1 376 ? 19.719 23.766 26.156 1 39.81 376 LYS A O 1
ATOM 2938 N N . MET B 1 1 ? 19.844 -42.312 -25.391 1 70.56 1 MET B N 1
ATOM 2939 C CA . MET B 1 1 ? 18.469 -41.875 -25.562 1 70.56 1 MET B CA 1
ATOM 2940 C C . MET B 1 1 ? 17.906 -41.344 -24.25 1 70.56 1 MET B C 1
ATOM 2942 O O . MET B 1 1 ? 18.219 -41.844 -23.172 1 70.56 1 MET B O 1
ATOM 2946 N N . SER B 1 2 ? 17.297 -40.125 -24.281 1 84.25 2 SER B N 1
ATOM 2947 C CA . SER B 1 2 ? 16.797 -39.531 -23.031 1 84.25 2 SER B CA 1
ATOM 2948 C C . SER B 1 2 ? 15.68 -40.375 -22.438 1 84.25 2 SER B C 1
ATOM 2950 O O . SER B 1 2 ? 14.984 -41.094 -23.156 1 84.25 2 SER B O 1
ATOM 2952 N N . LYS B 1 3 ? 15.695 -40.5 -21.125 1 91.56 3 LYS B N 1
ATOM 2953 C CA . LYS B 1 3 ? 14.656 -41.219 -20.391 1 91.56 3 LYS B CA 1
ATOM 2954 C C . LYS B 1 3 ? 13.273 -40.656 -20.703 1 91.56 3 LYS B C 1
ATOM 2956 O O . LYS B 1 3 ? 12.281 -41.375 -20.672 1 91.56 3 LYS B O 1
ATOM 2961 N N . GLY B 1 4 ? 13.258 -39.438 -21.047 1 96.19 4 GLY B N 1
ATOM 2962 C CA . GLY B 1 4 ? 12.023 -38.719 -21.281 1 96.19 4 GLY B CA 1
ATOM 2963 C C . GLY B 1 4 ? 12.234 -37.219 -21.531 1 96.19 4 GLY B C 1
ATOM 2964 O O . GLY B 1 4 ? 13.375 -36.75 -21.578 1 96.19 4 GLY B O 1
ATOM 2965 N N . LYS B 1 5 ? 11.117 -36.562 -21.75 1 98.31 5 LYS B N 1
ATOM 2966 C CA . LYS B 1 5 ? 11.188 -35.125 -22.094 1 98.31 5 LYS B CA 1
ATOM 2967 C C . LYS B 1 5 ? 10.375 -34.281 -21.109 1 98.31 5 LYS B C 1
ATOM 2969 O O . LYS B 1 5 ? 9.234 -34.625 -20.797 1 98.31 5 LYS B O 1
ATOM 2974 N N . VAL B 1 6 ? 11.07 -33.25 -20.609 1 98.75 6 VAL B N 1
ATOM 2975 C CA . VAL B 1 6 ? 10.414 -32.219 -19.797 1 98.75 6 VAL B CA 1
ATOM 2976 C C . VAL B 1 6 ? 10.258 -30.953 -20.641 1 98.75 6 VAL B C 1
ATOM 2978 O O . VAL B 1 6 ? 11.234 -30.438 -21.172 1 98.75 6 VAL B O 1
ATOM 2981 N N . LEU B 1 7 ? 9.023 -30.516 -20.797 1 98.81 7 LEU B N 1
ATOM 2982 C CA . LEU B 1 7 ? 8.711 -29.266 -21.469 1 98.81 7 LEU B CA 1
ATOM 2983 C C . LEU B 1 7 ? 8.477 -28.141 -20.469 1 98.81 7 LEU B C 1
ATOM 2985 O O . LEU B 1 7 ? 7.609 -28.25 -19.594 1 98.81 7 LEU B O 1
ATOM 2989 N N . LEU B 1 8 ? 9.281 -27.109 -20.547 1 98.75 8 LEU B N 1
ATOM 2990 C CA . LEU B 1 8 ? 9.219 -25.969 -19.641 1 98.75 8 LEU B CA 1
ATOM 2991 C C . LEU B 1 8 ? 8.781 -24.703 -20.375 1 98.75 8 LEU B C 1
ATOM 2993 O O . LEU B 1 8 ? 9.445 -24.281 -21.328 1 98.75 8 LEU B O 1
ATOM 2997 N N . VAL B 1 9 ? 7.641 -24.172 -20 1 98.38 9 VAL B N 1
ATOM 2998 C CA . VAL B 1 9 ? 7.117 -22.953 -20.609 1 98.38 9 VAL B CA 1
ATOM 2999 C C . VAL B 1 9 ? 7.152 -21.797 -19.594 1 98.38 9 VAL B C 1
ATOM 3001 O O . VAL B 1 9 ? 6.434 -21.828 -18.594 1 98.38 9 VAL B O 1
ATOM 3004 N N . LEU B 1 10 ? 8.016 -20.828 -19.781 1 97.81 10 LEU B N 1
ATOM 3005 C CA . LEU B 1 10 ? 8.195 -19.656 -18.938 1 97.81 10 LEU B CA 1
ATOM 3006 C C . LEU B 1 10 ? 8.188 -18.375 -19.766 1 97.81 10 LEU B C 1
ATOM 3008 O O . LEU B 1 10 ? 8.219 -18.422 -21 1 97.81 10 LEU B O 1
ATOM 3012 N N . TYR B 1 11 ? 8.047 -17.203 -19.078 1 96.88 11 TYR B N 1
ATOM 3013 C CA . TYR B 1 11 ? 8.102 -15.938 -19.797 1 96.88 11 TYR B CA 1
ATOM 3014 C C . TYR B 1 11 ? 9.539 -15.594 -20.188 1 96.88 11 TYR B C 1
ATOM 3016 O O . TYR B 1 11 ? 10.484 -16.172 -19.656 1 96.88 11 TYR B O 1
ATOM 3024 N N . GLU B 1 12 ? 9.695 -14.68 -21.094 1 97 12 GLU B N 1
ATOM 3025 C CA . GLU B 1 12 ? 11.008 -14.227 -21.547 1 97 12 GLU B CA 1
ATOM 3026 C C . GLU B 1 12 ? 11.602 -13.203 -20.594 1 97 12 GLU B C 1
ATOM 3028 O O . GLU B 1 12 ? 10.922 -12.266 -20.172 1 97 12 GLU B O 1
ATOM 3033 N N . GLY B 1 13 ? 12.836 -13.438 -20.234 1 97 13 GLY B N 1
ATOM 3034 C CA . GLY B 1 13 ? 13.523 -12.492 -19.375 1 97 13 GLY B CA 1
ATOM 3035 C C . GLY B 1 13 ? 14.32 -11.453 -20.141 1 97 13 GLY B C 1
ATOM 3036 O O . GLY B 1 13 ? 14.383 -10.289 -19.734 1 97 13 GLY B O 1
ATOM 3037 N N . GLY B 1 14 ? 14.914 -11.93 -21.25 1 96.38 14 GLY B N 1
ATOM 3038 C CA . GLY B 1 14 ? 15.734 -11.039 -22.047 1 96.38 14 GLY B CA 1
ATOM 3039 C C . GLY B 1 14 ? 16.844 -10.367 -21.25 1 96.38 14 GLY B C 1
ATOM 3040 O O . GLY B 1 14 ? 17.609 -11.039 -20.562 1 96.38 14 GLY B O 1
ATOM 3041 N N . LYS B 1 15 ? 16.984 -9.094 -21.453 1 96.44 15 LYS B N 1
ATOM 3042 C CA . LYS B 1 15 ? 18.016 -8.312 -20.781 1 96.44 15 LYS B CA 1
ATOM 3043 C C . LYS B 1 15 ? 17.812 -8.328 -19.266 1 96.44 15 LYS B C 1
ATOM 3045 O O . LYS B 1 15 ? 18.781 -8.289 -18.5 1 96.44 15 LYS B O 1
ATOM 3050 N N . HIS B 1 16 ? 16.594 -8.422 -18.844 1 97.38 16 HIS B N 1
ATOM 3051 C CA . HIS B 1 16 ? 16.297 -8.422 -17.406 1 97.38 16 HIS B CA 1
ATOM 3052 C C . HIS B 1 16 ? 16.922 -9.625 -16.719 1 97.38 16 HIS B C 1
ATOM 3054 O O . HIS B 1 16 ? 17.438 -9.5 -15.594 1 97.38 16 HIS B O 1
ATOM 3060 N N . ALA B 1 17 ? 16.891 -10.773 -17.359 1 96.75 17 ALA B N 1
ATOM 3061 C CA . ALA B 1 17 ? 17.469 -11.992 -16.797 1 96.75 17 ALA B CA 1
ATOM 3062 C C . ALA B 1 17 ? 18.984 -11.867 -16.672 1 96.75 17 ALA B C 1
ATOM 3064 O O . ALA B 1 17 ? 19.578 -12.43 -15.75 1 96.75 17 ALA B O 1
ATOM 3065 N N . GLU B 1 18 ? 19.562 -11.164 -17.578 1 95.62 18 GLU B N 1
ATOM 3066 C CA . GLU B 1 18 ? 21 -10.922 -17.516 1 95.62 18 GLU B CA 1
ATOM 3067 C C . GLU B 1 18 ? 21.375 -10.031 -16.344 1 95.62 18 GLU B C 1
ATOM 3069 O O . GLU B 1 18 ? 22.406 -10.234 -15.703 1 95.62 18 GLU B O 1
ATOM 3074 N N . GLU B 1 19 ? 20.547 -9.133 -16.047 1 95.81 19 GLU B N 1
ATOM 3075 C CA . GLU B 1 19 ? 20.828 -8.125 -15.031 1 95.81 19 GLU B CA 1
ATOM 3076 C C . GLU B 1 19 ? 20.453 -8.617 -13.641 1 95.81 19 GLU B C 1
ATOM 3078 O O . GLU B 1 19 ? 20.906 -8.062 -12.633 1 95.81 19 GLU B O 1
ATOM 3083 N N . GLN B 1 20 ? 19.578 -9.625 -13.57 1 96.44 20 GLN B N 1
ATOM 3084 C CA . GLN B 1 20 ? 19.062 -10.133 -12.312 1 96.44 20 GLN B CA 1
ATOM 3085 C C . GLN B 1 20 ? 19.062 -11.656 -12.281 1 96.44 20 GLN B C 1
ATOM 3087 O O . GLN B 1 20 ? 18.109 -12.289 -12.703 1 96.44 20 GLN B O 1
ATOM 3092 N N . GLU B 1 21 ? 20 -12.172 -11.594 1 96 21 GLU B N 1
ATOM 3093 C CA . GLU B 1 21 ? 20.188 -13.617 -11.609 1 96 21 GLU B CA 1
ATOM 3094 C C . GLU B 1 21 ? 19.109 -14.336 -10.812 1 96 21 GLU B C 1
ATOM 3096 O O . GLU B 1 21 ? 18.859 -15.523 -11.016 1 96 21 GLU B O 1
ATOM 3101 N N . LYS B 1 22 ? 18.422 -13.57 -9.961 1 97.62 22 LYS B N 1
ATOM 3102 C CA . LYS B 1 22 ? 17.391 -14.172 -9.102 1 97.62 22 LYS B CA 1
ATOM 3103 C C . LYS B 1 22 ? 16.078 -14.336 -9.852 1 97.62 22 LYS B C 1
ATOM 3105 O O . LYS B 1 22 ? 15.133 -14.938 -9.328 1 97.62 22 LYS B O 1
ATOM 3110 N N . LEU B 1 23 ? 16.047 -13.859 -11.031 1 98.25 23 LEU B N 1
ATOM 3111 C CA . LEU B 1 23 ? 14.859 -13.984 -11.867 1 98.25 23 LEU B CA 1
ATOM 3112 C C . LEU B 1 23 ? 14.75 -15.391 -12.453 1 98.25 23 LEU B C 1
ATOM 3114 O O . LEU B 1 23 ? 15.047 -15.609 -13.633 1 98.25 23 LEU B O 1
ATOM 3118 N N . LEU B 1 24 ? 14.227 -16.281 -11.695 1 98.56 24 LEU B N 1
ATOM 3119 C CA . LEU B 1 24 ? 14.266 -17.703 -12.023 1 98.56 24 LEU B CA 1
ATOM 3120 C C . LEU B 1 24 ? 13.109 -18.078 -12.945 1 98.56 24 LEU B C 1
ATOM 3122 O O . LEU B 1 24 ? 13.195 -19.062 -13.68 1 98.56 24 LEU B O 1
ATOM 3126 N N . GLY B 1 25 ? 12.016 -17.297 -12.922 1 97.94 25 GLY B N 1
ATOM 3127 C CA . GLY B 1 25 ? 10.789 -17.672 -13.609 1 97.94 25 GLY B CA 1
ATOM 3128 C C . GLY B 1 25 ? 10.812 -17.359 -15.094 1 97.94 25 GLY B C 1
ATOM 3129 O O . GLY B 1 25 ? 9.766 -17.312 -15.742 1 97.94 25 GLY B O 1
ATOM 3130 N N . CYS B 1 26 ? 12.023 -17.141 -15.648 1 97.94 26 CYS B N 1
ATOM 3131 C CA . CYS B 1 26 ? 12.156 -16.828 -17.062 1 97.94 26 CYS B CA 1
ATOM 3132 C C . CYS B 1 26 ? 12.914 -17.922 -17.797 1 97.94 26 CYS B C 1
ATOM 3134 O O . CYS B 1 26 ? 13.531 -18.781 -17.172 1 97.94 26 CYS B O 1
ATOM 3136 N N . ILE B 1 27 ? 12.859 -17.953 -19.125 1 97.56 27 ILE B N 1
ATOM 3137 C CA . ILE B 1 27 ? 13.406 -19.047 -19.906 1 97.56 27 ILE B CA 1
ATOM 3138 C C . ILE B 1 27 ? 14.93 -19.047 -19.812 1 97.56 27 ILE B C 1
ATOM 3140 O O . ILE B 1 27 ? 15.562 -20.109 -19.906 1 97.56 27 ILE B O 1
ATOM 3144 N N . GLU B 1 28 ? 15.5 -17.891 -19.562 1 98.12 28 GLU B N 1
ATOM 3145 C CA . GLU B 1 28 ? 16.953 -17.797 -19.516 1 98.12 28 GLU B CA 1
ATOM 3146 C C . GLU B 1 28 ? 17.531 -18.516 -18.297 1 98.12 28 GLU B C 1
ATOM 3148 O O . GLU B 1 28 ? 18.609 -19.109 -18.375 1 98.12 28 GLU B O 1
ATOM 3153 N N . ASN B 1 29 ? 16.719 -18.516 -17.188 1 98.06 29 ASN B N 1
ATOM 3154 C CA . ASN B 1 29 ? 17.219 -19.094 -15.945 1 98.06 29 ASN B CA 1
ATOM 3155 C C . ASN B 1 29 ? 16.5 -20.391 -15.609 1 98.06 29 ASN B C 1
ATOM 3157 O O . ASN B 1 29 ? 16.953 -21.156 -14.758 1 98.06 29 ASN B O 1
ATOM 3161 N N . GLU B 1 30 ? 15.461 -20.672 -16.281 1 98.5 30 GLU B N 1
ATOM 3162 C CA . GLU B 1 30 ? 14.781 -21.969 -16.344 1 98.5 30 GLU B CA 1
ATOM 3163 C C . GLU B 1 30 ? 14.562 -22.531 -14.938 1 98.5 30 GLU B C 1
ATOM 3165 O O . GLU B 1 30 ? 14.836 -23.703 -14.688 1 98.5 30 GLU B O 1
ATOM 3170 N N . LEU B 1 31 ? 14.203 -21.656 -13.953 1 98.62 31 LEU B N 1
ATOM 3171 C CA . LEU B 1 31 ? 13.938 -22.016 -12.57 1 98.62 31 LEU B CA 1
ATOM 3172 C C . LEU B 1 31 ? 15.188 -22.578 -11.906 1 98.62 31 LEU B C 1
ATOM 3174 O O . LEU B 1 31 ? 15.133 -23.062 -10.773 1 98.62 31 LEU B O 1
ATOM 3178 N N . GLY B 1 32 ? 16.281 -22.609 -12.609 1 98.25 32 GLY B N 1
ATOM 3179 C CA . GLY B 1 32 ? 17.531 -23.156 -12.094 1 98.25 32 GLY B CA 1
ATOM 3180 C C . GLY B 1 32 ? 17.562 -24.672 -12.086 1 98.25 32 GLY B C 1
ATOM 3181 O O . GLY B 1 32 ? 18.25 -25.281 -11.273 1 98.25 32 GLY B O 1
ATOM 3182 N N . ILE B 1 33 ? 16.797 -25.328 -13.062 1 98.44 33 ILE B N 1
ATOM 3183 C CA . ILE B 1 33 ? 16.625 -26.75 -12.859 1 98.44 33 ILE B CA 1
ATOM 3184 C C . ILE B 1 33 ? 17.172 -27.516 -14.062 1 98.44 33 ILE B C 1
ATOM 3186 O O . ILE B 1 33 ? 17.062 -28.75 -14.125 1 98.44 33 ILE B O 1
ATOM 3190 N N . ARG B 1 34 ? 17.797 -26.906 -15.047 1 98.25 34 ARG B N 1
ATOM 3191 C CA . ARG B 1 34 ? 18.281 -27.609 -16.234 1 98.25 34 ARG B CA 1
ATOM 3192 C C . ARG B 1 34 ? 19.25 -28.734 -15.859 1 98.25 34 ARG B C 1
ATOM 3194 O O . ARG B 1 34 ? 19.047 -29.875 -16.25 1 98.25 34 ARG B O 1
ATOM 3201 N N . ASN B 1 35 ? 20.312 -28.359 -15.109 1 98.12 35 ASN B N 1
ATOM 3202 C CA . ASN B 1 35 ? 21.297 -29.359 -14.734 1 98.12 35 ASN B CA 1
ATOM 3203 C C . ASN B 1 35 ? 20.672 -30.516 -13.961 1 98.12 35 ASN B C 1
ATOM 3205 O O . ASN B 1 35 ? 21.016 -31.688 -14.18 1 98.12 35 ASN B O 1
ATOM 3209 N N . PHE B 1 36 ? 19.812 -30.172 -13.117 1 98.19 36 PHE B N 1
ATOM 3210 C CA . PHE B 1 36 ? 19.141 -31.172 -12.297 1 98.19 36 PHE B CA 1
ATOM 3211 C C . PHE B 1 36 ? 18.375 -32.156 -13.172 1 98.19 36 PHE B C 1
ATOM 3213 O O . PHE B 1 36 ? 18.5 -33.375 -12.992 1 98.19 36 PHE B O 1
ATOM 3220 N N . ILE B 1 37 ? 17.594 -31.656 -14.141 1 98.44 37 ILE B N 1
ATOM 3221 C CA . ILE B 1 37 ? 16.766 -32.5 -15.016 1 98.44 37 ILE B CA 1
ATOM 3222 C C . ILE B 1 37 ? 17.656 -33.375 -15.898 1 98.44 37 ILE B C 1
ATOM 3224 O O . ILE B 1 37 ? 17.422 -34.562 -16.031 1 98.44 37 ILE B O 1
ATOM 3228 N N . GLU B 1 38 ? 18.719 -32.781 -16.422 1 98 38 GLU B N 1
ATOM 3229 C CA . GLU B 1 38 ? 19.609 -33.5 -17.328 1 98 38 GLU B CA 1
ATOM 3230 C C . GLU B 1 38 ? 20.406 -34.562 -16.594 1 98 38 GLU B C 1
ATOM 3232 O O . GLU B 1 38 ? 20.672 -35.625 -17.141 1 98 38 GLU B O 1
ATOM 3237 N N . GLU B 1 39 ? 20.703 -34.281 -15.406 1 97.56 39 GLU B N 1
ATOM 3238 C CA . GLU B 1 39 ? 21.406 -35.25 -14.578 1 97.56 39 GLU B CA 1
ATOM 3239 C C . GLU B 1 39 ? 20.531 -36.469 -14.312 1 97.56 39 GLU B C 1
ATOM 3241 O O . GLU B 1 39 ? 21.047 -37.562 -14.062 1 97.56 39 GLU B O 1
ATOM 3246 N N . GLN B 1 40 ? 19.266 -36.312 -14.367 1 97.12 40 GLN B N 1
ATOM 3247 C CA . GLN B 1 40 ? 18.344 -37.438 -14.172 1 97.12 40 GLN B CA 1
ATOM 3248 C C . GLN B 1 40 ? 18.141 -38.219 -15.469 1 97.12 40 GLN B C 1
ATOM 3250 O O . GLN B 1 40 ? 17.406 -39.219 -15.492 1 97.12 40 GLN B O 1
ATOM 3255 N N . GLY B 1 41 ? 18.75 -37.719 -16.609 1 97.38 41 GLY B N 1
ATOM 3256 C CA . GLY B 1 41 ? 18.672 -38.406 -17.891 1 97.38 41 GLY B CA 1
ATOM 3257 C C . GLY B 1 41 ? 17.531 -37.906 -18.75 1 97.38 41 GLY B C 1
ATOM 3258 O O . GLY B 1 41 ? 17.219 -38.531 -19.781 1 97.38 41 GLY B O 1
ATOM 3259 N N . TYR B 1 42 ? 16.906 -36.844 -18.359 1 98.19 42 TYR B N 1
ATOM 3260 C CA . TYR B 1 42 ? 15.797 -36.281 -19.125 1 98.19 42 TYR B CA 1
ATOM 3261 C C . TYR B 1 42 ? 16.266 -35.156 -20.031 1 98.19 42 TYR B C 1
ATOM 3263 O O . TYR B 1 42 ? 17.297 -34.531 -19.766 1 98.19 42 TYR B O 1
ATOM 3271 N N . GLU B 1 43 ? 15.578 -34.969 -21.109 1 98.06 43 GLU B N 1
ATOM 3272 C CA . GLU B 1 43 ? 15.758 -33.812 -21.984 1 98.06 43 GLU B CA 1
ATOM 3273 C C . GLU B 1 43 ? 14.875 -32.656 -21.516 1 98.06 43 GLU B C 1
ATOM 3275 O O . GLU B 1 43 ? 13.695 -32.844 -21.219 1 98.06 43 GLU B O 1
ATOM 3280 N N . LEU B 1 44 ? 15.484 -31.484 -21.422 1 98.5 44 LEU B N 1
ATOM 3281 C CA . LEU B 1 44 ? 14.703 -30.297 -21.109 1 98.5 44 LEU B CA 1
ATOM 3282 C C . LEU B 1 44 ? 14.539 -29.406 -22.344 1 98.5 44 LEU B C 1
ATOM 3284 O O . LEU B 1 44 ? 15.531 -29.016 -22.969 1 98.5 44 LEU B O 1
ATOM 3288 N N . VAL B 1 45 ? 13.32 -29.141 -22.75 1 98.56 45 VAL B N 1
ATOM 3289 C CA . VAL B 1 45 ? 13 -28.188 -23.797 1 98.56 45 VAL B CA 1
ATOM 3290 C C . VAL B 1 45 ? 12.289 -26.984 -23.203 1 98.56 45 VAL B C 1
ATOM 3292 O O . VAL B 1 45 ? 11.273 -27.141 -22.5 1 98.56 45 VAL B O 1
ATOM 3295 N N . THR B 1 46 ? 12.836 -25.828 -23.391 1 98.31 46 THR B N 1
ATOM 3296 C CA . THR B 1 46 ? 12.266 -24.578 -22.859 1 98.31 46 THR B CA 1
ATOM 3297 C C . THR B 1 46 ? 11.781 -23.688 -24 1 98.31 46 THR B C 1
ATOM 3299 O O . THR B 1 46 ? 12.461 -23.547 -25.016 1 98.31 46 THR B O 1
ATOM 3302 N N . THR B 1 47 ? 10.562 -23.094 -23.828 1 98.31 47 THR B N 1
ATOM 3303 C CA . THR B 1 47 ? 10.055 -22.266 -24.922 1 98.31 47 THR B CA 1
ATOM 3304 C C . THR B 1 47 ? 9.102 -21.203 -24.391 1 98.31 47 THR B C 1
ATOM 3306 O O . THR B 1 47 ? 8.555 -21.328 -23.297 1 98.31 47 THR B O 1
ATOM 3309 N N . ILE B 1 48 ? 8.938 -20.094 -25.141 1 97.12 48 ILE B N 1
ATOM 3310 C CA . ILE B 1 48 ? 7.941 -19.062 -24.906 1 97.12 48 ILE B CA 1
ATOM 3311 C C . ILE B 1 48 ? 6.801 -19.203 -25.906 1 97.12 48 ILE B C 1
ATOM 3313 O O . ILE B 1 48 ? 5.793 -18.5 -25.812 1 97.12 48 ILE B O 1
ATOM 3317 N N . ASP B 1 49 ? 6.961 -20.094 -26.906 1 97.81 49 ASP B N 1
ATOM 3318 C CA . ASP B 1 49 ? 6.023 -20.219 -28.016 1 97.81 49 ASP B CA 1
ATOM 3319 C C . ASP B 1 49 ? 4.875 -21.156 -27.656 1 97.81 49 ASP B C 1
ATOM 3321 O O . ASP B 1 49 ? 4.895 -22.344 -28.031 1 97.81 49 ASP B O 1
ATOM 3325 N N . LYS B 1 50 ? 3.889 -20.531 -27.078 1 95.94 50 LYS B N 1
ATOM 3326 C CA . LYS B 1 50 ? 2.805 -21.328 -26.516 1 95.94 50 LYS B CA 1
ATOM 3327 C C . LYS B 1 50 ? 1.513 -21.141 -27.312 1 95.94 50 LYS B C 1
ATOM 3329 O O . LYS B 1 50 ? 0.56 -21.906 -27.141 1 95.94 50 LYS B O 1
ATOM 3334 N N . ASP B 1 51 ? 1.415 -20.109 -28.125 1 92.69 51 ASP B N 1
ATOM 3335 C CA . ASP B 1 51 ? 0.218 -19.812 -28.906 1 92.69 51 ASP B CA 1
ATOM 3336 C C . ASP B 1 51 ? 0.567 -19.531 -30.375 1 92.69 51 ASP B C 1
ATOM 3338 O O . ASP B 1 51 ? 1.673 -19.078 -30.672 1 92.69 51 ASP B O 1
ATOM 3342 N N . PRO B 1 52 ? -0.281 -19.828 -31.359 1 93.88 52 PRO B N 1
ATOM 3343 C CA . PRO B 1 52 ? -1.623 -20.375 -31.172 1 93.88 52 PRO B CA 1
ATOM 3344 C C . PRO B 1 52 ? -1.637 -21.906 -31.188 1 93.88 52 PRO B C 1
ATOM 3346 O O . PRO B 1 52 ? -0.709 -22.531 -31.703 1 93.88 52 PRO B O 1
ATOM 3349 N N . GLU B 1 53 ? -2.566 -22.594 -30.484 1 92.19 53 GLU B N 1
ATOM 3350 C CA . GLU B 1 53 ? -2.889 -24 -30.688 1 92.19 53 GLU B CA 1
ATOM 3351 C C . GLU B 1 53 ? -3.4 -24.25 -32.094 1 92.19 53 GLU B C 1
ATOM 3353 O O . GLU B 1 53 ? -4.203 -23.469 -32.625 1 92.19 53 GLU B O 1
ATOM 3358 N N . PRO B 1 54 ? -2.895 -25.219 -32.781 1 95.06 54 PRO B N 1
ATOM 3359 C CA . PRO B 1 54 ? -1.97 -26.281 -32.375 1 95.06 54 PRO B CA 1
ATOM 3360 C C . PRO B 1 54 ? -0.616 -26.188 -33.062 1 95.06 54 PRO B C 1
ATOM 3362 O O . PRO B 1 54 ? -0.033 -27.219 -33.438 1 95.06 54 PRO B O 1
ATOM 3365 N N . THR B 1 55 ? -0.166 -24.938 -33.312 1 96.5 55 THR B N 1
ATOM 3366 C CA . THR B 1 55 ? 0.998 -24.812 -34.188 1 96.5 55 THR B CA 1
ATOM 3367 C C . THR B 1 55 ? 2.205 -24.297 -33.406 1 96.5 55 THR B C 1
ATOM 3369 O O . THR B 1 55 ? 3.299 -24.172 -33.969 1 96.5 55 THR B O 1
ATOM 3372 N N . SER B 1 56 ? 2.033 -24.109 -32.188 1 97.88 56 SER B N 1
ATOM 3373 C CA . SER B 1 56 ? 3.115 -23.562 -31.375 1 97.88 56 SER B CA 1
ATOM 3374 C C . SER B 1 56 ? 4.176 -24.609 -31.078 1 97.88 56 SER B C 1
ATOM 3376 O O . SER B 1 56 ? 3.98 -25.797 -31.359 1 97.88 56 SER B O 1
ATOM 3378 N N . THR B 1 57 ? 5.32 -24.125 -30.578 1 98.44 57 THR B N 1
ATOM 3379 C CA . THR B 1 57 ? 6.355 -25.031 -30.109 1 98.44 57 THR B CA 1
ATOM 3380 C C . THR B 1 57 ? 5.82 -25.938 -29 1 98.44 57 THR B C 1
ATOM 3382 O O . THR B 1 57 ? 6.176 -27.125 -28.938 1 98.44 57 THR B O 1
ATOM 3385 N N . VAL B 1 58 ? 4.953 -25.469 -28.203 1 98.5 58 VAL B N 1
ATOM 3386 C CA . VAL B 1 58 ? 4.34 -26.266 -27.141 1 98.5 58 VAL B CA 1
ATOM 3387 C C . VAL B 1 58 ? 3.586 -27.438 -27.766 1 98.5 58 VAL B C 1
ATOM 3389 O O . VAL B 1 58 ? 3.73 -28.578 -27.312 1 98.5 58 VAL B O 1
ATOM 3392 N N . ASP B 1 59 ? 2.879 -27.156 -28.812 1 98.38 59 ASP B N 1
ATOM 3393 C CA . ASP B 1 59 ? 2.105 -28.203 -29.484 1 98.38 59 ASP B CA 1
ATOM 3394 C C . ASP B 1 59 ? 3.0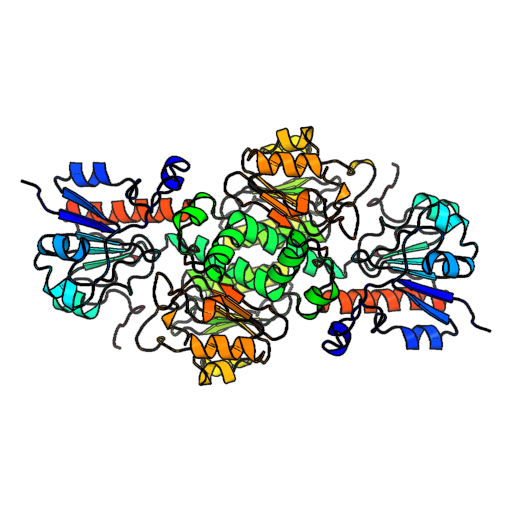21 -29.266 -30.062 1 98.38 59 ASP B C 1
ATOM 3396 O O . ASP B 1 59 ? 2.73 -30.469 -29.969 1 98.38 59 ASP B O 1
ATOM 3400 N N . ARG B 1 60 ? 4.039 -28.828 -30.641 1 98.38 60 ARG B N 1
ATOM 3401 C CA . ARG B 1 60 ? 4.984 -29.766 -31.234 1 98.38 60 ARG B CA 1
ATOM 3402 C C . ARG B 1 60 ? 5.645 -30.641 -30.172 1 98.38 60 ARG B C 1
ATOM 3404 O O . ARG B 1 60 ? 5.723 -31.859 -30.328 1 98.38 60 ARG B O 1
ATOM 3411 N N . GLU B 1 61 ? 6.043 -30.047 -29.094 1 98.31 61 GLU B N 1
ATOM 3412 C CA . GLU B 1 61 ? 6.836 -30.75 -28.078 1 98.31 61 GLU B CA 1
ATOM 3413 C C . GLU B 1 61 ? 5.949 -31.594 -27.172 1 98.31 61 GLU B C 1
ATOM 3415 O O . GLU B 1 61 ? 6.41 -32.594 -26.609 1 98.31 61 GLU B O 1
ATOM 3420 N N . LEU B 1 62 ? 4.715 -31.312 -27.062 1 98.19 62 LEU B N 1
ATOM 3421 C CA . LEU B 1 62 ? 3.787 -32.062 -26.219 1 98.19 62 LEU B CA 1
ATOM 3422 C C . LEU B 1 62 ? 3.613 -33.469 -26.734 1 98.19 62 LEU B C 1
ATOM 3424 O O . LEU B 1 62 ? 3.264 -34.375 -25.984 1 98.19 62 LEU B O 1
ATOM 3428 N N . LYS B 1 63 ? 3.869 -33.719 -27.984 1 97.62 63 LYS B N 1
ATOM 3429 C CA . LYS B 1 63 ? 3.645 -35 -28.641 1 97.62 63 LYS B CA 1
ATOM 3430 C C . LYS B 1 63 ? 4.477 -36.094 -27.984 1 97.62 63 LYS B C 1
ATOM 3432 O O . LYS B 1 63 ? 4.09 -37.25 -27.984 1 97.62 63 LYS B O 1
ATOM 3437 N N . ASP B 1 64 ? 5.594 -35.75 -27.391 1 97.5 64 ASP B N 1
ATOM 3438 C CA . ASP B 1 64 ? 6.422 -36.781 -26.75 1 97.5 64 ASP B CA 1
ATOM 3439 C C . ASP B 1 64 ? 6.887 -36.312 -25.375 1 97.5 64 ASP B C 1
ATOM 3441 O O . ASP B 1 64 ? 7.855 -36.844 -24.828 1 97.5 64 ASP B O 1
ATOM 3445 N N . ALA B 1 65 ? 6.293 -35.25 -24.844 1 98.56 65 ALA B N 1
ATOM 3446 C CA . ALA B 1 65 ? 6.641 -34.781 -23.5 1 98.56 65 ALA B CA 1
ATOM 3447 C C . ALA B 1 65 ? 6.066 -35.688 -22.438 1 98.56 65 ALA B C 1
ATOM 3449 O O . ALA B 1 65 ? 4.93 -36.156 -22.547 1 98.56 65 ALA B O 1
ATOM 3450 N N . GLU B 1 66 ? 6.852 -35.969 -21.438 1 98.69 66 GLU B N 1
ATOM 3451 C CA . GLU B 1 66 ? 6.418 -36.75 -20.281 1 98.69 66 GLU B CA 1
ATOM 3452 C C . GLU B 1 66 ? 5.953 -35.812 -19.156 1 98.69 66 GLU B C 1
ATOM 3454 O O . GLU B 1 66 ? 5.059 -36.188 -18.375 1 98.69 66 GLU B O 1
ATOM 3459 N N . ILE B 1 67 ? 6.598 -34.719 -19.047 1 98.81 67 ILE B N 1
ATOM 3460 C CA . ILE B 1 67 ? 6.309 -33.719 -18.016 1 98.81 67 ILE B CA 1
ATOM 3461 C C . ILE B 1 67 ? 6.188 -32.344 -18.672 1 98.81 67 ILE B C 1
ATOM 3463 O O . ILE B 1 67 ? 6.973 -31.984 -19.547 1 98.81 67 ILE B O 1
ATOM 3467 N N . VAL B 1 68 ? 5.203 -31.578 -18.25 1 98.75 68 VAL B N 1
ATOM 3468 C CA . VAL B 1 68 ? 5.094 -30.172 -18.641 1 98.75 68 VAL B CA 1
ATOM 3469 C C . VAL B 1 68 ? 5.117 -29.281 -17.391 1 98.75 68 VAL B C 1
ATOM 3471 O O . VAL B 1 68 ? 4.465 -29.594 -16.391 1 98.75 68 VAL B O 1
ATOM 3474 N N . ILE B 1 69 ? 5.938 -28.25 -17.391 1 98.75 69 ILE B N 1
ATOM 3475 C CA . ILE B 1 69 ? 6.023 -27.25 -16.344 1 98.75 69 ILE B CA 1
ATOM 3476 C C . ILE B 1 69 ? 5.648 -25.891 -16.906 1 98.75 69 ILE B C 1
ATOM 3478 O O . ILE B 1 69 ? 6.203 -25.438 -17.906 1 98.75 69 ILE B O 1
ATOM 3482 N N . THR B 1 70 ? 4.684 -25.281 -16.344 1 97 70 THR B N 1
ATOM 3483 C CA . THR B 1 70 ? 4.246 -23.938 -16.719 1 97 70 THR B CA 1
ATOM 3484 C C . THR B 1 70 ? 4.113 -23.047 -15.492 1 97 70 THR B C 1
ATOM 3486 O O . THR B 1 70 ? 4.371 -23.469 -14.367 1 97 70 THR B O 1
ATOM 3489 N N . THR B 1 71 ? 3.838 -21.766 -15.68 1 95.94 71 THR B N 1
ATOM 3490 C CA . THR B 1 71 ? 3.586 -20.828 -14.594 1 95.94 71 THR B CA 1
ATOM 3491 C C . THR B 1 71 ? 2.283 -20.062 -14.828 1 95.94 71 THR B C 1
ATOM 3493 O O . THR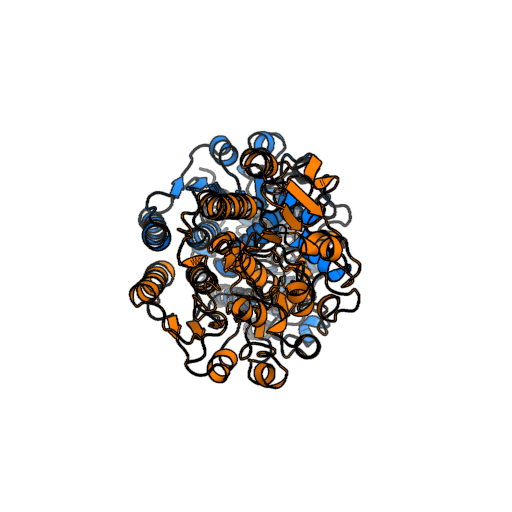 B 1 71 ? 1.877 -19.859 -15.969 1 95.94 71 THR B O 1
ATOM 3496 N N . PRO B 1 72 ? 1.617 -19.641 -13.742 1 94.12 72 PRO B N 1
ATOM 3497 C CA . PRO B 1 72 ? 0.369 -18.891 -13.922 1 94.12 72 PRO B CA 1
ATOM 3498 C C . PRO B 1 72 ? 0.594 -17.484 -14.461 1 94.12 72 PRO B C 1
ATOM 3500 O O . PRO B 1 72 ? -0.355 -16.828 -14.898 1 94.12 72 PRO B O 1
ATOM 3503 N N . PHE B 1 73 ? 1.727 -16.938 -14.516 1 93.75 73 PHE B N 1
ATOM 3504 C CA . PHE B 1 73 ? 2.07 -15.578 -14.891 1 93.75 73 PHE B CA 1
ATOM 3505 C C . PHE B 1 73 ? 2.217 -15.453 -16.406 1 93.75 73 PHE B C 1
ATOM 3507 O O . PHE B 1 73 ? 2.148 -14.352 -16.938 1 93.75 73 PHE B O 1
ATOM 3514 N N . PHE B 1 74 ? 2.553 -16.562 -17 1 93.25 74 PHE B N 1
ATOM 3515 C CA . PHE B 1 74 ? 2.643 -16.797 -18.438 1 93.25 74 PHE B CA 1
ATOM 3516 C C . PHE B 1 74 ? 2.176 -18.203 -18.781 1 93.25 74 PHE B C 1
ATOM 3518 O O . PHE B 1 74 ? 2.959 -19.016 -19.281 1 93.25 74 PHE B O 1
ATOM 3525 N N . PRO B 1 75 ? 0.922 -18.391 -18.625 1 94.88 75 PRO B N 1
ATOM 3526 C CA . PRO B 1 75 ? 0.427 -19.766 -18.656 1 94.88 75 PRO B CA 1
ATOM 3527 C C . PRO B 1 75 ? 0.35 -20.344 -20.062 1 94.88 75 PRO B C 1
ATOM 3529 O O . PRO B 1 75 ? -0.216 -19.719 -20.953 1 94.88 75 PRO B O 1
ATOM 3532 N N . ALA B 1 76 ? 0.978 -21.5 -20.25 1 96 76 ALA B N 1
ATOM 3533 C CA . ALA B 1 76 ? 0.612 -22.359 -21.375 1 96 76 ALA B CA 1
ATOM 3534 C C . ALA B 1 76 ? -0.624 -23.188 -21.062 1 96 76 ALA B C 1
ATOM 3536 O O . ALA B 1 76 ? -0.563 -24.109 -20.25 1 96 76 ALA B O 1
ATOM 3537 N N . TYR B 1 77 ? -1.682 -22.875 -21.734 1 95.06 77 TYR B N 1
ATOM 3538 C CA . TYR B 1 77 ? -2.92 -23.594 -21.469 1 95.06 77 TYR B CA 1
ATOM 3539 C C . TYR B 1 77 ? -2.826 -25.031 -22 1 95.06 77 TYR B C 1
ATOM 3541 O O . TYR B 1 77 ? -2.619 -25.25 -23.188 1 95.06 77 TYR B O 1
ATOM 3549 N N . ILE B 1 78 ? -2.938 -25.969 -21.078 1 97.44 78 ILE B N 1
ATOM 3550 C CA . ILE B 1 78 ? -2.965 -27.391 -21.438 1 97.44 78 ILE B CA 1
ATOM 3551 C C . ILE B 1 78 ? -4.41 -27.859 -21.562 1 97.44 78 ILE B C 1
ATOM 3553 O O . ILE B 1 78 ? -4.945 -28.5 -20.641 1 97.44 78 ILE B O 1
ATOM 3557 N N . SER B 1 79 ? -4.945 -27.594 -22.719 1 97.06 79 SER B N 1
ATOM 3558 C CA . SER B 1 79 ? -6.355 -27.828 -23 1 97.06 79 SER B CA 1
ATOM 3559 C C . SER B 1 79 ? -6.641 -29.312 -23.203 1 97.06 79 SER B C 1
ATOM 3561 O O . SER B 1 79 ? -5.711 -30.125 -23.297 1 97.06 79 SER B O 1
ATOM 3563 N N . ARG B 1 80 ? -7.926 -29.625 -23.25 1 97.81 80 ARG B N 1
ATOM 3564 C CA . ARG B 1 80 ? -8.344 -30.984 -23.547 1 97.81 80 ARG B CA 1
ATOM 3565 C C . ARG B 1 80 ? -7.75 -31.469 -24.875 1 97.81 80 ARG B C 1
ATOM 3567 O O . ARG B 1 80 ? -7.309 -32.625 -24.984 1 97.81 80 ARG B O 1
ATOM 3574 N N . ASN B 1 81 ? -7.727 -30.562 -25.875 1 98.06 81 ASN B N 1
ATOM 3575 C CA . ASN B 1 81 ? -7.148 -30.906 -27.172 1 98.06 81 ASN B CA 1
ATOM 3576 C C . ASN B 1 81 ? -5.656 -31.203 -27.062 1 98.06 81 ASN B C 1
ATOM 3578 O O . ASN B 1 81 ? -5.164 -32.156 -27.656 1 98.06 81 ASN B O 1
ATOM 3582 N N . ARG B 1 82 ? -4.918 -30.422 -26.312 1 98.38 82 ARG B N 1
ATOM 3583 C CA . ARG B 1 82 ? -3.482 -30.609 -26.156 1 98.38 82 ARG B CA 1
ATOM 3584 C C . ARG B 1 82 ? -3.191 -31.891 -25.375 1 98.38 82 ARG B C 1
ATOM 3586 O O . ARG B 1 82 ? -2.225 -32.594 -25.672 1 98.38 82 ARG B O 1
ATOM 3593 N N . ILE B 1 83 ? -4.016 -32.188 -24.422 1 98.44 83 ILE B N 1
ATOM 3594 C CA . ILE B 1 83 ? -3.857 -33.438 -23.656 1 98.44 83 ILE B CA 1
ATOM 3595 C C . ILE B 1 83 ? -4.066 -34.625 -24.562 1 98.44 83 ILE B C 1
ATOM 3597 O O . ILE B 1 83 ? -3.322 -35.625 -24.5 1 98.44 83 ILE B O 1
ATOM 3601 N N . ALA B 1 84 ? -5.027 -34.531 -25.453 1 97.94 84 ALA B N 1
ATOM 3602 C CA . ALA B 1 84 ? -5.316 -35.594 -26.391 1 97.94 84 ALA B CA 1
ATOM 3603 C C . ALA B 1 84 ? -4.125 -35.875 -27.312 1 97.94 84 ALA B C 1
ATOM 3605 O O . ALA B 1 84 ? -3.898 -37 -27.734 1 97.94 84 ALA B O 1
ATOM 3606 N N . GLU B 1 85 ? -3.402 -34.875 -27.562 1 97.56 85 GLU B N 1
ATOM 3607 C CA . GLU B 1 85 ? -2.273 -34.969 -28.484 1 97.56 85 GLU B CA 1
ATOM 3608 C C . GLU B 1 85 ? -0.977 -35.25 -27.734 1 97.56 85 GLU B C 1
ATOM 3610 O O . GLU B 1 85 ? 0.104 -35.25 -28.328 1 97.56 85 GLU B O 1
ATOM 3615 N N . ALA B 1 86 ? -1.036 -35.531 -26.438 1 98.25 86 ALA B N 1
ATOM 3616 C CA . ALA B 1 86 ? 0.14 -35.781 -25.594 1 98.25 86 ALA B CA 1
ATOM 3617 C C . ALA B 1 86 ? 0.104 -37.156 -24.969 1 98.25 86 ALA B C 1
ATOM 3619 O O . ALA B 1 86 ? -0.037 -37.281 -23.75 1 98.25 86 ALA B O 1
ATOM 3620 N N . PRO B 1 87 ? 0.35 -38.156 -25.75 1 97.81 87 PRO B N 1
ATOM 3621 C CA . PRO B 1 87 ? 0.14 -39.531 -25.266 1 97.81 87 PRO B CA 1
ATOM 3622 C C . PRO B 1 87 ? 1.101 -39.938 -24.141 1 97.81 87 PRO B C 1
ATOM 3624 O O . PRO B 1 87 ? 0.788 -40.812 -23.344 1 97.81 87 PRO B O 1
ATOM 3627 N N . ASN B 1 88 ? 2.25 -39.312 -24.031 1 98 88 ASN B N 1
ATOM 3628 C CA . ASN B 1 88 ? 3.25 -39.688 -23.047 1 98 88 ASN B CA 1
ATOM 3629 C C . ASN B 1 88 ? 3.133 -38.875 -21.781 1 98 88 ASN B C 1
ATOM 3631 O O . ASN B 1 88 ? 3.832 -39.125 -20.797 1 98 88 ASN B O 1
ATOM 3635 N N . LEU B 1 89 ? 2.303 -37.812 -21.734 1 98.69 89 LEU B N 1
ATOM 3636 C CA . LEU B 1 89 ? 2.232 -36.875 -20.625 1 98.69 89 LEU B CA 1
ATOM 3637 C C . LEU B 1 89 ? 1.767 -37.562 -19.359 1 98.69 89 LEU B C 1
ATOM 3639 O O . LEU B 1 89 ? 0.739 -38.25 -19.344 1 98.69 89 LEU B O 1
ATOM 3643 N N . LYS B 1 90 ? 2.516 -37.375 -18.266 1 98.44 90 LYS B N 1
ATOM 3644 C CA . LYS B 1 90 ? 2.215 -38.031 -17 1 98.44 90 LYS B CA 1
ATOM 3645 C C . LYS B 1 90 ? 2.076 -37 -15.875 1 98.44 90 LYS B C 1
ATOM 3647 O O . LYS B 1 90 ? 1.391 -37.281 -14.883 1 98.44 90 LYS B O 1
ATOM 3652 N N . LEU B 1 91 ? 2.732 -35.844 -16.031 1 98.69 91 LEU B N 1
ATOM 3653 C CA . LEU B 1 91 ? 2.803 -34.906 -14.93 1 98.69 91 LEU B CA 1
ATOM 3654 C C . LEU B 1 91 ? 2.754 -33.469 -15.461 1 98.69 91 LEU B C 1
ATOM 3656 O O . LEU B 1 91 ? 3.508 -33.094 -16.375 1 98.69 91 LEU B O 1
ATOM 3660 N N . CYS B 1 92 ? 1.824 -32.688 -14.969 1 98.75 92 CYS B N 1
ATOM 3661 C CA . CYS B 1 92 ? 1.77 -31.25 -15.164 1 98.75 92 CYS B CA 1
ATOM 3662 C C . CYS B 1 92 ? 2.102 -30.516 -13.867 1 98.75 92 CYS B C 1
ATOM 3664 O O . CYS B 1 92 ? 1.453 -30.734 -12.844 1 98.75 92 CYS B O 1
ATOM 3666 N N . VAL B 1 93 ? 3.107 -29.672 -13.93 1 98.75 93 VAL B N 1
ATOM 3667 C CA . VAL B 1 93 ? 3.533 -28.922 -12.75 1 98.75 93 VAL B CA 1
ATOM 3668 C C . VAL B 1 93 ? 3.312 -27.422 -12.969 1 98.75 93 VAL B C 1
ATOM 3670 O O . VAL B 1 93 ? 3.742 -26.875 -13.984 1 98.75 93 VAL B O 1
ATOM 3673 N N . THR B 1 94 ? 2.615 -26.828 -12.078 1 98.19 94 THR B N 1
ATOM 3674 C CA . THR B 1 94 ? 2.523 -25.375 -12.055 1 98.19 94 THR B CA 1
ATOM 3675 C C . THR B 1 94 ? 3.596 -24.781 -11.141 1 98.19 94 THR B C 1
ATOM 3677 O O . THR B 1 94 ? 3.574 -25 -9.93 1 98.19 94 THR B O 1
ATOM 3680 N N . ALA B 1 95 ? 4.57 -24.094 -11.758 1 98.5 95 ALA B N 1
ATOM 3681 C CA . ALA B 1 95 ? 5.547 -23.344 -10.977 1 98.5 95 ALA B CA 1
ATOM 3682 C C . ALA B 1 95 ? 4.902 -22.109 -10.336 1 98.5 95 ALA B C 1
ATOM 3684 O O . ALA B 1 95 ? 5.023 -21 -10.859 1 98.5 95 ALA B O 1
ATOM 3685 N N . GLY B 1 96 ? 4.305 -22.203 -9.266 1 97.31 96 GLY B N 1
ATOM 3686 C CA . GLY B 1 96 ? 3.436 -21.25 -8.57 1 97.31 96 GLY B CA 1
ATOM 3687 C C . GLY B 1 96 ? 2.148 -21.891 -8.078 1 97.31 96 GLY B C 1
ATOM 3688 O O . GLY B 1 96 ? 2.139 -23.047 -7.664 1 97.31 96 GLY B O 1
ATOM 3689 N N . VAL B 1 97 ? 1.145 -21.062 -8 1 94.88 97 VAL B N 1
ATOM 3690 C CA . VAL B 1 97 ? -0.156 -21.516 -7.527 1 94.88 97 VAL B CA 1
ATOM 3691 C C . VAL B 1 97 ? -1.245 -21.109 -8.508 1 94.88 97 VAL B C 1
ATOM 3693 O O . VAL B 1 97 ? -1.253 -19.969 -8.992 1 94.88 97 VAL B O 1
ATOM 3696 N N . GLY B 1 98 ? -2.191 -21.969 -8.695 1 90.75 98 GLY B N 1
ATOM 3697 C CA . GLY B 1 98 ? -3.25 -21.797 -9.68 1 90.75 98 GLY B CA 1
ATOM 3698 C C . GLY B 1 98 ? -3.072 -22.656 -10.914 1 90.75 98 GLY B C 1
ATOM 3699 O O . GLY B 1 98 ? -2.35 -22.281 -11.844 1 90.75 98 GLY B O 1
ATOM 3700 N N . SER B 1 99 ? -3.787 -23.75 -10.992 1 90.94 99 SER B N 1
ATOM 3701 C CA . SER B 1 99 ? -3.568 -24.75 -12.031 1 90.94 99 SER B CA 1
ATOM 3702 C C . SER B 1 99 ? -4.738 -24.797 -13.008 1 90.94 99 SER B C 1
ATOM 3704 O O . SER B 1 99 ? -4.898 -25.766 -13.75 1 90.94 99 SER B O 1
ATOM 3706 N N . ASP B 1 100 ? -5.426 -23.688 -13.008 1 89.19 100 ASP B N 1
ATOM 3707 C CA . ASP B 1 100 ? -6.637 -23.641 -13.82 1 89.19 100 ASP B CA 1
ATOM 3708 C C . ASP B 1 100 ? -6.297 -23.516 -15.305 1 89.19 100 ASP B C 1
ATOM 3710 O O . ASP B 1 100 ? -7.168 -23.672 -16.156 1 89.19 100 ASP B O 1
ATOM 3714 N N . HIS B 1 101 ? -5.02 -23.375 -15.633 1 92.56 101 HIS B N 1
ATOM 3715 C CA . HIS B 1 101 ? -4.641 -23.359 -17.047 1 92.56 101 HIS B CA 1
ATOM 3716 C C . HIS B 1 101 ? -4.477 -24.766 -17.594 1 92.56 101 HIS B C 1
ATOM 3718 O O . HIS B 1 101 ? -4.285 -24.953 -18.797 1 92.56 101 HIS B O 1
ATOM 3724 N N . VAL B 1 102 ? -4.582 -25.781 -16.75 1 95.31 102 VAL B N 1
ATOM 3725 C CA . VAL B 1 102 ? -4.668 -27.188 -17.156 1 95.31 102 VAL B CA 1
ATOM 3726 C C . VAL B 1 102 ? -6.125 -27.641 -17.141 1 95.31 102 VAL B C 1
ATOM 3728 O O . VAL B 1 102 ? -6.855 -27.359 -16.188 1 95.31 102 VAL B O 1
ATOM 3731 N N . ASP B 1 103 ? -6.562 -28.281 -18.219 1 95.69 103 ASP B N 1
ATOM 3732 C CA . ASP B 1 103 ? -7.875 -28.922 -18.172 1 95.69 103 ASP B CA 1
ATOM 3733 C C . ASP B 1 103 ? -7.883 -30.109 -17.219 1 95.69 103 ASP B C 1
ATOM 3735 O O . ASP B 1 103 ? -7.52 -31.219 -17.594 1 95.69 103 ASP B O 1
ATOM 3739 N N . LEU B 1 104 ? -8.398 -29.859 -16.031 1 94.69 104 LEU B N 1
ATOM 3740 C CA . LEU B 1 104 ? -8.281 -30.844 -14.945 1 94.69 104 LEU B CA 1
ATOM 3741 C C . LEU B 1 104 ? -9.156 -32.062 -15.219 1 94.69 104 LEU B C 1
ATOM 3743 O O . LEU B 1 104 ? -8.805 -33.188 -14.836 1 94.69 104 LEU B O 1
ATOM 3747 N N . GLU B 1 105 ? -10.266 -31.844 -15.844 1 93.62 105 GLU B N 1
ATOM 3748 C CA . GLU B 1 105 ? -11.117 -32.969 -16.188 1 93.62 105 GLU B CA 1
ATOM 3749 C C . GLU B 1 105 ? -10.43 -33.906 -17.188 1 93.62 105 GLU B C 1
ATOM 3751 O O . GLU B 1 105 ? -10.438 -35.125 -17.031 1 93.62 105 GLU B O 1
ATOM 3756 N N . ALA B 1 106 ? -9.883 -33.312 -18.203 1 96.75 106 ALA B N 1
ATOM 3757 C CA . ALA B 1 106 ? -9.156 -34.094 -19.188 1 96.75 106 ALA B CA 1
ATOM 3758 C C . ALA B 1 106 ? -7.961 -34.812 -18.562 1 96.75 106 ALA B C 1
ATOM 3760 O O . ALA B 1 106 ? -7.66 -35.969 -18.906 1 96.75 106 ALA B O 1
ATOM 3761 N N . ALA B 1 107 ? -7.254 -34.125 -17.641 1 97.38 107 ALA B N 1
ATOM 3762 C CA . ALA B 1 107 ? -6.129 -34.719 -16.922 1 97.38 107 ALA B CA 1
ATOM 3763 C C . ALA B 1 107 ? -6.574 -35.938 -16.125 1 97.38 107 ALA B C 1
ATOM 3765 O O . ALA B 1 107 ? -5.906 -36.969 -16.125 1 97.38 107 ALA B O 1
ATOM 3766 N N . ASN B 1 108 ? -7.684 -35.844 -15.516 1 95 108 ASN B N 1
ATOM 3767 C CA . ASN B 1 108 ? -8.258 -36.938 -14.742 1 95 108 ASN B CA 1
ATOM 3768 C C . ASN B 1 108 ? -8.578 -38.125 -15.625 1 95 108 ASN B C 1
ATOM 3770 O O . ASN B 1 108 ? -8.242 -39.281 -15.281 1 95 108 ASN B O 1
ATOM 3774 N N . GLU B 1 109 ? -9.227 -37.875 -16.672 1 96.38 109 GLU B N 1
ATOM 3775 C CA . GLU B 1 109 ? -9.617 -38.906 -17.594 1 96.38 109 GLU B CA 1
ATOM 3776 C C . GLU B 1 109 ? -8.406 -39.719 -18.078 1 96.38 109 GLU B C 1
ATOM 3778 O O . GLU B 1 109 ? -8.492 -40.906 -18.297 1 96.38 109 GLU B O 1
ATOM 3783 N N . ARG B 1 110 ? -7.336 -39.031 -18.156 1 97.56 110 ARG B N 1
ATOM 3784 C CA . ARG B 1 110 ? -6.125 -39.656 -18.688 1 97.56 110 ARG B CA 1
ATOM 3785 C C . ARG B 1 110 ? -5.184 -40.062 -17.562 1 97.56 110 ARG B C 1
ATOM 3787 O O . ARG B 1 110 ? -4.078 -40.531 -17.812 1 97.56 110 ARG B O 1
ATOM 3794 N N . LYS B 1 111 ? -5.555 -39.781 -16.297 1 97.38 111 LYS B N 1
ATOM 3795 C CA . LYS B 1 111 ? -4.805 -40.094 -15.086 1 97.38 111 LYS B CA 1
ATOM 3796 C C . LYS B 1 111 ? -3.457 -39.406 -15.062 1 97.38 111 LYS B C 1
ATOM 3798 O O . LYS B 1 111 ? -2.447 -39.969 -14.664 1 97.38 111 LYS B O 1
ATOM 3803 N N . ILE B 1 112 ? -3.408 -38.25 -15.656 1 98.19 112 ILE B N 1
ATOM 3804 C CA . ILE B 1 112 ? -2.262 -37.375 -15.555 1 98.19 112 ILE B CA 1
ATOM 3805 C C . ILE B 1 112 ? -2.248 -36.688 -14.188 1 98.19 112 ILE B C 1
ATOM 3807 O O . ILE B 1 112 ? -3.281 -36.188 -13.711 1 98.19 112 ILE B O 1
ATOM 3811 N N . THR B 1 113 ? -1.094 -36.688 -13.523 1 98.25 113 THR B N 1
ATOM 3812 C CA . THR B 1 113 ? -0.953 -35.969 -12.25 1 98.25 113 THR B CA 1
ATOM 3813 C C . THR B 1 113 ? -0.775 -34.469 -12.477 1 98.25 113 THR B C 1
ATOM 3815 O O . THR B 1 113 ? -0.014 -34.062 -13.352 1 98.25 113 THR B O 1
ATOM 3818 N N . VAL B 1 114 ? -1.556 -33.656 -11.789 1 98.12 114 VAL B N 1
ATOM 3819 C CA . VAL B 1 114 ? -1.419 -32.219 -11.82 1 98.12 114 VAL B CA 1
ATOM 3820 C C . VAL B 1 114 ? -1.034 -31.703 -10.438 1 98.12 114 VAL B C 1
ATOM 3822 O O . VAL B 1 114 ? -1.716 -31.984 -9.453 1 98.12 114 VAL B O 1
ATOM 3825 N N . THR B 1 115 ? 0.099 -31.016 -10.375 1 98.12 115 THR B N 1
ATOM 3826 C CA . THR B 1 115 ? 0.603 -30.484 -9.117 1 98.12 115 THR B CA 1
ATOM 3827 C C . THR B 1 115 ? 0.901 -28.984 -9.242 1 98.12 115 THR B C 1
ATOM 3829 O O . THR B 1 115 ? 1.017 -28.469 -10.352 1 98.12 115 THR B O 1
ATOM 3832 N N . GLU B 1 116 ? 0.905 -28.328 -8.18 1 97.75 116 GLU B N 1
ATOM 3833 C CA . GLU B 1 116 ? 1.386 -26.953 -8.047 1 97.75 116 GLU B CA 1
ATOM 3834 C C . GLU B 1 116 ? 2.244 -26.781 -6.801 1 97.75 116 GLU B C 1
ATOM 3836 O O . GLU B 1 116 ? 2.295 -27.688 -5.949 1 97.75 116 GLU B O 1
ATOM 3841 N N . VAL B 1 117 ? 2.98 -25.703 -6.711 1 98.25 117 VAL B N 1
ATOM 3842 C CA . VAL B 1 117 ? 3.826 -25.453 -5.547 1 98.25 117 VAL B CA 1
ATOM 3843 C C . VAL B 1 117 ? 3.051 -24.641 -4.504 1 98.25 117 VAL B C 1
ATOM 3845 O O . VAL B 1 117 ? 3.279 -23.453 -4.344 1 98.25 117 VAL B O 1
ATOM 3848 N N . THR B 1 118 ? 2.23 -25.359 -3.736 1 96.5 118 THR B N 1
ATOM 3849 C CA . THR B 1 118 ? 1.334 -24.719 -2.775 1 96.5 118 THR B CA 1
ATOM 3850 C C . THR B 1 118 ? 2.127 -23.953 -1.72 1 96.5 118 THR B C 1
ATOM 3852 O O . THR B 1 118 ? 3.107 -24.469 -1.177 1 96.5 118 THR B O 1
ATOM 3855 N N . GLY B 1 119 ? 1.712 -22.719 -1.505 1 96.69 119 GLY B N 1
ATOM 3856 C CA . GLY B 1 119 ? 2.326 -21.922 -0.46 1 96.69 119 GLY B CA 1
ATOM 3857 C C . GLY B 1 119 ? 3.443 -21.031 -0.97 1 96.69 119 GLY B C 1
ATOM 3858 O O . GLY B 1 119 ? 3.902 -20.125 -0.261 1 96.69 119 GLY B O 1
ATOM 3859 N N . SER B 1 120 ? 3.871 -21.203 -2.227 1 98.06 120 SER B N 1
ATOM 3860 C CA . SER B 1 120 ? 5.074 -20.547 -2.734 1 98.06 120 SER B CA 1
ATOM 3861 C C . SER B 1 120 ? 4.871 -19.047 -2.857 1 98.06 120 SER B C 1
ATOM 3863 O O . SER B 1 120 ? 5.836 -18.281 -2.814 1 98.06 120 SER B O 1
ATOM 3865 N N . ASN B 1 121 ? 3.615 -18.594 -2.996 1 98.12 121 ASN B N 1
ATOM 3866 C CA . ASN B 1 121 ? 3.426 -17.156 -3.246 1 98.12 121 ASN B CA 1
ATOM 3867 C C . ASN B 1 121 ? 2.375 -16.562 -2.312 1 98.12 121 ASN B C 1
ATOM 3869 O O . ASN B 1 121 ? 1.882 -15.461 -2.555 1 98.12 121 ASN B O 1
ATOM 3873 N N . VAL B 1 122 ? 2.062 -17.266 -1.196 1 98 122 VAL B N 1
ATOM 3874 C CA . VAL B 1 122 ? 1.008 -16.844 -0.279 1 98 122 VAL B CA 1
ATOM 3875 C C . VAL B 1 122 ? 1.341 -15.469 0.299 1 98 122 VAL B C 1
ATOM 3877 O O . VAL B 1 122 ? 0.519 -14.555 0.248 1 98 122 VAL B O 1
ATOM 3880 N N . VAL B 1 123 ? 2.562 -15.297 0.741 1 98.06 123 VAL B N 1
ATOM 3881 C CA . VAL B 1 123 ? 3.02 -14.047 1.335 1 98.06 123 VAL B CA 1
ATOM 3882 C C . VAL B 1 123 ? 3.014 -12.938 0.281 1 98.06 123 VAL B C 1
ATOM 3884 O O . VAL B 1 123 ? 2.49 -11.852 0.521 1 98.06 123 VAL B O 1
ATOM 3887 N N . SER B 1 124 ? 3.561 -13.258 -0.856 1 98.69 124 SER B N 1
ATOM 3888 C CA . SER B 1 124 ? 3.705 -12.281 -1.935 1 98.69 124 SER B CA 1
ATOM 3889 C C . SER B 1 124 ? 2.352 -11.734 -2.367 1 98.69 124 SER B C 1
ATOM 3891 O O . SER B 1 124 ? 2.18 -10.516 -2.477 1 98.69 124 SER B O 1
ATOM 3893 N N . VAL B 1 125 ? 1.442 -12.617 -2.529 1 98.75 125 VAL B N 1
ATOM 3894 C CA . VAL B 1 125 ? 0.13 -12.203 -3.02 1 98.75 125 VAL B CA 1
ATOM 3895 C C . VAL B 1 125 ? -0.611 -11.43 -1.932 1 98.75 125 VAL B C 1
ATOM 3897 O O . VAL B 1 125 ? -1.274 -10.43 -2.213 1 98.75 125 VAL B O 1
ATOM 3900 N N . ALA B 1 126 ? -0.502 -11.828 -0.68 1 98.88 126 ALA B N 1
ATOM 3901 C CA . ALA B 1 126 ? -1.16 -11.117 0.414 1 98.88 126 ALA B CA 1
ATOM 3902 C C . ALA B 1 126 ? -0.645 -9.688 0.527 1 98.88 126 ALA B C 1
ATOM 3904 O O . ALA B 1 126 ? -1.423 -8.758 0.752 1 98.88 126 ALA B O 1
ATOM 3905 N N . GLU B 1 127 ? 0.668 -9.523 0.367 1 98.88 127 GLU B N 1
ATOM 3906 C CA . GLU B 1 127 ? 1.244 -8.18 0.399 1 98.88 127 GLU B CA 1
ATOM 3907 C C . GLU B 1 127 ? 0.73 -7.332 -0.759 1 98.88 127 GLU B C 1
ATOM 3909 O O . GLU B 1 127 ? 0.463 -6.141 -0.591 1 98.88 127 GLU B O 1
ATOM 3914 N N . HIS B 1 128 ? 0.579 -7.965 -1.871 1 98.88 128 HIS B N 1
ATOM 3915 C CA . HIS B 1 128 ? 0.09 -7.242 -3.041 1 98.88 128 HIS B CA 1
ATOM 3916 C C . HIS B 1 128 ? -1.374 -6.852 -2.873 1 98.88 128 HIS B C 1
ATOM 3918 O O . HIS B 1 128 ? -1.787 -5.773 -3.312 1 98.88 128 HIS B O 1
ATOM 3924 N N . VAL B 1 129 ? -2.16 -7.695 -2.248 1 98.94 129 VAL B N 1
ATOM 3925 C CA . VAL B 1 129 ? -3.547 -7.359 -1.945 1 98.94 129 VAL B CA 1
ATOM 3926 C C . VAL B 1 129 ? -3.594 -6.109 -1.068 1 98.94 129 VAL B C 1
ATOM 3928 O O . VAL B 1 129 ? -4.34 -5.168 -1.355 1 98.94 129 VAL B O 1
ATOM 3931 N N . MET B 1 130 ? -2.762 -6.066 -0.052 1 98.94 130 MET B N 1
ATOM 3932 C CA . MET B 1 130 ? -2.715 -4.914 0.843 1 98.94 130 MET B CA 1
ATOM 3933 C C . MET B 1 130 ? -2.285 -3.658 0.092 1 98.94 130 MET B C 1
ATOM 3935 O O . MET B 1 130 ? -2.859 -2.586 0.287 1 98.94 130 MET B O 1
ATOM 3939 N N . ALA B 1 131 ? -1.253 -3.814 -0.772 1 98.88 131 ALA B N 1
ATOM 3940 C CA . ALA B 1 131 ? -0.818 -2.682 -1.587 1 98.88 131 ALA B CA 1
ATOM 3941 C C . ALA B 1 131 ? -1.971 -2.135 -2.426 1 98.88 131 ALA B C 1
ATOM 3943 O O . ALA B 1 131 ? -2.189 -0.922 -2.473 1 98.88 131 ALA B O 1
ATOM 3944 N N . THR B 1 132 ? -2.729 -3.045 -3.008 1 98.94 132 THR B N 1
ATOM 3945 C CA . THR B 1 132 ? -3.809 -2.658 -3.908 1 98.94 132 THR B CA 1
ATOM 3946 C C . THR B 1 132 ? -4.934 -1.969 -3.141 1 98.94 132 THR B C 1
ATOM 3948 O O . THR B 1 132 ? -5.457 -0.944 -3.584 1 98.94 132 THR B O 1
ATOM 3951 N N . ILE B 1 133 ? -5.281 -2.508 -1.991 1 98.94 133 ILE B N 1
ATOM 3952 C CA . ILE B 1 133 ? -6.305 -1.891 -1.15 1 98.94 133 ILE B CA 1
ATOM 3953 C C . ILE B 1 133 ? -5.895 -0.46 -0.807 1 98.94 133 ILE B C 1
ATOM 3955 O O . ILE B 1 133 ? -6.68 0.475 -0.976 1 98.94 133 ILE B O 1
ATOM 3959 N N . LEU B 1 134 ? -4.672 -0.261 -0.404 1 98.94 134 LEU B N 1
ATOM 3960 C CA . LEU B 1 134 ? -4.207 1.044 0.053 1 98.94 134 LEU B CA 1
ATOM 3961 C C . LEU B 1 134 ? -4.059 2.008 -1.119 1 98.94 134 LEU B C 1
ATOM 3963 O O . LEU B 1 134 ? -4.359 3.197 -0.991 1 98.94 134 LEU B O 1
ATOM 3967 N N . VAL B 1 135 ? -3.566 1.495 -2.264 1 98.81 135 VAL B N 1
ATOM 3968 C CA . VAL B 1 135 ? -3.453 2.311 -3.469 1 98.81 135 VAL B CA 1
ATOM 3969 C C . VAL B 1 135 ? -4.82 2.881 -3.84 1 98.81 135 VAL B C 1
ATOM 3971 O O . VAL B 1 135 ? -4.934 4.055 -4.199 1 98.81 135 VAL B O 1
ATOM 3974 N N . LEU B 1 136 ? -5.824 2.055 -3.693 1 98.75 136 LEU B N 1
ATOM 3975 C CA . LEU B 1 136 ? -7.172 2.469 -4.074 1 98.75 136 LEU B CA 1
ATOM 3976 C C . LEU B 1 136 ? -7.75 3.441 -3.051 1 98.75 136 LEU B C 1
ATOM 3978 O O . LEU B 1 136 ? -8.109 4.57 -3.395 1 98.75 136 LEU B O 1
ATOM 3982 N N . ILE B 1 137 ? -7.762 3.084 -1.777 1 98.69 137 ILE B N 1
ATOM 3983 C CA . ILE B 1 137 ? -8.516 3.836 -0.786 1 98.69 137 ILE B CA 1
ATOM 3984 C C . ILE B 1 137 ? -7.809 5.152 -0.48 1 98.69 137 ILE B C 1
ATOM 3986 O O . ILE B 1 137 ? -8.453 6.156 -0.172 1 98.69 137 ILE B O 1
ATOM 3990 N N . ARG B 1 138 ? -6.457 5.184 -0.665 1 98.62 138 ARG B N 1
ATOM 3991 C CA . ARG B 1 138 ? -5.688 6.395 -0.391 1 98.62 138 ARG B CA 1
ATOM 3992 C C . ARG B 1 138 ? -5.496 7.219 -1.659 1 98.62 138 ARG B C 1
ATOM 3994 O O . ARG B 1 138 ? -4.828 8.258 -1.638 1 98.62 138 ARG B O 1
ATOM 4001 N N . ASN B 1 139 ? -6.074 6.738 -2.76 1 98.38 139 ASN B N 1
ATOM 4002 C CA . ASN B 1 139 ? -5.965 7.387 -4.062 1 98.38 139 ASN B CA 1
ATOM 4003 C C . ASN B 1 139 ? -4.516 7.715 -4.402 1 98.38 139 ASN B C 1
ATOM 4005 O O . ASN B 1 139 ? -4.207 8.836 -4.812 1 98.38 139 ASN B O 1
ATOM 4009 N N . TYR B 1 140 ? -3.641 6.746 -4.172 1 98.81 140 TYR B N 1
ATOM 4010 C CA . TYR B 1 140 ? -2.217 6.902 -4.445 1 98.81 140 TYR B CA 1
ATOM 4011 C C . TYR B 1 140 ? -1.979 7.285 -5.898 1 98.81 140 TYR B C 1
ATOM 4013 O O . TYR B 1 140 ? -1.177 8.18 -6.191 1 98.81 140 TYR B O 1
ATOM 4021 N N . ASN B 1 141 ? -2.648 6.594 -6.871 1 98.44 141 ASN B N 1
ATOM 4022 C CA . ASN B 1 141 ? -2.422 6.844 -8.289 1 98.44 141 ASN B CA 1
ATOM 4023 C C . ASN B 1 141 ? -2.713 8.297 -8.656 1 98.44 141 ASN B C 1
ATOM 4025 O O . ASN B 1 141 ? -1.97 8.906 -9.422 1 98.44 141 ASN B O 1
ATOM 4029 N N . GLY B 1 142 ? -3.814 8.844 -8.117 1 97.62 142 GLY B N 1
ATOM 4030 C CA . GLY B 1 142 ? -4.105 10.25 -8.367 1 97.62 142 GLY B CA 1
ATOM 4031 C C . GLY B 1 142 ? -3.01 11.18 -7.895 1 97.62 142 GLY B C 1
ATOM 4032 O O . GLY B 1 142 ? -2.609 12.094 -8.625 1 97.62 142 GLY B O 1
ATOM 4033 N N . GLY B 1 143 ? -2.506 10.961 -6.676 1 98.25 143 GLY B N 1
ATOM 4034 C CA . GLY B 1 143 ? -1.429 11.766 -6.129 1 98.25 143 GLY B CA 1
ATOM 4035 C C . GLY B 1 143 ? -0.124 11.617 -6.887 1 98.25 143 GLY B C 1
ATOM 4036 O O . GLY B 1 143 ? 0.573 12.602 -7.141 1 98.25 143 GLY B O 1
ATOM 4037 N N . HIS B 1 144 ? 0.176 10.359 -7.246 1 98.44 144 HIS B N 1
ATOM 4038 C CA . HIS B 1 144 ? 1.434 10.086 -7.934 1 98.44 144 HIS B CA 1
ATOM 4039 C C . HIS B 1 144 ? 1.446 10.703 -9.328 1 98.44 144 HIS B C 1
ATOM 4041 O O . HIS B 1 144 ? 2.459 11.258 -9.758 1 98.44 144 HIS B O 1
ATOM 4047 N N . GLN B 1 145 ? 0.321 10.602 -10 1 97.19 145 GLN B N 1
ATOM 4048 C CA . GLN B 1 145 ? 0.225 11.203 -11.328 1 97.19 145 GLN B CA 1
ATOM 4049 C C . GLN B 1 145 ? 0.461 12.703 -11.273 1 97.19 145 GLN B C 1
ATOM 4051 O O . GLN B 1 145 ? 1.163 13.258 -12.125 1 97.19 145 GLN B O 1
ATOM 4056 N N . GLN B 1 146 ? -0.121 13.383 -10.289 1 97.25 146 GLN B N 1
ATOM 4057 C CA . GLN B 1 146 ? 0.113 14.812 -10.133 1 97.25 146 GLN B CA 1
ATOM 4058 C C . GLN B 1 146 ? 1.585 15.102 -9.859 1 97.25 146 GLN B C 1
ATOM 4060 O O . GLN B 1 146 ? 2.143 16.062 -10.383 1 97.25 146 GLN B O 1
ATOM 4065 N N . ALA B 1 147 ? 2.197 14.273 -9.023 1 97.88 147 ALA B N 1
ATOM 4066 C CA . ALA B 1 147 ? 3.602 14.469 -8.672 1 97.88 147 ALA B CA 1
ATOM 4067 C C . ALA B 1 147 ? 4.488 14.422 -9.914 1 97.88 147 ALA B C 1
ATOM 4069 O O . ALA B 1 147 ? 5.309 15.312 -10.133 1 97.88 147 ALA B O 1
ATOM 4070 N N . ILE B 1 148 ? 4.297 13.438 -10.758 1 97.25 148 ILE B N 1
ATOM 4071 C CA . ILE B 1 148 ? 5.215 13.25 -11.875 1 97.25 148 ILE B CA 1
ATOM 4072 C C . ILE B 1 148 ? 4.828 14.18 -13.023 1 97.25 148 ILE B C 1
ATOM 4074 O O . ILE B 1 148 ? 5.664 14.523 -13.867 1 97.25 148 ILE B O 1
ATOM 4078 N N . ASN B 1 149 ? 3.555 14.68 -13.055 1 96.62 149 ASN B N 1
ATOM 4079 C CA . ASN B 1 149 ? 3.102 15.555 -14.133 1 96.62 149 ASN B CA 1
ATOM 4080 C C . ASN B 1 149 ? 3.365 17.031 -13.812 1 96.62 149 ASN B C 1
ATOM 4082 O O . ASN B 1 149 ? 3.053 17.906 -14.617 1 96.62 149 ASN B O 1
ATOM 4086 N N . GLY B 1 150 ? 3.883 17.312 -12.648 1 96.81 150 GLY B N 1
ATOM 4087 C CA . GLY B 1 150 ? 4.172 18.688 -12.258 1 96.81 150 GLY B CA 1
ATOM 4088 C C . GLY B 1 150 ? 2.947 19.438 -11.781 1 96.81 150 GLY B C 1
ATOM 4089 O O . GLY B 1 150 ? 2.904 20.672 -11.859 1 96.81 150 GLY B O 1
ATOM 4090 N N . GLU B 1 151 ? 1.948 18.719 -11.359 1 95.88 151 GLU B N 1
ATOM 4091 C CA . GLU B 1 151 ? 0.698 19.328 -10.914 1 95.88 151 GLU B CA 1
ATOM 4092 C C . GLU B 1 151 ? 0.616 19.359 -9.391 1 95.88 151 GLU B C 1
ATOM 4094 O O . GLU B 1 151 ? 1.476 18.797 -8.703 1 95.88 151 GLU B O 1
ATOM 4099 N N . TRP B 1 152 ? -0.357 20.125 -8.867 1 95.19 152 TRP B N 1
ATOM 4100 C CA . TRP B 1 152 ? -0.55 20.25 -7.426 1 95.19 152 TRP B CA 1
ATOM 4101 C C . TRP B 1 152 ? -2.014 20.516 -7.094 1 95.19 152 TRP B C 1
ATOM 4103 O O . TRP B 1 152 ? -2.324 21.438 -6.332 1 95.19 152 TRP B O 1
ATOM 4113 N N . ASP B 1 153 ? -2.879 19.75 -7.66 1 96.12 153 ASP B N 1
ATOM 4114 C CA . ASP B 1 153 ? -4.309 19.844 -7.371 1 96.12 153 ASP B CA 1
ATOM 4115 C C . ASP B 1 153 ? -4.691 18.938 -6.203 1 96.12 153 ASP B C 1
ATOM 4117 O O . ASP B 1 153 ? -5.246 17.859 -6.41 1 96.12 153 ASP B O 1
ATOM 4121 N N . ILE B 1 154 ? -4.484 19.422 -4.98 1 96.88 154 ILE B N 1
ATOM 4122 C CA . ILE B 1 154 ? -4.699 18.656 -3.758 1 96.88 154 ILE B CA 1
ATOM 4123 C C . ILE B 1 154 ? -6.16 18.234 -3.664 1 96.88 154 ILE B C 1
ATOM 4125 O O . ILE B 1 154 ? -6.457 17.078 -3.35 1 96.88 154 ILE B O 1
ATOM 4129 N N . ALA B 1 155 ? -7.055 19.125 -3.986 1 97.75 155 ALA B N 1
ATOM 4130 C CA . ALA B 1 155 ? -8.484 18.844 -3.896 1 97.75 155 ALA B CA 1
ATOM 4131 C C . ALA B 1 155 ? -8.875 17.703 -4.824 1 97.75 155 ALA B C 1
ATOM 4133 O O . ALA B 1 155 ? -9.711 16.859 -4.469 1 97.75 155 ALA B O 1
ATOM 4134 N N . GLY B 1 156 ? -8.281 17.703 -5.996 1 97.38 156 GLY B N 1
ATOM 4135 C CA . GLY B 1 156 ? -8.586 16.688 -6.977 1 97.38 156 GLY B CA 1
ATOM 4136 C C . GLY B 1 156 ? -8.227 15.281 -6.508 1 97.38 156 GLY B C 1
ATOM 4137 O O . GLY B 1 156 ? -8.875 14.305 -6.883 1 97.38 156 GLY B O 1
ATOM 4138 N N . VAL B 1 157 ? -7.277 15.172 -5.672 1 97.94 157 VAL B N 1
ATOM 4139 C CA . VAL B 1 157 ? -6.883 13.875 -5.145 1 97.94 157 VAL B CA 1
ATOM 4140 C C . VAL B 1 157 ? -7.676 13.57 -3.875 1 97.94 157 VAL B C 1
ATOM 4142 O O . VAL B 1 157 ? -8.242 12.484 -3.738 1 97.94 157 VAL B O 1
ATOM 4145 N N . ALA B 1 158 ? -7.77 14.562 -2.986 1 98.12 158 ALA B N 1
ATOM 4146 C CA . ALA B 1 158 ? -8.32 14.383 -1.646 1 98.12 158 ALA B CA 1
ATOM 4147 C C . ALA B 1 158 ? -9.812 14.078 -1.703 1 98.12 158 ALA B C 1
ATOM 4149 O O . ALA B 1 158 ? -10.359 13.438 -0.804 1 98.12 158 ALA B O 1
ATOM 4150 N N . LYS B 1 159 ? -10.508 14.5 -2.775 1 97.75 159 LYS B N 1
ATOM 4151 C CA . LYS B 1 159 ? -11.953 14.344 -2.84 1 97.75 159 LYS B CA 1
ATOM 4152 C C . LYS B 1 159 ? -12.344 12.867 -2.871 1 97.75 159 LYS B C 1
ATOM 4154 O O . LYS B 1 159 ? -13.484 12.508 -2.553 1 97.75 159 LYS B O 1
ATOM 4159 N N . ASN B 1 160 ? -11.375 12 -3.27 1 97.25 160 ASN B N 1
ATOM 4160 C CA . ASN B 1 160 ? -11.633 10.562 -3.354 1 97.25 160 ASN B CA 1
ATOM 4161 C C . ASN B 1 160 ? -10.711 9.773 -2.426 1 97.25 160 ASN B C 1
ATOM 4163 O O . ASN B 1 160 ? -10.484 8.586 -2.641 1 97.25 160 ASN B O 1
ATOM 4167 N N . GLU B 1 161 ? -10.133 10.406 -1.464 1 98.25 161 GLU B N 1
ATOM 4168 C CA . GLU B 1 161 ? -9.188 9.758 -0.568 1 98.25 161 GLU B CA 1
ATOM 4169 C C . GLU B 1 161 ? -9.797 9.508 0.806 1 98.25 161 GLU B C 1
ATOM 4171 O O . GLU B 1 161 ? -10.336 10.43 1.427 1 98.25 161 GLU B O 1
ATOM 4176 N N . TYR B 1 162 ? -9.695 8.273 1.357 1 98.62 162 TYR B N 1
ATOM 4177 C CA . TYR B 1 162 ? -10.273 7.867 2.629 1 98.62 162 TYR B CA 1
ATOM 4178 C C . TYR B 1 162 ? -9.258 7.129 3.486 1 98.62 162 TYR B C 1
ATOM 4180 O O . TYR B 1 162 ? -8.203 6.711 2.99 1 98.62 162 TYR B O 1
ATOM 4188 N N . ASP B 1 163 ? -9.508 7.035 4.758 1 98.81 163 ASP B N 1
ATOM 4189 C CA . ASP B 1 163 ? -8.781 6.133 5.645 1 98.81 163 ASP B CA 1
ATOM 4190 C C . ASP B 1 163 ? -9.367 4.723 5.59 1 98.81 163 ASP B C 1
ATOM 4192 O O . ASP B 1 163 ? -10.57 4.551 5.414 1 98.81 163 ASP B O 1
ATOM 4196 N N . LEU B 1 164 ? -8.516 3.787 5.766 1 98.88 164 LEU B N 1
ATOM 4197 C CA . LEU B 1 164 ? -8.945 2.396 5.848 1 98.88 164 LEU B CA 1
ATOM 4198 C C . LEU B 1 164 ? -9.523 2.088 7.227 1 98.88 164 LEU B C 1
ATOM 4200 O O . LEU B 1 164 ? -10.398 1.229 7.359 1 98.88 164 LEU B O 1
ATOM 4204 N N . GLU B 1 165 ? -9.062 2.787 8.273 1 98.62 165 GLU B N 1
ATOM 4205 C CA . GLU B 1 165 ? -9.539 2.582 9.641 1 98.62 165 GLU B CA 1
ATOM 4206 C C . GLU B 1 165 ? -11.062 2.645 9.711 1 98.62 165 GLU B C 1
ATOM 4208 O O . GLU B 1 165 ? -11.688 3.451 9.016 1 98.62 165 GLU B O 1
ATOM 4213 N N . ASP B 1 166 ? -11.656 1.772 10.453 1 98.44 166 ASP B N 1
ATOM 4214 C CA . ASP B 1 166 ? -13.078 1.716 10.789 1 98.44 166 ASP B CA 1
ATOM 4215 C C . ASP B 1 166 ? -13.906 1.258 9.594 1 98.44 166 ASP B C 1
ATOM 4217 O O . ASP B 1 166 ? -15.133 1.406 9.594 1 98.44 166 ASP B O 1
ATOM 4221 N N . LYS B 1 167 ? -13.273 0.705 8.539 1 98.88 167 LYS B N 1
ATOM 4222 C CA . LYS B 1 167 ? -13.992 0.13 7.402 1 98.88 167 LYS B CA 1
ATOM 4223 C C . LYS B 1 167 ? -14.359 -1.326 7.668 1 98.88 167 LYS B C 1
ATOM 4225 O O . LYS B 1 167 ? -13.75 -1.985 8.508 1 98.88 167 LYS B O 1
ATOM 4230 N N . ILE B 1 168 ? -15.391 -1.726 7.012 1 98.94 168 ILE B N 1
ATOM 4231 C CA . ILE B 1 168 ? -15.703 -3.148 6.938 1 98.94 168 ILE B CA 1
ATOM 4232 C C . ILE B 1 168 ? -15.039 -3.76 5.707 1 98.94 168 ILE B C 1
ATOM 4234 O O . ILE B 1 168 ? -15.344 -3.373 4.574 1 98.94 168 ILE B O 1
ATOM 4238 N N . ILE B 1 169 ? -14.117 -4.699 5.934 1 98.94 169 ILE B N 1
ATOM 4239 C CA . ILE B 1 169 ? -13.344 -5.32 4.863 1 98.94 169 ILE B CA 1
ATOM 4240 C C . ILE B 1 169 ? -13.609 -6.824 4.84 1 98.94 169 ILE B C 1
ATOM 4242 O O . ILE B 1 169 ? -13.586 -7.48 5.887 1 98.94 169 ILE B O 1
ATOM 4246 N N . SER B 1 170 ? -13.844 -7.328 3.637 1 98.94 170 SER B N 1
ATOM 4247 C CA . SER B 1 170 ? -14.289 -8.711 3.521 1 98.94 170 SER B CA 1
ATOM 4248 C C . SER B 1 170 ? -13.438 -9.484 2.525 1 98.94 170 SER B C 1
ATOM 4250 O O . SER B 1 170 ? -12.891 -8.906 1.583 1 98.94 170 SER B O 1
ATOM 4252 N N . THR B 1 171 ? -13.328 -10.789 2.73 1 98.88 171 THR B N 1
ATOM 4253 C CA . THR B 1 171 ? -12.641 -11.656 1.78 1 98.88 171 THR B CA 1
ATOM 4254 C C . THR B 1 171 ? -13.555 -12.789 1.314 1 98.88 171 THR B C 1
ATOM 4256 O O . THR B 1 171 ? -14.234 -13.414 2.127 1 98.88 171 THR B O 1
ATOM 4259 N N . VAL B 1 172 ? -13.664 -12.938 0.029 1 98.81 172 VAL B N 1
ATOM 4260 C CA . VAL B 1 172 ? -14.242 -14.141 -0.56 1 98.81 172 VAL B CA 1
ATOM 4261 C C . VAL B 1 172 ? -13.18 -15.234 -0.654 1 98.81 172 VAL B C 1
ATOM 4263 O O . VAL B 1 172 ? -12.266 -15.148 -1.478 1 98.81 172 VAL B O 1
ATOM 4266 N N . GLY B 1 173 ? -13.336 -16.234 0.096 1 97.81 173 GLY B N 1
ATOM 4267 C CA . GLY B 1 173 ? -12.273 -17.203 0.293 1 97.81 173 GLY B CA 1
ATOM 4268 C C . GLY B 1 173 ? -11.297 -16.812 1.393 1 97.81 173 GLY B C 1
ATOM 4269 O O . GLY B 1 173 ? -10.625 -15.781 1.3 1 97.81 173 GLY B O 1
ATOM 4270 N N . ALA B 1 174 ? -11.25 -17.594 2.443 1 97.81 174 ALA B N 1
ATOM 4271 C CA . ALA B 1 174 ? -10.344 -17.344 3.561 1 97.81 174 ALA B CA 1
ATOM 4272 C C . ALA B 1 174 ? -9.328 -18.484 3.713 1 97.81 174 ALA B C 1
ATOM 4274 O O . ALA B 1 174 ? -9.039 -18.922 4.832 1 97.81 174 ALA B O 1
ATOM 4275 N N . GLY B 1 175 ? -8.875 -18.984 2.553 1 95.75 175 GLY B N 1
ATOM 4276 C CA . GLY B 1 175 ? -7.785 -19.953 2.582 1 95.75 175 GLY B CA 1
ATOM 4277 C C . GLY B 1 175 ? -6.453 -19.344 2.973 1 95.75 175 GLY B C 1
ATOM 4278 O O . GLY B 1 175 ? -6.406 -18.422 3.793 1 95.75 175 GLY B O 1
ATOM 4279 N N . ARG B 1 176 ? -5.359 -19.844 2.418 1 95.88 176 ARG B N 1
ATOM 4280 C CA . ARG B 1 176 ? -4.016 -19.438 2.824 1 95.88 176 ARG B CA 1
ATOM 4281 C C . ARG B 1 176 ? -3.801 -17.938 2.604 1 95.88 176 ARG B C 1
ATOM 4283 O O . ARG B 1 176 ? -3.348 -17.234 3.506 1 95.88 176 ARG B O 1
ATOM 4290 N N . ILE B 1 177 ? -4.152 -17.453 1.399 1 97.81 177 ILE B N 1
ATOM 4291 C CA . ILE B 1 177 ? -3.92 -16.047 1.074 1 97.81 177 ILE B CA 1
ATOM 4292 C C . ILE B 1 177 ? -4.941 -15.18 1.799 1 97.81 177 ILE B C 1
ATOM 4294 O O . ILE B 1 177 ? -4.582 -14.18 2.428 1 97.81 177 ILE B O 1
ATOM 4298 N N . GLY B 1 178 ? -6.246 -15.531 1.77 1 98.44 178 GLY B N 1
ATOM 4299 C CA . GLY B 1 178 ? -7.281 -14.766 2.436 1 98.44 178 GLY B CA 1
ATOM 4300 C C . GLY B 1 178 ? -7.016 -14.555 3.914 1 98.44 178 GLY B C 1
ATOM 4301 O O . GLY B 1 178 ? -7.195 -13.453 4.434 1 98.44 178 GLY B O 1
ATOM 4302 N N . TYR B 1 179 ? -6.562 -15.602 4.582 1 98.44 179 TYR B N 1
ATOM 4303 C CA . TYR B 1 179 ? -6.266 -15.492 6.008 1 98.44 179 TYR B CA 1
ATOM 4304 C C . TYR B 1 179 ? -5.109 -14.539 6.258 1 98.44 179 TYR B C 1
ATOM 4306 O O . TYR B 1 179 ? -5.141 -13.75 7.203 1 98.44 179 TYR B O 1
ATOM 4314 N N . ARG B 1 180 ? -4.07 -14.625 5.43 1 98.44 180 ARG B N 1
ATOM 4315 C CA . ARG B 1 180 ? -2.92 -13.742 5.602 1 98.44 180 ARG B CA 1
ATOM 4316 C C . ARG B 1 180 ? -3.303 -12.289 5.359 1 98.44 180 ARG B C 1
ATOM 4318 O O . ARG B 1 180 ? -2.723 -11.375 5.957 1 98.44 180 ARG B O 1
ATOM 4325 N N . VAL B 1 181 ? -4.293 -12.055 4.461 1 98.88 181 VAL B N 1
ATOM 4326 C CA . VAL B 1 181 ? -4.812 -10.703 4.254 1 98.88 181 VAL B CA 1
ATOM 4327 C C . VAL B 1 181 ? -5.527 -10.227 5.516 1 98.88 181 VAL B C 1
ATOM 4329 O O . VAL B 1 181 ? -5.301 -9.102 5.98 1 98.88 181 VAL B O 1
ATOM 4332 N N . LEU B 1 182 ? -6.355 -11.086 6.121 1 98.81 182 LEU B N 1
ATOM 4333 C CA . LEU B 1 182 ? -7.055 -10.742 7.352 1 98.81 182 LEU B CA 1
ATOM 4334 C C . LEU B 1 182 ? -6.062 -10.383 8.453 1 98.81 182 LEU B C 1
ATOM 4336 O O . LEU B 1 182 ? -6.254 -9.398 9.172 1 98.81 182 LEU B O 1
ATOM 4340 N N . GLU B 1 183 ? -4.996 -11.148 8.562 1 98.56 183 GLU B N 1
ATOM 4341 C CA . GLU B 1 183 ? -3.955 -10.891 9.555 1 98.56 183 GLU B CA 1
ATOM 4342 C C . GLU B 1 183 ? -3.377 -9.484 9.383 1 98.56 183 GLU B C 1
ATOM 4344 O O . GLU B 1 183 ? -3.23 -8.75 10.367 1 98.56 183 GLU B O 1
ATOM 4349 N N . ARG B 1 184 ? -3.086 -9.125 8.211 1 98.81 184 ARG B N 1
ATOM 4350 C CA . ARG B 1 184 ? -2.406 -7.867 7.918 1 98.81 184 ARG B CA 1
ATOM 4351 C C . ARG B 1 184 ? -3.352 -6.68 8.094 1 98.81 184 ARG B C 1
ATOM 4353 O O . ARG B 1 184 ? -2.906 -5.555 8.32 1 98.81 184 ARG B O 1
ATOM 4360 N N . LEU B 1 185 ? -4.672 -6.949 8.039 1 98.88 185 LEU B N 1
ATOM 4361 C CA . LEU B 1 185 ? -5.66 -5.883 8.148 1 98.88 185 LEU B CA 1
ATOM 4362 C C . LEU B 1 185 ? -5.887 -5.5 9.609 1 98.88 185 LEU B C 1
ATOM 4364 O O . LEU B 1 185 ? -6.387 -4.41 9.898 1 98.88 185 LEU B O 1
ATOM 4368 N N . VAL B 1 186 ? -5.512 -6.34 10.57 1 98.75 186 VAL B N 1
ATOM 4369 C CA . VAL B 1 186 ? -5.859 -6.172 11.977 1 98.75 186 VAL B CA 1
ATOM 4370 C C . VAL B 1 186 ? -5.309 -4.844 12.484 1 98.75 186 VAL B C 1
ATOM 4372 O O . VAL B 1 186 ? -6.031 -4.066 13.117 1 98.75 186 VAL B O 1
ATOM 4375 N N . ALA B 1 187 ? -4.074 -4.539 12.109 1 98.19 187 ALA B N 1
ATOM 4376 C CA . ALA B 1 187 ? -3.406 -3.369 12.672 1 98.19 187 ALA B CA 1
ATOM 4377 C C . ALA B 1 187 ? -3.912 -2.084 12.023 1 98.19 187 ALA B C 1
ATOM 4379 O O . ALA B 1 187 ? -3.594 -0.983 12.477 1 98.19 187 ALA B O 1
ATOM 4380 N N . PHE B 1 188 ? -4.727 -2.184 10.984 1 98.81 188 PHE B N 1
ATOM 4381 C CA . PHE B 1 188 ? -5.316 -1.015 10.344 1 98.81 188 PHE B CA 1
ATOM 4382 C C . PHE B 1 188 ? -6.637 -0.641 11.016 1 98.81 188 PHE B C 1
ATOM 4384 O O . PHE B 1 188 ? -7.328 0.275 10.562 1 98.81 188 PHE B O 1
ATOM 4391 N N . ASN B 1 189 ? -7 -1.356 12.031 1 98.5 189 ASN B N 1
ATOM 4392 C CA . ASN B 1 189 ? -8.125 -1.062 12.914 1 98.5 189 ASN B CA 1
ATOM 4393 C C . ASN B 1 189 ? -9.445 -1.026 12.148 1 98.5 189 ASN B C 1
ATOM 4395 O O . ASN B 1 189 ? -10.18 -0.04 12.219 1 98.5 189 ASN B O 1
ATOM 4399 N N . PRO B 1 190 ? -9.766 -2.137 11.453 1 98.69 190 PRO B N 1
ATOM 4400 C CA . PRO B 1 190 ? -11.062 -2.219 10.781 1 98.69 190 PRO B CA 1
ATOM 4401 C C . PRO B 1 190 ? -12.227 -2.312 11.773 1 98.69 190 PRO B C 1
ATOM 4403 O O . PRO B 1 190 ? -12.039 -2.746 12.914 1 98.69 190 PRO B O 1
ATOM 4406 N N . LYS B 1 191 ? -13.391 -1.857 11.359 1 98.56 191 LYS B N 1
ATOM 4407 C CA . LYS B 1 191 ? -14.617 -2.072 12.133 1 98.56 191 LYS B CA 1
ATOM 4408 C C . LYS B 1 191 ? -14.961 -3.557 12.203 1 98.56 191 LYS B C 1
ATOM 4410 O O . LYS B 1 191 ? -15.297 -4.066 13.273 1 98.56 191 LYS B O 1
ATOM 4415 N N . LYS B 1 192 ? -14.922 -4.238 11.086 1 98.81 192 LYS B N 1
ATOM 4416 C CA . LYS B 1 192 ? -15.148 -5.68 10.977 1 98.81 192 LYS B CA 1
ATOM 4417 C C . LYS B 1 192 ? -14.297 -6.285 9.867 1 98.81 192 LYS B C 1
ATOM 4419 O O . LYS B 1 192 ? -14.008 -5.621 8.867 1 98.81 192 LYS B O 1
ATOM 4424 N N . LEU B 1 193 ? -13.898 -7.484 10.102 1 98.88 193 LEU B N 1
ATOM 4425 C CA . LEU B 1 193 ? -13.359 -8.367 9.07 1 98.88 193 LEU B CA 1
ATOM 4426 C C . LEU B 1 193 ? -14.32 -9.516 8.781 1 98.88 193 LEU B C 1
ATOM 4428 O O . LEU B 1 193 ? -14.523 -10.391 9.625 1 98.88 193 LEU B O 1
ATOM 4432 N N . LEU B 1 194 ? -14.906 -9.508 7.586 1 98.88 194 LEU B N 1
ATOM 4433 C CA . LEU B 1 194 ? -15.859 -10.547 7.219 1 98.88 194 LEU B CA 1
ATOM 4434 C C . LEU B 1 194 ? -15.25 -11.516 6.211 1 98.88 194 LEU B C 1
ATOM 4436 O O . LEU B 1 194 ? -14.328 -11.156 5.473 1 98.88 194 LEU B O 1
ATOM 4440 N N . TYR B 1 195 ? -15.688 -12.734 6.23 1 98.75 195 TYR B N 1
ATOM 4441 C CA . TYR B 1 195 ? -15.25 -13.664 5.191 1 98.75 195 TYR B CA 1
ATOM 4442 C C . TYR B 1 195 ? -16.391 -14.602 4.793 1 98.75 195 TYR B C 1
ATOM 4444 O O . TYR B 1 195 ? -17.266 -14.906 5.602 1 98.75 195 TYR B O 1
ATOM 4452 N N . TYR B 1 196 ? -16.406 -14.891 3.527 1 98.31 196 TYR B N 1
ATOM 4453 C CA . TYR B 1 196 ? -17.297 -15.883 2.912 1 98.31 196 TYR B CA 1
ATOM 4454 C C . TYR B 1 196 ? -16.5 -17.078 2.395 1 98.31 196 TYR B C 1
ATOM 4456 O O . TYR B 1 196 ? -15.656 -16.922 1.502 1 98.31 196 TYR B O 1
ATOM 4464 N N . ASP B 1 197 ? -16.672 -18.141 2.955 1 95.62 197 ASP B N 1
ATOM 4465 C CA . ASP B 1 197 ? -16.016 -19.406 2.602 1 95.62 197 ASP B CA 1
ATOM 4466 C C . ASP B 1 197 ? -16.891 -20.594 2.975 1 95.62 197 ASP B C 1
ATOM 4468 O O . ASP B 1 197 ? -17.672 -20.531 3.934 1 95.62 197 ASP B O 1
ATOM 4472 N N . TYR B 1 198 ? -16.828 -21.609 2.201 1 91.06 198 TYR B N 1
ATOM 4473 C CA . TYR B 1 198 ? -17.609 -22.797 2.516 1 91.06 198 TYR B CA 1
ATOM 4474 C C . TYR B 1 198 ? -17.156 -23.422 3.83 1 91.06 198 TYR B C 1
ATOM 4476 O O . TYR B 1 198 ? -17.953 -24.047 4.543 1 91.06 198 TYR B O 1
ATOM 4484 N N . GLN B 1 199 ? -15.906 -23.297 4.105 1 91.12 199 GLN B N 1
ATOM 4485 C CA . GLN B 1 199 ? -15.352 -23.812 5.355 1 91.12 199 GLN B CA 1
ATOM 4486 C C . GLN B 1 199 ? -15.062 -22.672 6.332 1 91.12 199 GLN B C 1
ATOM 4488 O O . GLN B 1 199 ? -14.477 -21.656 5.953 1 91.12 199 GLN B O 1
ATOM 4493 N N . GLU B 1 200 ? -15.445 -22.891 7.551 1 95.31 200 GLU B N 1
ATOM 4494 C CA . GLU B 1 200 ? -15.117 -21.922 8.586 1 95.31 200 GLU B CA 1
ATOM 4495 C C . GLU B 1 200 ? -13.625 -21.953 8.914 1 95.31 200 GLU B C 1
ATOM 4497 O O . GLU B 1 200 ? -13.016 -23.016 8.938 1 95.31 200 GLU B O 1
ATOM 4502 N N . LEU B 1 201 ? -13.102 -20.766 9.164 1 97.5 201 LEU B N 1
ATOM 4503 C CA . LEU B 1 201 ? -11.742 -20.734 9.703 1 97.5 201 LEU B CA 1
ATOM 4504 C C . LEU B 1 201 ? -11.664 -21.5 11.023 1 97.5 201 LEU B C 1
ATOM 4506 O O . LEU B 1 201 ? -12.602 -21.469 11.812 1 97.5 201 LEU B O 1
ATOM 4510 N N . PRO B 1 202 ? -10.523 -22.172 11.234 1 97.38 202 PRO B N 1
ATOM 4511 C CA . PRO B 1 202 ? -10.352 -22.781 12.555 1 97.38 202 PRO B CA 1
ATOM 4512 C C . PRO B 1 202 ? -10.508 -21.781 13.695 1 97.38 202 PRO B C 1
ATOM 4514 O O . PRO B 1 202 ? -10.094 -20.625 13.562 1 97.38 202 PRO B O 1
ATOM 4517 N N . ALA B 1 203 ? -11.016 -22.234 14.812 1 97.5 203 ALA B N 1
ATOM 4518 C CA . ALA B 1 203 ? -11.234 -21.375 15.969 1 97.5 203 ALA B CA 1
ATOM 4519 C C . ALA B 1 203 ? -9.945 -20.688 16.391 1 97.5 203 ALA B C 1
ATOM 4521 O O . ALA B 1 203 ? -9.953 -19.516 16.766 1 97.5 203 ALA B O 1
ATOM 4522 N N . GLU B 1 204 ? -8.898 -21.406 16.344 1 97.69 204 GLU B N 1
ATOM 4523 C CA . GLU B 1 204 ? -7.602 -20.859 16.734 1 97.69 204 GLU B CA 1
ATOM 4524 C C . GLU B 1 204 ? -7.207 -19.688 15.852 1 97.69 204 GLU B C 1
ATOM 4526 O O . GLU B 1 204 ? -6.625 -18.703 16.328 1 97.69 204 GLU B O 1
ATOM 4531 N N . ALA B 1 205 ? -7.48 -19.766 14.586 1 97.88 205 ALA B N 1
ATOM 4532 C CA . ALA B 1 205 ? -7.168 -18.703 13.641 1 97.88 205 ALA B CA 1
ATOM 4533 C C . ALA B 1 205 ? -7.992 -17.453 13.922 1 97.88 205 ALA B C 1
ATOM 4535 O O . ALA B 1 205 ? -7.461 -16.344 13.914 1 97.88 205 ALA B O 1
ATOM 4536 N N . ILE B 1 206 ? -9.25 -17.625 14.219 1 98.31 206 ILE B N 1
ATOM 4537 C CA . ILE B 1 206 ? -10.148 -16.516 14.539 1 98.31 206 ILE B CA 1
ATOM 4538 C C . ILE B 1 206 ? -9.703 -15.852 15.844 1 98.31 206 ILE B C 1
ATOM 4540 O O . ILE B 1 206 ? -9.641 -14.617 15.938 1 98.31 206 ILE B O 1
ATOM 4544 N N . ASN B 1 207 ? -9.398 -16.672 16.844 1 98.06 207 ASN B N 1
ATOM 4545 C CA . ASN B 1 207 ? -8.961 -16.156 18.141 1 98.06 207 ASN B CA 1
ATOM 4546 C C . ASN B 1 207 ? -7.676 -15.344 18.016 1 98.06 207 ASN B C 1
ATOM 4548 O O . ASN B 1 207 ? -7.527 -14.312 18.672 1 98.06 207 ASN B O 1
ATOM 4552 N N . ARG B 1 208 ? -6.785 -15.828 17.203 1 97.94 208 ARG B N 1
ATOM 4553 C CA . ARG B 1 208 ? -5.52 -15.133 16.984 1 97.94 208 ARG B CA 1
ATOM 4554 C C . ARG B 1 208 ? -5.758 -13.734 16.422 1 97.94 208 ARG B C 1
ATOM 4556 O O . ARG B 1 208 ? -5.16 -12.766 16.891 1 97.94 208 ARG B O 1
ATOM 4563 N N . LEU B 1 209 ? -6.625 -13.609 15.43 1 98.56 209 LEU B N 1
ATOM 4564 C CA . LEU B 1 209 ? -6.953 -12.32 14.828 1 98.56 209 LEU B CA 1
ATOM 4565 C C . LEU B 1 209 ? -7.613 -11.391 15.844 1 98.56 209 LEU B C 1
ATOM 4567 O O . LEU B 1 209 ? -7.234 -10.227 15.969 1 98.56 209 LEU B O 1
ATOM 4571 N N . ASN B 1 210 ? -8.547 -11.922 16.594 1 98.56 210 ASN B N 1
ATOM 4572 C CA . ASN B 1 210 ? -9.281 -11.125 17.578 1 98.56 210 ASN B CA 1
ATOM 4573 C C . ASN B 1 210 ? -8.375 -10.695 18.734 1 98.56 210 ASN B C 1
ATOM 4575 O O . ASN B 1 210 ? -8.5 -9.578 19.25 1 98.56 210 ASN B O 1
ATOM 4579 N N . GLU B 1 211 ? -7.512 -11.539 19.172 1 98.31 211 GLU B N 1
ATOM 4580 C CA . GLU B 1 211 ? -6.578 -11.195 20.234 1 98.31 211 GLU B CA 1
ATOM 4581 C C . GLU B 1 211 ? -5.641 -10.07 19.812 1 98.31 211 GLU B C 1
ATOM 4583 O O . GLU B 1 211 ? -5.398 -9.141 20.594 1 98.31 211 GLU B O 1
ATOM 4588 N N . ALA B 1 212 ? -5.121 -10.188 18.656 1 98.19 212 ALA B N 1
ATOM 4589 C CA . ALA B 1 212 ? -4.254 -9.133 18.141 1 98.19 212 ALA B CA 1
ATOM 4590 C C . ALA B 1 212 ? -5.012 -7.812 18.016 1 98.19 212 ALA B C 1
ATOM 4592 O O . ALA B 1 212 ? -4.469 -6.746 18.312 1 98.19 212 ALA B O 1
ATOM 4593 N N . SER B 1 213 ? -6.246 -7.887 17.531 1 98.38 213 SER B N 1
ATOM 4594 C CA . SER B 1 213 ? -7.066 -6.688 17.406 1 98.38 213 SER B CA 1
ATOM 4595 C C . SER B 1 213 ? -7.328 -6.055 18.781 1 98.38 213 SER B C 1
ATOM 4597 O O . SER B 1 213 ? -7.309 -4.832 18.922 1 98.38 213 SER B O 1
ATOM 4599 N N . LYS B 1 214 ? -7.602 -6.906 19.766 1 98.06 214 LYS B N 1
ATOM 4600 C CA . LYS B 1 214 ? -7.781 -6.391 21.125 1 98.06 214 LYS B CA 1
ATOM 4601 C C . LYS B 1 214 ? -6.52 -5.688 21.609 1 98.06 214 LYS B C 1
ATOM 4603 O O . LYS B 1 214 ? -6.598 -4.617 22.234 1 98.06 214 LYS B O 1
ATOM 4608 N N . LEU B 1 215 ? -5.414 -6.273 21.344 1 97.31 215 LEU B N 1
ATOM 4609 C CA . LEU B 1 215 ? -4.125 -5.734 21.766 1 97.31 215 LEU B CA 1
ATOM 4610 C C . LEU B 1 215 ? -3.869 -4.375 21.109 1 97.31 215 LEU B C 1
ATOM 4612 O O . LEU B 1 215 ? -3.439 -3.434 21.781 1 97.31 215 LEU B O 1
ATOM 4616 N N . PHE B 1 216 ? -4.156 -4.176 19.812 1 97.19 216 PHE B N 1
ATOM 4617 C CA . PHE B 1 216 ? -3.82 -2.975 19.062 1 97.19 216 PHE B CA 1
ATOM 4618 C C . PHE B 1 216 ? -4.934 -1.938 19.172 1 97.19 216 PHE B C 1
ATOM 4620 O O . PHE B 1 216 ? -4.664 -0.745 19.312 1 97.19 216 PHE B O 1
ATOM 4627 N N . ASN B 1 217 ? -6.176 -2.438 19.125 1 97.19 217 ASN B N 1
ATOM 4628 C CA . ASN B 1 217 ? -7.273 -1.523 18.828 1 97.19 217 ASN B CA 1
ATOM 4629 C C . ASN B 1 217 ? -8.312 -1.521 19.938 1 97.19 217 ASN B C 1
ATOM 4631 O O . ASN B 1 217 ? -9.266 -0.732 19.906 1 97.19 217 ASN B O 1
ATOM 4635 N N . GLY B 1 218 ? -8.242 -2.391 20.906 1 97 218 GLY B N 1
ATOM 4636 C CA . GLY B 1 218 ? -9.211 -2.477 21.984 1 97 218 GLY B CA 1
ATOM 4637 C C . GLY B 1 218 ? -10.516 -3.129 21.562 1 97 218 GLY B C 1
ATOM 4638 O O . GLY B 1 218 ? -11.531 -2.988 22.25 1 97 218 GLY B O 1
ATOM 4639 N N . ARG B 1 219 ? -10.484 -3.828 20.422 1 94.88 219 ARG B N 1
ATOM 4640 C CA . ARG B 1 219 ? -11.648 -4.543 19.891 1 94.88 219 ARG B CA 1
ATOM 4641 C C . ARG B 1 219 ? -11.359 -6.035 19.766 1 94.88 219 ARG B C 1
ATOM 4643 O O . ARG B 1 219 ? -10.453 -6.438 19.031 1 94.88 219 ARG B O 1
ATOM 4650 N N . GLY B 1 220 ? -12.195 -6.914 20.312 1 94.12 220 GLY B N 1
ATOM 4651 C CA . GLY B 1 220 ? -11.852 -8.328 20.375 1 94.12 220 GLY B CA 1
ATOM 4652 C C . GLY B 1 220 ? -12.828 -9.203 19.609 1 94.12 220 GLY B C 1
ATOM 4653 O O . GLY B 1 220 ? -12.828 -10.43 19.766 1 94.12 220 GLY B O 1
ATOM 4654 N N . ASP B 1 221 ? -13.773 -8.609 18.844 1 97.12 221 ASP B N 1
ATOM 4655 C CA . ASP B 1 221 ? -14.766 -9.383 18.109 1 97.12 221 ASP B CA 1
ATOM 4656 C C . ASP B 1 221 ? -15 -8.781 16.719 1 97.12 221 ASP B C 1
ATOM 4658 O O . ASP B 1 221 ? -16.141 -8.461 16.359 1 97.12 221 ASP B O 1
ATOM 4662 N N . ILE B 1 222 ? -13.867 -8.859 15.898 1 98.31 222 ILE B N 1
ATOM 4663 C CA . ILE B 1 222 ? -13.977 -8.125 14.641 1 98.31 222 ILE B CA 1
ATOM 4664 C C . ILE B 1 222 ? -14.125 -9.109 13.484 1 98.31 222 ILE B C 1
ATOM 4666 O O . ILE B 1 222 ? -14.469 -8.711 12.367 1 98.31 222 ILE B O 1
ATOM 4670 N N . VAL B 1 223 ? -13.906 -10.438 13.68 1 98.75 223 VAL B N 1
ATOM 4671 C CA . VAL B 1 223 ? -13.898 -11.414 12.602 1 98.75 223 VAL B CA 1
ATOM 4672 C C . VAL B 1 223 ? -15.234 -12.156 12.562 1 98.75 223 VAL B C 1
ATOM 4674 O O . VAL B 1 223 ? -15.695 -12.664 13.586 1 98.75 223 VAL B O 1
ATOM 4677 N N . GLN B 1 224 ? -15.844 -12.234 11.414 1 98.31 224 GLN B N 1
ATOM 4678 C CA . GLN B 1 224 ? -17.156 -12.883 11.305 1 98.31 224 GLN B CA 1
ATOM 4679 C C . GLN B 1 224 ? -17.312 -13.578 9.961 1 98.31 224 GLN B C 1
ATOM 4681 O O . GLN B 1 224 ? -17.031 -12.984 8.914 1 98.31 224 GLN B O 1
ATOM 4686 N N . ARG B 1 225 ? -17.688 -14.836 9.953 1 98.44 225 ARG B N 1
ATOM 4687 C CA . ARG B 1 225 ? -18.094 -15.531 8.734 1 98.44 225 ARG B CA 1
ATOM 4688 C C . ARG B 1 225 ? -19.516 -15.141 8.336 1 98.44 225 ARG B C 1
ATOM 4690 O O . ARG B 1 225 ? -20.406 -15.047 9.188 1 98.44 225 ARG B O 1
ATOM 4697 N N . VAL B 1 226 ? -19.719 -14.852 7.113 1 98.38 226 VAL B N 1
ATOM 4698 C CA . VAL B 1 226 ? -21.047 -14.539 6.594 1 98.38 226 VAL B CA 1
ATOM 4699 C C . VAL B 1 226 ? -21.5 -15.648 5.656 1 98.38 226 VAL B C 1
ATOM 4701 O O . VAL B 1 226 ? -20.75 -16.078 4.781 1 98.38 226 VAL B O 1
ATOM 4704 N N . GLU B 1 227 ? -22.703 -16.109 5.734 1 96.94 227 GLU B N 1
ATOM 4705 C CA . GLU B 1 227 ? -23.188 -17.297 5.059 1 96.94 227 GLU B CA 1
ATOM 4706 C C . GLU B 1 227 ? -23.625 -17 3.631 1 96.94 227 GLU B C 1
ATOM 4708 O O . GLU B 1 227 ? -23.5 -17.844 2.74 1 96.94 227 GLU B O 1
ATOM 4713 N N . LYS B 1 228 ? -24.141 -15.812 3.449 1 97.75 228 LYS B N 1
ATOM 4714 C CA . LYS B 1 228 ? -24.609 -15.406 2.125 1 97.75 228 LYS B CA 1
ATOM 4715 C C . LYS B 1 228 ? -23.703 -14.336 1.529 1 97.75 228 LYS B C 1
ATOM 4717 O O . LYS B 1 228 ? -23.516 -13.273 2.129 1 97.75 228 LYS B O 1
ATOM 4722 N N . LEU B 1 229 ? -23.234 -14.633 0.362 1 98.38 229 LEU B N 1
ATOM 4723 C CA . LEU B 1 229 ? -22.281 -13.734 -0.292 1 98.38 229 LEU B CA 1
ATOM 4724 C C . LEU B 1 229 ? -22.906 -12.352 -0.5 1 98.38 229 LEU B C 1
ATOM 4726 O O . LEU B 1 229 ? -22.25 -11.336 -0.253 1 98.38 229 LEU B O 1
ATOM 4730 N N . GLU B 1 230 ? -24.141 -12.273 -0.893 1 98.62 230 GLU B N 1
ATOM 4731 C CA . GLU B 1 230 ? -24.828 -11.008 -1.13 1 98.62 230 GLU B CA 1
ATOM 4732 C C . GLU B 1 230 ? -24.875 -10.164 0.138 1 98.62 230 GLU B C 1
ATOM 4734 O O . GLU B 1 230 ? -24.719 -8.938 0.08 1 98.62 230 GLU B O 1
ATOM 4739 N N . ASP B 1 231 ? -25.094 -10.82 1.273 1 98.62 231 ASP B N 1
ATOM 4740 C CA . ASP B 1 231 ? -25.109 -10.109 2.549 1 98.62 231 ASP B CA 1
ATOM 4741 C C . ASP B 1 231 ? -23.734 -9.539 2.889 1 98.62 231 ASP B C 1
ATOM 4743 O O . ASP B 1 231 ? -23.625 -8.438 3.426 1 98.62 231 ASP B O 1
ATOM 4747 N N . MET B 1 232 ? -22.734 -10.289 2.582 1 98.81 232 MET B N 1
ATOM 4748 C CA . MET B 1 232 ? -21.375 -9.844 2.893 1 98.81 232 MET B CA 1
ATOM 4749 C C . MET B 1 232 ? -21 -8.625 2.059 1 98.81 232 MET B C 1
ATOM 4751 O O . MET B 1 232 ? -20.547 -7.613 2.598 1 98.81 232 MET B O 1
ATOM 4755 N N . VAL B 1 233 ? -21.234 -8.68 0.764 1 98.88 233 VAL B N 1
ATOM 4756 C CA . VAL B 1 233 ? -20.781 -7.602 -0.111 1 98.88 233 VAL B CA 1
ATOM 4757 C C . VAL B 1 233 ? -21.609 -6.348 0.156 1 98.88 233 VAL B C 1
ATOM 4759 O O . VAL B 1 233 ? -21.125 -5.227 0.015 1 98.88 233 VAL B O 1
ATOM 4762 N N . ALA B 1 234 ? -22.859 -6.488 0.674 1 98.81 234 ALA B N 1
ATOM 4763 C CA . ALA B 1 234 ? -23.75 -5.367 0.931 1 98.81 234 ALA B CA 1
ATOM 4764 C C . ALA B 1 234 ? -23.281 -4.555 2.135 1 98.81 234 ALA B C 1
ATOM 4766 O O . ALA B 1 234 ? -23.625 -3.379 2.273 1 98.81 234 ALA B O 1
ATOM 4767 N N . GLN B 1 235 ? -22.469 -5.141 2.951 1 98.19 235 GLN B N 1
ATOM 4768 C CA . GLN B 1 235 ? -22.016 -4.449 4.152 1 98.19 235 GLN B CA 1
ATOM 4769 C C . GLN B 1 235 ? -20.562 -3.998 4.016 1 98.19 235 GLN B C 1
ATOM 4771 O O . GLN B 1 235 ? -20.047 -3.254 4.855 1 98.19 235 GLN B O 1
ATOM 4776 N N . SER B 1 236 ? -19.922 -4.359 2.967 1 98.94 236 SER B N 1
ATOM 4777 C CA . SER B 1 236 ? -18.469 -4.234 2.875 1 98.94 236 SER B CA 1
ATOM 4778 C C . SER B 1 236 ? -18.062 -2.936 2.186 1 98.94 236 SER B C 1
ATOM 4780 O O . SER B 1 236 ? -18.641 -2.574 1.154 1 98.94 236 SER B O 1
ATOM 4782 N N . ASP B 1 237 ? -17.094 -2.24 2.779 1 98.94 237 ASP B N 1
ATOM 4783 C CA . ASP B 1 237 ? -16.469 -1.108 2.109 1 98.94 237 ASP B CA 1
ATOM 4784 C C . ASP B 1 237 ? -15.422 -1.582 1.096 1 98.94 237 ASP B C 1
ATOM 4786 O O . ASP B 1 237 ? -15.219 -0.938 0.066 1 98.94 237 ASP B O 1
ATOM 4790 N N . VAL B 1 238 ? -14.75 -2.656 1.397 1 98.94 238 VAL B N 1
ATOM 4791 C CA . VAL B 1 238 ? -13.75 -3.285 0.545 1 98.94 238 VAL B CA 1
ATOM 4792 C C . VAL B 1 238 ? -13.984 -4.793 0.49 1 98.94 238 VAL B C 1
ATOM 4794 O O . VAL B 1 238 ? -14.18 -5.434 1.525 1 98.94 238 VAL B O 1
ATOM 4797 N N . VAL B 1 239 ? -14 -5.34 -0.694 1 98.94 239 VAL B N 1
ATOM 4798 C CA . VAL B 1 239 ? -14.086 -6.785 -0.895 1 98.94 239 VAL B CA 1
ATOM 4799 C C . VAL B 1 239 ? -12.852 -7.273 -1.648 1 98.94 239 VAL B C 1
ATOM 4801 O O . VAL B 1 239 ? -12.5 -6.734 -2.703 1 98.94 239 VAL B O 1
ATOM 4804 N N . THR B 1 240 ? -12.148 -8.211 -1.111 1 98.94 240 THR B N 1
ATOM 4805 C CA . THR B 1 240 ? -11.039 -8.852 -1.807 1 98.94 240 THR B CA 1
ATOM 4806 C C . THR B 1 240 ? -11.375 -10.312 -2.119 1 98.94 240 THR B C 1
ATOM 4808 O O . THR B 1 240 ? -12.023 -10.992 -1.322 1 98.94 240 THR B O 1
ATOM 4811 N N . ILE B 1 241 ? -11 -10.758 -3.27 1 98.88 241 ILE B N 1
ATOM 4812 C CA . ILE B 1 241 ? -11.289 -12.109 -3.748 1 98.88 241 ILE B CA 1
ATOM 4813 C C . ILE B 1 241 ? -10.039 -12.977 -3.633 1 98.88 241 ILE B C 1
ATOM 4815 O O . ILE B 1 241 ? -9 -12.656 -4.207 1 98.88 241 ILE B O 1
ATOM 4819 N N . ASN B 1 242 ? -10.172 -14.07 -2.934 1 98.06 242 ASN B N 1
ATOM 4820 C CA . ASN B 1 242 ? -9.055 -14.984 -2.697 1 98.06 242 ASN B CA 1
ATOM 4821 C C . ASN B 1 242 ? -9.484 -16.438 -2.816 1 98.06 242 ASN B C 1
ATOM 4823 O O . ASN B 1 242 ? -8.891 -17.328 -2.193 1 98.06 242 ASN B O 1
ATOM 4827 N N . CYS B 1 243 ? -10.531 -16.703 -3.553 1 95.56 243 CYS B N 1
ATOM 4828 C CA . CYS B 1 243 ? -11.023 -18.047 -3.758 1 95.56 243 CYS B CA 1
ATOM 4829 C C . CYS B 1 243 ? -10.555 -18.609 -5.098 1 95.56 243 CYS B C 1
ATOM 4831 O O . CYS B 1 243 ? -10.164 -17.844 -5.988 1 95.56 243 CYS B O 1
ATOM 4833 N N . PRO B 1 244 ? -10.578 -19.906 -5.273 1 91.5 244 PRO B N 1
ATOM 4834 C CA . PRO B 1 244 ? -10.188 -20.5 -6.551 1 91.5 244 PRO B CA 1
ATOM 4835 C C . PRO B 1 244 ? -11.234 -20.297 -7.645 1 91.5 244 PRO B C 1
ATOM 4837 O O . PRO B 1 244 ? -12.375 -19.938 -7.355 1 91.5 244 PRO B O 1
ATOM 4840 N N . LEU B 1 245 ? -10.758 -20.453 -8.867 1 92.12 245 LEU B N 1
ATOM 4841 C CA . LEU B 1 245 ? -11.664 -20.438 -10.008 1 92.12 245 LEU B CA 1
ATOM 4842 C C . LEU B 1 245 ? -12.211 -21.844 -10.281 1 92.12 245 LEU B C 1
ATOM 4844 O O . LEU B 1 245 ? -11.445 -22.797 -10.461 1 92.12 245 LEU B O 1
ATOM 4848 N N . HIS B 1 246 ? -13.406 -22.062 -10.234 1 87.5 246 HIS B N 1
ATOM 4849 C CA . HIS B 1 246 ? -14.164 -23.25 -10.609 1 87.5 246 HIS B CA 1
ATOM 4850 C C . HIS B 1 246 ? -15.531 -22.891 -11.164 1 87.5 246 HIS B C 1
ATOM 4852 O O . HIS B 1 246 ? -15.82 -21.703 -11.383 1 87.5 246 HIS B O 1
ATOM 4858 N N . LYS B 1 247 ? -16.297 -23.875 -11.453 1 87.75 247 LYS B N 1
ATOM 4859 C CA . LYS B 1 247 ? -17.562 -23.672 -12.156 1 87.75 247 LYS B CA 1
ATOM 4860 C C . LYS B 1 247 ? -18.453 -22.672 -11.406 1 87.75 247 LYS B C 1
ATOM 4862 O O . LYS B 1 247 ? -19.078 -21.812 -12.016 1 87.75 247 LYS B O 1
ATOM 4867 N N . ASP B 1 248 ? -18.469 -22.688 -10.125 1 91.12 248 ASP B N 1
ATOM 4868 C CA . ASP B 1 248 ? -19.391 -21.891 -9.312 1 91.12 248 ASP B CA 1
ATOM 4869 C C . ASP B 1 248 ? -18.828 -20.484 -9.07 1 91.12 248 ASP B C 1
ATOM 4871 O O . ASP B 1 248 ? -19.562 -19.578 -8.695 1 91.12 248 ASP B O 1
ATOM 4875 N N . SER B 1 249 ? -17.531 -20.281 -9.258 1 94.75 249 SER B N 1
ATOM 4876 C CA . SER B 1 249 ? -16.953 -18.969 -8.992 1 94.75 249 SER B CA 1
ATOM 4877 C C . SER B 1 249 ? -16.703 -18.188 -10.281 1 94.75 249 SER B C 1
ATOM 4879 O O . SER B 1 249 ? -16.422 -16.984 -10.242 1 94.75 249 SER B O 1
ATOM 4881 N N . ARG B 1 250 ? -16.828 -18.906 -11.43 1 95.81 250 ARG B N 1
ATOM 4882 C CA . ARG B 1 250 ? -16.672 -18.219 -12.711 1 95.81 250 ARG B CA 1
ATOM 4883 C C . ARG B 1 250 ? -17.766 -17.172 -12.898 1 95.81 250 ARG B C 1
ATOM 4885 O O . ARG B 1 250 ? -18.953 -17.484 -12.781 1 95.81 250 ARG B O 1
ATOM 4892 N N . GLY B 1 251 ? -17.375 -15.977 -13.141 1 98.25 251 GLY B N 1
ATOM 4893 C CA . GLY B 1 251 ? -18.328 -14.891 -13.352 1 98.25 251 GLY B CA 1
ATOM 4894 C C . GLY B 1 251 ? -19.109 -14.531 -12.102 1 98.25 251 GLY B C 1
ATOM 4895 O O . GLY B 1 251 ? -20.203 -13.953 -12.188 1 98.25 251 GLY B O 1
ATOM 4896 N N . LEU B 1 252 ? -18.594 -14.914 -10.992 1 98.5 252 LEU B N 1
ATOM 4897 C CA . LEU B 1 252 ? -19.281 -14.695 -9.719 1 98.5 252 LEU B CA 1
ATOM 4898 C C . LEU B 1 252 ? -19.594 -13.219 -9.523 1 98.5 252 LEU B C 1
ATOM 4900 O O . LEU B 1 252 ? -20.719 -12.867 -9.133 1 98.5 252 LEU B O 1
ATOM 4904 N N . PHE B 1 253 ? -18.656 -12.336 -9.758 1 98.88 253 PHE B N 1
ATOM 4905 C CA . PHE B 1 253 ? -18.875 -10.891 -9.672 1 98.88 253 PHE B CA 1
ATOM 4906 C C . PHE B 1 253 ? -19.312 -10.336 -11.023 1 98.88 253 PHE B C 1
ATOM 4908 O O . PHE B 1 253 ? -18.516 -9.781 -11.773 1 98.88 253 PHE B O 1
ATOM 4915 N N . ASN B 1 254 ? -20.516 -10.562 -11.344 1 98.81 254 ASN B N 1
ATOM 4916 C CA . ASN B 1 254 ? -21.219 -9.984 -12.484 1 98.81 254 ASN B CA 1
ATOM 4917 C C . ASN B 1 254 ? -22.047 -8.773 -12.086 1 98.81 254 ASN B C 1
ATOM 4919 O O . ASN B 1 254 ? -21.984 -8.328 -10.938 1 98.81 254 ASN B O 1
ATOM 4923 N N . LYS B 1 255 ? -22.797 -8.273 -13.023 1 98.75 255 LYS B N 1
ATOM 4924 C CA . LYS B 1 255 ? -23.609 -7.078 -12.797 1 98.75 255 LYS B CA 1
ATOM 4925 C C . LYS B 1 255 ? -24.531 -7.262 -11.594 1 98.75 255 LYS B C 1
ATOM 4927 O O . LYS B 1 255 ? -24.688 -6.355 -10.773 1 98.75 255 LYS B O 1
ATOM 4932 N N . LYS B 1 256 ? -25.125 -8.422 -11.461 1 98.75 256 LYS B N 1
ATOM 4933 C CA . LYS B 1 256 ? -26.078 -8.695 -10.391 1 98.75 256 LYS B CA 1
ATOM 4934 C C . LYS B 1 256 ? -25.406 -8.641 -9.023 1 98.75 256 LYS B C 1
ATOM 4936 O O . LYS B 1 256 ? -25.844 -7.902 -8.141 1 98.75 256 LYS B O 1
ATOM 4941 N N . LEU B 1 257 ? -24.344 -9.375 -8.797 1 98.88 257 LEU B N 1
ATOM 4942 C CA . LEU B 1 257 ? -23.688 -9.383 -7.496 1 98.88 257 LEU B CA 1
ATOM 4943 C C . LEU B 1 257 ? -23.125 -8 -7.168 1 98.88 257 LEU B C 1
ATOM 4945 O O . LEU B 1 257 ? -23.234 -7.539 -6.027 1 98.88 257 LEU B O 1
ATOM 4949 N N . ILE B 1 258 ? -22.562 -7.312 -8.133 1 98.88 258 ILE B N 1
ATOM 4950 C CA . ILE B 1 258 ? -21.969 -5.992 -7.934 1 98.88 258 ILE B CA 1
ATOM 4951 C C . ILE B 1 258 ? -23.047 -5 -7.508 1 98.88 258 ILE B C 1
ATOM 4953 O O . ILE B 1 258 ? -22.797 -4.117 -6.688 1 98.88 258 ILE B O 1
ATOM 4957 N N . SER B 1 259 ? -24.234 -5.191 -8.016 1 98.75 259 SER B N 1
ATOM 4958 C CA . SER B 1 259 ? -25.328 -4.285 -7.66 1 98.75 259 SER B CA 1
ATOM 4959 C C . SER B 1 259 ? -25.656 -4.371 -6.176 1 98.75 259 SER B C 1
ATOM 4961 O O . SER B 1 259 ? -26.219 -3.438 -5.602 1 98.75 259 SER B O 1
ATOM 4963 N N . HIS B 1 260 ? -25.312 -5.492 -5.516 1 98.75 260 HIS B N 1
ATOM 4964 C CA . HIS B 1 260 ? -25.562 -5.672 -4.09 1 98.75 260 HIS B CA 1
ATOM 4965 C C . HIS B 1 260 ? -24.484 -4.98 -3.258 1 98.75 260 HIS B C 1
ATOM 4967 O O . HIS B 1 260 ? -24.656 -4.789 -2.051 1 98.75 260 HIS B O 1
ATOM 4973 N N . MET B 1 261 ? -23.375 -4.625 -3.834 1 98.88 261 MET B N 1
ATOM 4974 C CA . MET B 1 261 ? -22.297 -3.979 -3.088 1 98.88 261 MET B CA 1
ATOM 4975 C C . MET B 1 261 ? -22.688 -2.557 -2.695 1 98.88 261 MET B C 1
ATOM 4977 O O . MET B 1 261 ? -23.547 -1.949 -3.326 1 98.88 261 MET B O 1
ATOM 4981 N N . LYS B 1 262 ? -22.078 -2.012 -1.647 1 98.44 262 LYS B N 1
ATOM 4982 C CA . LYS B 1 262 ? -22.266 -0.61 -1.281 1 98.44 262 LYS B CA 1
ATOM 4983 C C . LYS B 1 262 ? -21.859 0.315 -2.426 1 98.44 262 LYS B C 1
ATOM 4985 O O . LYS B 1 262 ? -20.891 0.054 -3.129 1 98.44 262 LYS B O 1
ATOM 4990 N N . ASP B 1 263 ? -22.656 1.362 -2.615 1 97.94 263 ASP B N 1
ATOM 4991 C CA . ASP B 1 263 ? -22.188 2.387 -3.541 1 97.94 263 ASP B CA 1
ATOM 4992 C C . ASP B 1 263 ? -20.844 2.961 -3.094 1 97.94 263 ASP B C 1
ATOM 4994 O O . ASP B 1 263 ? -20.688 3.342 -1.933 1 97.94 263 ASP B O 1
ATOM 4998 N N . GLY B 1 264 ? -19.844 2.926 -3.99 1 97.81 264 GLY B N 1
ATOM 4999 C CA . GLY B 1 264 ? -18.547 3.473 -3.672 1 97.81 264 GLY B CA 1
ATOM 5000 C C . GLY B 1 264 ? -17.609 2.455 -3.037 1 97.81 264 GLY B C 1
ATOM 5001 O O . GLY B 1 264 ? -16.531 2.811 -2.549 1 97.81 264 GLY B O 1
ATOM 5002 N N . ALA B 1 265 ? -17.969 1.178 -3.047 1 98.75 265 ALA B N 1
ATOM 5003 C CA . ALA B 1 265 ? -17.109 0.138 -2.498 1 98.75 265 ALA B CA 1
ATOM 5004 C C . ALA B 1 265 ? -15.922 -0.127 -3.418 1 98.75 265 ALA B C 1
ATOM 5006 O O . ALA B 1 265 ? -15.906 0.308 -4.57 1 98.75 265 ALA B O 1
ATOM 5007 N N . TYR B 1 266 ? -14.922 -0.766 -2.869 1 98.88 266 TYR B N 1
ATOM 5008 C CA . TYR B 1 266 ? -13.758 -1.198 -3.635 1 98.88 266 TYR B CA 1
ATOM 5009 C C . TYR B 1 266 ? -13.766 -2.711 -3.82 1 98.88 266 TYR B C 1
ATOM 5011 O O . TYR B 1 266 ? -14.172 -3.453 -2.924 1 98.88 266 TYR B O 1
ATOM 5019 N N . LEU B 1 267 ? -13.336 -3.141 -4.969 1 98.94 267 LEU B N 1
ATOM 5020 C CA . LEU B 1 267 ? -13.188 -4.559 -5.285 1 98.94 267 LEU B CA 1
ATOM 5021 C C . LEU B 1 267 ? -11.75 -4.871 -5.703 1 98.94 267 LEU B C 1
ATOM 5023 O O . LEU B 1 267 ? -11.203 -4.215 -6.586 1 98.94 267 LEU B O 1
ATOM 5027 N N . VAL B 1 268 ? -11.117 -5.848 -5.02 1 98.94 268 VAL B N 1
ATOM 5028 C CA . VAL B 1 268 ? -9.742 -6.254 -5.281 1 98.94 268 VAL B CA 1
ATOM 5029 C C . VAL B 1 268 ? -9.695 -7.734 -5.652 1 98.94 268 VAL B C 1
ATOM 5031 O O . VAL B 1 268 ? -10.266 -8.57 -4.953 1 98.94 268 VAL B O 1
ATOM 5034 N N . ASN B 1 269 ? -9.039 -8.086 -6.781 1 98.81 269 ASN B N 1
ATOM 5035 C CA . ASN B 1 269 ? -8.984 -9.469 -7.246 1 98.81 269 ASN B CA 1
ATOM 5036 C C . ASN B 1 269 ? -7.57 -9.883 -7.625 1 98.81 269 ASN B C 1
ATOM 5038 O O . ASN B 1 269 ? -7.07 -9.508 -8.688 1 98.81 269 ASN B O 1
ATOM 5042 N N . THR B 1 270 ? -6.973 -10.648 -6.809 1 98 270 THR B N 1
ATOM 5043 C CA . THR B 1 270 ? -5.664 -11.219 -7.102 1 98 270 THR B CA 1
ATOM 5044 C C . THR B 1 270 ? -5.754 -12.734 -7.242 1 98 270 THR B C 1
ATOM 5046 O O . THR B 1 270 ? -4.738 -13.43 -7.195 1 98 270 THR B O 1
ATOM 5049 N N . ALA B 1 271 ? -6.969 -13.242 -7.332 1 97.5 271 ALA B N 1
ATOM 5050 C CA . ALA B 1 271 ? -7.195 -14.688 -7.441 1 97.5 271 ALA B CA 1
ATOM 5051 C C . ALA B 1 271 ? -7.137 -15.141 -8.898 1 97.5 271 ALA B C 1
ATOM 5053 O O . ALA B 1 271 ? -6.066 -15.484 -9.406 1 97.5 271 ALA B O 1
ATOM 5054 N N . ARG B 1 272 ? -8.297 -14.977 -9.586 1 96.69 272 ARG B N 1
ATOM 5055 C CA . ARG B 1 272 ? -8.391 -15.273 -11.008 1 96.69 272 ARG B CA 1
ATOM 5056 C C . ARG B 1 272 ? -9.312 -14.281 -11.711 1 96.69 272 ARG B C 1
ATOM 5058 O O . ARG B 1 272 ? -10.383 -13.945 -11.203 1 96.69 272 ARG B O 1
ATOM 5065 N N . GLY B 1 273 ? -8.844 -13.836 -12.859 1 96.94 273 GLY B N 1
ATOM 5066 C CA . GLY B 1 273 ? -9.586 -12.789 -13.555 1 96.94 273 GLY B CA 1
ATOM 5067 C C . GLY B 1 273 ? -11 -13.195 -13.906 1 96.94 273 GLY B C 1
ATOM 5068 O O . GLY B 1 273 ? -11.922 -12.375 -13.836 1 96.94 273 GLY B O 1
ATOM 5069 N N . ALA B 1 274 ? -11.188 -14.5 -14.172 1 96.44 274 ALA B N 1
ATOM 5070 C CA . ALA B 1 274 ? -12.461 -15 -14.68 1 96.44 274 ALA B CA 1
ATOM 5071 C C . ALA B 1 274 ? -13.508 -15.062 -13.578 1 96.44 274 ALA B C 1
ATOM 5073 O O . ALA B 1 274 ? -14.688 -15.312 -13.844 1 96.44 274 ALA B O 1
ATOM 5074 N N . ILE B 1 275 ? -13.172 -14.75 -12.391 1 98.19 275 ILE B N 1
ATOM 5075 C CA . ILE B 1 275 ? -14.133 -14.68 -11.297 1 98.19 275 ILE B CA 1
ATOM 5076 C C . ILE B 1 275 ? -14.984 -13.422 -11.438 1 98.19 275 ILE B C 1
ATOM 5078 O O . ILE B 1 275 ? -16.125 -13.383 -10.992 1 98.19 275 ILE B O 1
ATOM 5082 N N . CYS B 1 276 ? -14.461 -12.445 -12.094 1 98.75 276 CYS B N 1
ATOM 5083 C CA . CYS B 1 276 ? -15.172 -11.203 -12.367 1 98.75 276 CYS B CA 1
ATOM 5084 C C . CYS B 1 276 ? -15.523 -11.086 -13.844 1 98.75 276 CYS B C 1
ATOM 5086 O O . CYS B 1 276 ? -14.711 -11.438 -14.703 1 98.75 276 CYS B O 1
ATOM 5088 N N . VAL B 1 277 ? -16.688 -10.641 -14.141 1 98.75 277 VAL B N 1
ATOM 5089 C CA . VAL B 1 277 ? -17.031 -10.273 -15.508 1 98.75 277 VAL B CA 1
ATOM 5090 C C . VAL B 1 277 ? -16.422 -8.914 -15.844 1 98.75 277 VAL B C 1
ATOM 5092 O O . VAL B 1 277 ? -16.797 -7.898 -15.266 1 98.75 277 VAL B O 1
ATOM 5095 N N . ALA B 1 278 ? -15.539 -8.898 -16.812 1 98.44 278 ALA B N 1
ATOM 5096 C CA . ALA B 1 278 ? -14.695 -7.734 -17.078 1 98.44 278 ALA B CA 1
ATOM 5097 C C . ALA B 1 278 ? -15.539 -6.516 -17.438 1 98.44 278 ALA B C 1
ATOM 5099 O O . ALA B 1 278 ? -15.32 -5.422 -16.906 1 98.44 278 ALA B O 1
ATOM 5100 N N . GLU B 1 279 ? -16.5 -6.719 -18.312 1 98.5 279 GLU B N 1
ATOM 5101 C CA . GLU B 1 279 ? -17.328 -5.621 -18.781 1 98.5 279 GLU B CA 1
ATOM 5102 C C . GLU B 1 279 ? -18.188 -5.051 -17.656 1 98.5 279 GLU B C 1
ATOM 5104 O O . GLU B 1 279 ? -18.391 -3.838 -17.578 1 98.5 279 GLU B O 1
ATOM 5109 N N . ASP B 1 280 ? -18.656 -5.914 -16.781 1 98.88 280 ASP B N 1
ATOM 5110 C CA . ASP B 1 280 ? -19.484 -5.477 -15.664 1 98.88 280 ASP B CA 1
ATOM 5111 C C . ASP B 1 280 ? -18.672 -4.68 -14.648 1 98.88 280 ASP B C 1
ATOM 5113 O O . ASP B 1 280 ? -19.156 -3.676 -14.117 1 98.88 280 ASP B O 1
ATOM 5117 N N . VAL B 1 281 ? -17.484 -5.102 -14.398 1 98.81 281 VAL B N 1
ATOM 5118 C CA . VAL B 1 281 ? -16.594 -4.387 -13.484 1 98.81 281 VAL B CA 1
ATOM 5119 C C . VAL B 1 281 ? -16.281 -3.006 -14.047 1 98.81 281 VAL B C 1
ATOM 5121 O O . VAL B 1 281 ? -16.359 -2.002 -13.336 1 98.81 281 VAL B O 1
ATOM 5124 N N . ALA B 1 282 ? -15.898 -2.984 -15.32 1 98.62 282 ALA B N 1
ATOM 5125 C CA . ALA B 1 282 ? -15.562 -1.712 -15.961 1 98.62 282 ALA B CA 1
ATOM 5126 C C . ALA B 1 282 ? -16.734 -0.741 -15.898 1 98.62 282 ALA B C 1
ATOM 5128 O O . ALA B 1 282 ? -16.562 0.445 -15.609 1 98.62 282 ALA B O 1
ATOM 5129 N N . GLU B 1 283 ? -17.906 -1.271 -16.156 1 98.69 283 GLU B N 1
ATOM 5130 C CA . GLU B 1 283 ? -19.094 -0.433 -16.094 1 98.69 283 GLU B CA 1
ATOM 5131 C C . GLU B 1 283 ? -19.344 0.069 -14.672 1 98.69 283 GLU B C 1
ATOM 5133 O O . GLU B 1 283 ? -19.75 1.214 -14.477 1 98.69 283 GLU B O 1
ATOM 5138 N N . ALA B 1 284 ? -19.172 -0.773 -13.695 1 98.81 284 ALA B N 1
ATOM 5139 C CA . ALA B 1 284 ? -19.375 -0.407 -12.297 1 98.81 284 ALA B CA 1
ATOM 5140 C C . ALA B 1 284 ? -18.406 0.688 -11.875 1 98.81 284 ALA B C 1
ATOM 5142 O O . ALA B 1 284 ? -18.766 1.588 -11.109 1 98.81 284 ALA B O 1
ATOM 5143 N N . VAL B 1 285 ? -17.156 0.646 -12.336 1 98.69 285 VAL B N 1
ATOM 5144 C CA . VAL B 1 285 ? -16.172 1.688 -12.031 1 98.69 285 VAL B CA 1
ATOM 5145 C C . VAL B 1 285 ? -16.578 2.99 -12.727 1 98.69 285 VAL B C 1
ATOM 5147 O O . VAL B 1 285 ? -16.578 4.059 -12.109 1 98.69 285 VAL B O 1
ATOM 5150 N N . LYS B 1 286 ? -16.938 2.893 -13.938 1 98.25 286 LYS B N 1
ATOM 5151 C CA . LYS B 1 286 ? -17.344 4.059 -14.727 1 98.25 286 LYS B CA 1
ATOM 5152 C C . LYS B 1 286 ? -18.5 4.793 -14.07 1 98.25 286 LYS B C 1
ATOM 5154 O O . LYS B 1 286 ? -18.516 6.023 -14 1 98.25 286 LYS B O 1
ATOM 5159 N N . SER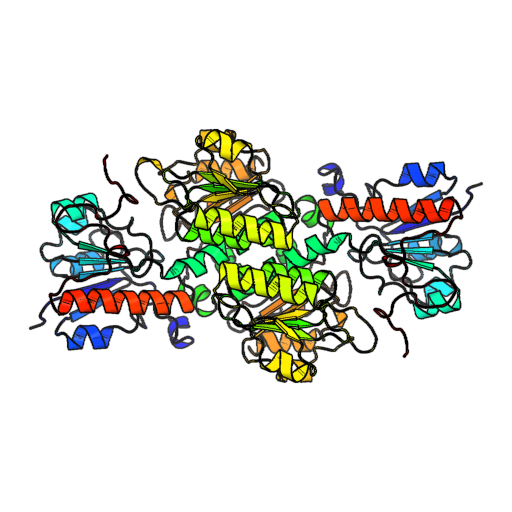 B 1 287 ? -19.469 4.047 -13.555 1 97.88 287 SER B N 1
ATOM 5160 C CA . SER B 1 287 ? -20.688 4.633 -13.008 1 97.88 287 SER B CA 1
ATOM 5161 C C . SER B 1 287 ? -20.469 5.137 -11.586 1 97.88 287 SER B C 1
ATOM 5163 O O . SER B 1 287 ? -21.297 5.883 -11.047 1 97.88 287 SER B O 1
ATOM 5165 N N . GLY B 1 288 ? -19.453 4.609 -10.961 1 97.19 288 GLY B N 1
ATOM 5166 C CA . GLY B 1 288 ? -19.203 4.973 -9.57 1 97.19 288 GLY B CA 1
ATOM 5167 C C . GLY B 1 288 ? -19.781 3.979 -8.586 1 97.19 288 GLY B C 1
ATOM 5168 O O . GLY B 1 288 ? -19.594 4.117 -7.375 1 97.19 288 GLY B O 1
ATOM 5169 N N . LYS B 1 289 ? -20.484 2.969 -9.117 1 98.5 289 LYS B N 1
ATOM 5170 C CA . LYS B 1 289 ? -20.906 1.888 -8.227 1 98.5 289 LYS B CA 1
ATOM 5171 C C . LYS B 1 289 ? -19.703 1.317 -7.457 1 98.5 289 LYS B C 1
ATOM 5173 O O . LYS B 1 289 ? -19.797 1.081 -6.25 1 98.5 289 LYS B O 1
ATOM 5178 N N . LEU B 1 290 ? -18.703 1.098 -8.188 1 98.75 290 LEU B N 1
ATOM 5179 C CA . LEU B 1 290 ? -17.391 0.842 -7.582 1 98.75 290 LEU B CA 1
ATOM 5180 C C . LEU B 1 290 ? -16.516 2.092 -7.621 1 98.75 290 LEU B C 1
ATOM 5182 O O . LEU B 1 290 ? -16.312 2.672 -8.688 1 98.75 290 LEU B O 1
ATOM 5186 N N . ALA B 1 291 ? -16.031 2.498 -6.434 1 98.31 291 ALA B N 1
ATOM 5187 C CA . ALA B 1 291 ? -15.062 3.594 -6.398 1 98.31 291 ALA B CA 1
ATOM 5188 C C . ALA B 1 291 ? -13.758 3.197 -7.074 1 98.31 291 ALA B C 1
ATOM 5190 O O . ALA B 1 291 ? -13.023 4.055 -7.578 1 98.31 291 ALA B O 1
ATOM 5191 N N . GLY B 1 292 ? -13.523 1.897 -7.02 1 98.62 292 GLY B N 1
ATOM 5192 C CA . GLY B 1 292 ? -12.336 1.4 -7.691 1 98.62 292 GLY B CA 1
ATOM 5193 C C . GLY B 1 292 ? -12.273 -0.114 -7.754 1 98.62 292 GLY B C 1
ATOM 5194 O O . GLY B 1 292 ? -12.938 -0.801 -6.977 1 98.62 292 GLY B O 1
ATOM 5195 N N . TYR B 1 293 ? -11.562 -0.601 -8.695 1 98.81 293 TYR B N 1
ATOM 5196 C CA . TYR B 1 293 ? -11.195 -1.999 -8.891 1 98.81 293 TYR B CA 1
ATOM 5197 C C . TYR B 1 293 ? -9.695 -2.148 -9.086 1 98.81 293 TYR B C 1
ATOM 5199 O O . TYR B 1 293 ? -9.086 -1.39 -9.844 1 98.81 293 TYR B O 1
ATOM 5207 N N . GLY B 1 294 ? -9.172 -3.025 -8.312 1 98.5 294 GLY B N 1
ATOM 5208 C CA . GLY B 1 294 ? -7.77 -3.381 -8.477 1 98.5 294 GLY B CA 1
ATOM 5209 C C . GLY B 1 294 ? -7.535 -4.879 -8.531 1 98.5 294 GLY B C 1
ATOM 5210 O O . GLY B 1 294 ? -8.195 -5.641 -7.824 1 98.5 294 GLY B O 1
ATOM 5211 N N . GLY B 1 295 ? -6.617 -5.234 -9.336 1 97.06 295 GLY B N 1
ATOM 5212 C CA . GLY B 1 295 ? -6.301 -6.648 -9.453 1 97.06 295 GLY B CA 1
ATOM 5213 C C . GLY B 1 295 ? -4.969 -6.906 -10.133 1 97.06 295 GLY B C 1
ATOM 5214 O O . GLY B 1 295 ? -4.312 -5.977 -10.602 1 97.06 295 GLY B O 1
ATOM 5215 N N . ASP B 1 296 ? -4.59 -8.18 -10.148 1 98.38 296 ASP B N 1
ATOM 5216 C CA . ASP B 1 296 ? -3.324 -8.633 -10.719 1 98.38 296 ASP B CA 1
ATOM 5217 C C . ASP B 1 296 ? -3.537 -9.781 -11.695 1 98.38 296 ASP B C 1
ATOM 5219 O O . ASP B 1 296 ? -2.574 -10.383 -12.18 1 98.38 296 ASP B O 1
ATOM 5223 N N . VAL B 1 297 ? -4.824 -10.109 -11.938 1 97.94 297 VAL B N 1
ATOM 5224 C CA . VAL B 1 297 ? -5.156 -11.258 -12.781 1 97.94 297 VAL B CA 1
ATOM 5225 C C . VAL B 1 297 ? -6.191 -10.852 -13.828 1 97.94 297 VAL B C 1
ATOM 5227 O O . VAL B 1 297 ? -6.965 -9.914 -13.609 1 97.94 297 VAL B O 1
ATOM 5230 N N . TRP B 1 298 ? -6.109 -11.562 -14.898 1 96.38 298 TRP B N 1
ATOM 5231 C CA . TRP B 1 298 ? -6.949 -11.289 -16.062 1 96.38 298 TRP B CA 1
ATOM 5232 C C . TRP B 1 298 ? -7.566 -12.57 -16.609 1 96.38 298 TRP B C 1
ATOM 5234 O O . TRP B 1 298 ? -7.047 -13.664 -16.375 1 96.38 298 TRP B O 1
ATOM 5244 N N . ASP B 1 299 ? -8.648 -12.508 -17.25 1 91.12 299 ASP B N 1
ATOM 5245 C CA . ASP B 1 299 ? -9.328 -13.703 -17.734 1 91.12 299 ASP B CA 1
ATOM 5246 C C . ASP B 1 299 ? -8.555 -14.344 -18.891 1 91.12 299 ASP B C 1
ATOM 5248 O O . ASP B 1 299 ? -8.688 -15.547 -19.125 1 91.12 299 ASP B O 1
ATOM 5252 N N . LYS B 1 300 ? -7.816 -13.547 -19.562 1 87.44 300 LYS B N 1
ATOM 5253 C CA . LYS B 1 300 ? -6.879 -14 -20.594 1 87.44 300 LYS B CA 1
ATOM 5254 C C . LYS B 1 300 ? -5.504 -13.367 -20.406 1 87.44 300 LYS B C 1
ATOM 5256 O O . LYS B 1 300 ? -5.395 -12.156 -20.219 1 87.44 300 LYS B O 1
ATOM 5261 N N . GLN B 1 301 ? -4.535 -14.273 -20.406 1 91.38 301 GLN B N 1
ATOM 5262 C CA . GLN B 1 301 ? -3.188 -13.758 -20.203 1 91.38 301 GLN B CA 1
ATOM 5263 C C . GLN B 1 301 ? -2.225 -14.281 -21.266 1 91.38 301 GLN B C 1
ATOM 5265 O O . GLN B 1 301 ? -2.188 -15.477 -21.531 1 91.38 301 GLN B O 1
ATOM 5270 N N . PRO B 1 302 ? -1.556 -13.281 -22.016 1 92.25 302 PRO B N 1
ATOM 5271 C CA . PRO B 1 302 ? -1.552 -11.836 -21.75 1 92.25 302 PRO B CA 1
ATOM 5272 C C . PRO B 1 302 ? -2.883 -11.172 -22.094 1 92.25 302 PRO B C 1
ATOM 5274 O O . PRO B 1 302 ? -3.555 -11.578 -23.047 1 92.25 302 PRO B O 1
ATOM 5277 N N . ALA B 1 303 ? -3.135 -10.094 -21.328 1 95.06 303 ALA B N 1
ATOM 5278 C CA . ALA B 1 303 ? -4.395 -9.398 -21.578 1 95.06 303 ALA B CA 1
ATOM 5279 C C . ALA B 1 303 ? -4.363 -8.672 -22.922 1 95.06 303 ALA B C 1
ATOM 5281 O O . ALA B 1 303 ? -3.365 -8.023 -23.25 1 95.06 303 ALA B O 1
ATOM 5282 N N . PRO B 1 304 ? -5.438 -8.805 -23.688 1 95.06 304 PRO B N 1
ATOM 5283 C CA . PRO B 1 304 ? -5.488 -8.062 -24.953 1 95.06 304 PRO B CA 1
ATOM 5284 C C . PRO B 1 304 ? -5.41 -6.551 -24.75 1 95.06 304 PRO B C 1
ATOM 5286 O O . PRO B 1 304 ? -5.777 -6.047 -23.688 1 95.06 304 PRO B O 1
ATOM 5289 N N . LYS B 1 305 ? -4.988 -5.875 -25.781 1 95.31 305 LYS B N 1
ATOM 5290 C CA . LYS B 1 305 ? -4.785 -4.43 -25.719 1 95.31 305 LYS B CA 1
ATOM 5291 C C . LYS B 1 305 ? -6.105 -3.697 -25.5 1 95.31 305 LYS B C 1
ATOM 5293 O O . LYS B 1 305 ? -6.125 -2.617 -24.891 1 95.31 305 LYS B O 1
ATOM 5298 N N . ASP B 1 306 ? -7.184 -4.34 -25.938 1 96.62 306 ASP B N 1
ATOM 5299 C CA . ASP B 1 306 ? -8.477 -3.672 -25.828 1 96.62 306 ASP B CA 1
ATOM 5300 C C . ASP B 1 306 ? -9.266 -4.176 -24.625 1 96.62 306 ASP B C 1
ATOM 5302 O O . ASP B 1 306 ? -10.469 -3.938 -24.516 1 96.62 306 ASP B O 1
ATOM 5306 N N . HIS B 1 307 ? -8.594 -4.91 -23.812 1 97.69 307 HIS B N 1
ATOM 5307 C CA . HIS B 1 307 ? -9.281 -5.363 -22.609 1 97.69 307 HIS B CA 1
ATOM 5308 C C . HIS B 1 307 ? -9.836 -4.188 -21.812 1 97.69 307 HIS B C 1
ATOM 5310 O O . HIS B 1 307 ? -9.125 -3.201 -21.594 1 97.69 307 HIS B O 1
ATOM 5316 N N . PRO B 1 308 ? -11.023 -4.25 -21.281 1 97.75 308 PRO B N 1
ATOM 5317 C CA . PRO B 1 308 ? -11.656 -3.1 -20.641 1 97.75 308 PRO B CA 1
ATOM 5318 C C . PRO B 1 308 ? -10.922 -2.654 -19.375 1 97.75 308 PRO B C 1
ATOM 5320 O O . PRO B 1 308 ? -10.945 -1.471 -19.031 1 97.75 308 PRO B O 1
ATOM 5323 N N . TRP B 1 309 ? -10.273 -3.514 -18.688 1 98.44 309 TRP B N 1
ATOM 5324 C CA . TRP B 1 309 ? -9.641 -3.191 -17.422 1 98.44 309 TRP B CA 1
ATOM 5325 C C . TRP B 1 309 ? -8.391 -2.346 -17.641 1 98.44 309 TRP B C 1
ATOM 5327 O O . TRP B 1 309 ? -7.852 -1.765 -16.688 1 98.44 309 TRP B O 1
ATOM 5337 N N . ARG B 1 310 ? -7.895 -2.314 -18.875 1 98 310 ARG B N 1
ATOM 5338 C CA . ARG B 1 310 ? -6.73 -1.487 -19.172 1 98 310 ARG B CA 1
ATOM 5339 C C . ARG B 1 310 ? -7.07 -0.004 -19.062 1 98 310 ARG B C 1
ATOM 5341 O O . ARG B 1 310 ? -6.238 0.8 -18.641 1 98 310 ARG B O 1
ATOM 5348 N N . THR B 1 311 ? -8.398 0.326 -19.359 1 96.56 311 THR B N 1
ATOM 5349 C CA . THR B 1 311 ? -8.727 1.741 -19.516 1 96.56 311 THR B CA 1
ATOM 5350 C C . THR B 1 311 ? -9.883 2.127 -18.594 1 96.56 311 THR B C 1
ATOM 5352 O O . THR B 1 311 ? -10.352 3.268 -18.625 1 96.56 311 THR B O 1
ATOM 5355 N N . MET B 1 312 ? -10.359 1.172 -17.859 1 96.88 312 MET B N 1
ATOM 5356 C CA . MET B 1 312 ? -11.5 1.486 -17 1 96.88 312 MET B CA 1
ATOM 5357 C C . MET B 1 312 ? -11.18 2.67 -16.094 1 96.88 312 MET B C 1
ATOM 5359 O O . MET B 1 312 ? -10.055 2.807 -15.609 1 96.88 312 MET B O 1
ATOM 5363 N N . ASP B 1 313 ? -12.125 3.514 -15.938 1 92.38 313 ASP B N 1
ATOM 5364 C CA . ASP B 1 313 ? -11.977 4.738 -15.156 1 92.38 313 ASP B CA 1
ATOM 5365 C C . ASP B 1 313 ? -13.336 5.289 -14.734 1 92.38 313 ASP B C 1
ATOM 5367 O O . ASP B 1 313 ? -14.367 4.918 -15.305 1 92.38 313 ASP B O 1
ATOM 5371 N N . ASN B 1 314 ? -13.336 6.078 -13.703 1 94.44 314 ASN B N 1
ATOM 5372 C CA . ASN B 1 314 ? -14.555 6.793 -13.328 1 94.44 314 ASN B CA 1
ATOM 5373 C C . ASN B 1 314 ? -14.523 8.242 -13.789 1 94.44 314 ASN B C 1
ATOM 5375 O O . ASN B 1 314 ? -13.641 8.633 -14.555 1 94.44 314 ASN B O 1
ATOM 5379 N N . LYS B 1 315 ? -15.508 9.039 -13.352 1 93 315 LYS B N 1
ATOM 5380 C CA . LYS B 1 315 ? -15.656 10.422 -13.812 1 93 315 LYS B CA 1
ATOM 5381 C C . LYS B 1 315 ? -14.469 11.273 -13.375 1 93 315 LYS B C 1
ATOM 5383 O O . LYS B 1 315 ? -14.156 12.281 -14.016 1 93 315 LYS B O 1
ATOM 5388 N N . ASP B 1 316 ? -13.766 10.883 -12.352 1 93.94 316 ASP B N 1
ATOM 5389 C CA . ASP B 1 316 ? -12.648 11.648 -11.797 1 93.94 316 ASP B CA 1
ATOM 5390 C C . ASP B 1 316 ? -11.312 11.086 -12.273 1 93.94 316 ASP B C 1
ATOM 5392 O O . ASP B 1 316 ? -10.25 11.547 -11.844 1 93.94 316 ASP B O 1
ATOM 5396 N N . HIS B 1 317 ? -11.344 10.062 -13.125 1 92.88 317 HIS B N 1
ATOM 5397 C CA . HIS B 1 317 ? -10.18 9.422 -13.727 1 92.88 317 HIS B CA 1
ATOM 5398 C C . HIS B 1 317 ? -9.328 8.734 -12.664 1 92.88 317 HIS B C 1
ATOM 5400 O O . HIS B 1 317 ? -8.102 8.875 -12.656 1 92.88 317 HIS B O 1
ATOM 5406 N N . VAL B 1 318 ? -10.055 8.094 -11.703 1 92.12 318 VAL B N 1
ATOM 5407 C CA . VAL B 1 318 ? -9.414 7.281 -10.672 1 92.12 318 VAL B CA 1
ATOM 5408 C C . VAL B 1 318 ? -10.117 5.93 -10.562 1 92.12 318 VAL B C 1
ATOM 5410 O O . VAL B 1 318 ? -11.109 5.688 -11.25 1 92.12 318 VAL B O 1
ATOM 5413 N N . GLY B 1 319 ? -9.531 4.984 -9.875 1 95.88 319 GLY B N 1
ATOM 5414 C CA . GLY B 1 319 ? -10.227 3.752 -9.547 1 95.88 319 GLY B CA 1
ATOM 5415 C C . GLY B 1 319 ? -9.648 2.533 -10.234 1 95.88 319 GLY B C 1
ATOM 5416 O O . GLY B 1 319 ? -10.125 1.414 -10.039 1 95.88 319 GLY B O 1
ATOM 5417 N N . ASN B 1 320 ? -8.703 2.719 -11.078 1 98.38 320 ASN B N 1
ATOM 5418 C CA . ASN B 1 320 ? -8.023 1.599 -11.719 1 98.38 320 ASN B CA 1
ATOM 5419 C C . ASN B 1 320 ? -6.688 1.294 -11.055 1 98.38 320 ASN B C 1
ATOM 5421 O O . ASN B 1 320 ? -5.781 2.129 -11.055 1 98.38 320 ASN B O 1
ATOM 5425 N N . ALA B 1 321 ? -6.562 0.123 -10.516 1 98.75 321 ALA B N 1
ATOM 5426 C CA . ALA B 1 321 ? -5.32 -0.292 -9.867 1 98.75 321 ALA B CA 1
ATOM 5427 C C . ALA B 1 321 ? -4.875 -1.664 -10.367 1 98.75 321 ALA B C 1
ATOM 5429 O O . ALA B 1 321 ? -4.43 -2.504 -9.578 1 98.75 321 ALA B O 1
ATOM 5430 N N . MET B 1 322 ? -4.973 -1.925 -11.633 1 98.81 322 MET B N 1
ATOM 5431 C CA . MET B 1 322 ? -4.57 -3.189 -12.242 1 98.81 322 MET B CA 1
ATOM 5432 C C . MET B 1 322 ? -3.051 -3.277 -12.352 1 98.81 322 MET B C 1
ATOM 5434 O O . MET B 1 322 ? -2.387 -2.277 -12.633 1 98.81 322 MET B O 1
ATOM 5438 N N . THR B 1 323 ? -2.512 -4.457 -12.18 1 98.62 323 THR B N 1
ATOM 5439 C CA . THR B 1 323 ? -1.154 -4.82 -12.562 1 98.62 323 THR B CA 1
ATOM 5440 C C . THR B 1 323 ? -1.161 -6.039 -13.484 1 98.62 323 THR B C 1
ATOM 5442 O O . THR B 1 323 ? -2.225 -6.512 -13.891 1 98.62 323 THR B O 1
ATOM 5445 N N . VAL B 1 324 ? 0.012 -6.566 -13.969 1 97.62 324 VAL B N 1
ATOM 5446 C CA . VAL B 1 324 ? 0.107 -7.559 -15.039 1 97.62 324 VAL B CA 1
ATOM 5447 C C . VAL B 1 324 ? 0.559 -8.898 -14.461 1 97.62 324 VAL B C 1
ATOM 5449 O O . VAL B 1 324 ? 1.555 -9.469 -14.906 1 97.62 324 VAL B O 1
ATOM 5452 N N . HIS B 1 325 ? -0.202 -9.438 -13.477 1 97.88 325 HIS B N 1
ATOM 5453 C CA . HIS B 1 325 ? -0.047 -10.742 -12.852 1 97.88 325 HIS B CA 1
ATOM 5454 C C . HIS B 1 325 ? 1.374 -10.945 -12.336 1 97.88 325 HIS B C 1
ATOM 5456 O O . HIS B 1 325 ? 2.031 -11.93 -12.68 1 97.88 325 HIS B O 1
ATOM 5462 N N . ILE B 1 326 ? 1.801 -10.078 -11.477 1 98.12 326 ILE B N 1
ATOM 5463 C CA . ILE B 1 326 ? 3.154 -10.086 -10.938 1 98.12 326 ILE B CA 1
ATOM 5464 C C . ILE B 1 326 ? 3.105 -10.367 -9.438 1 98.12 326 ILE B C 1
ATOM 5466 O O . ILE B 1 326 ? 4.148 -10.516 -8.789 1 98.12 326 ILE B O 1
ATOM 5470 N N . SER B 1 327 ? 1.942 -10.422 -8.836 1 98.25 327 SER B N 1
ATOM 5471 C CA . SER B 1 327 ? 1.812 -10.477 -7.383 1 98.25 327 SER B CA 1
ATOM 5472 C C . SER B 1 327 ? 2.482 -11.719 -6.812 1 98.25 327 SER B C 1
ATOM 5474 O O . SER B 1 327 ? 2.979 -11.703 -5.688 1 98.25 327 SER B O 1
ATOM 5476 N N . GLY B 1 328 ? 2.477 -12.805 -7.602 1 98.19 328 GLY B N 1
ATOM 5477 C CA . GLY B 1 328 ? 2.975 -14.07 -7.082 1 98.19 328 GLY B CA 1
ATOM 5478 C C . GLY B 1 328 ? 4.367 -14.414 -7.582 1 98.19 328 GLY B C 1
ATOM 5479 O O . GLY B 1 328 ? 4.848 -15.523 -7.379 1 98.19 328 GLY B O 1
ATOM 5480 N N . THR B 1 329 ? 5.031 -13.492 -8.289 1 98.44 329 THR B N 1
ATOM 5481 C CA . THR B 1 329 ? 6.312 -13.844 -8.883 1 98.44 329 THR B CA 1
ATOM 5482 C C . THR B 1 329 ? 7.398 -12.852 -8.461 1 98.44 329 THR B C 1
ATOM 5484 O O . THR B 1 329 ? 8.289 -12.523 -9.25 1 98.44 329 THR B O 1
ATOM 5487 N N . SER B 1 330 ? 7.293 -12.336 -7.191 1 98.5 330 SER B N 1
ATOM 5488 C CA . SER B 1 330 ? 8.445 -11.633 -6.633 1 98.5 330 SER B CA 1
ATOM 5489 C C . SER B 1 330 ? 9.695 -12.508 -6.672 1 98.5 330 SER B C 1
ATOM 5491 O O . SER B 1 330 ? 9.602 -13.727 -6.812 1 98.5 330 SER B O 1
ATOM 5493 N N . LEU B 1 331 ? 10.844 -11.891 -6.551 1 98.69 331 LEU B N 1
ATOM 5494 C CA . LEU B 1 331 ? 12.078 -12.664 -6.586 1 98.69 331 LEU B CA 1
ATOM 5495 C C . LEU B 1 331 ? 12.102 -13.695 -5.465 1 98.69 331 LEU B C 1
ATOM 5497 O O . LEU B 1 331 ? 12.609 -14.805 -5.645 1 98.69 331 LEU B O 1
ATOM 5501 N N . HIS B 1 332 ? 11.516 -13.391 -4.32 1 98.75 332 HIS B N 1
ATOM 5502 C CA . HIS B 1 332 ? 11.422 -14.336 -3.221 1 98.75 332 HIS B CA 1
ATOM 5503 C C . HIS B 1 332 ? 10.484 -15.492 -3.564 1 98.75 332 HIS B C 1
ATOM 5505 O O . HIS B 1 332 ? 10.789 -16.656 -3.289 1 98.75 332 HIS B O 1
ATOM 5511 N N . ALA B 1 333 ? 9.336 -15.172 -4.148 1 98.75 333 ALA B N 1
ATOM 5512 C CA . ALA B 1 333 ? 8.383 -16.203 -4.535 1 98.75 333 ALA B CA 1
ATOM 5513 C C . ALA B 1 333 ? 8.969 -17.141 -5.59 1 98.75 333 ALA B C 1
ATOM 5515 O O . ALA B 1 333 ? 8.727 -18.344 -5.566 1 98.75 333 ALA B O 1
ATOM 5516 N N . GLN B 1 334 ? 9.711 -16.578 -6.527 1 98.75 334 GLN B N 1
ATOM 5517 C CA . GLN B 1 334 ? 10.336 -17.391 -7.574 1 98.75 334 GLN B CA 1
ATOM 5518 C C . GLN B 1 334 ? 11.305 -18.406 -6.977 1 98.75 334 GLN B C 1
ATOM 5520 O O . GLN B 1 334 ? 11.344 -19.562 -7.41 1 98.75 334 GLN B O 1
ATOM 5525 N N . LYS B 1 335 ? 12.07 -17.938 -6 1 98.75 335 LYS B N 1
ATOM 5526 C CA . LYS B 1 335 ? 12.969 -18.859 -5.32 1 98.75 335 LYS B CA 1
ATOM 5527 C C . LYS B 1 335 ? 12.195 -20.016 -4.68 1 98.75 335 LYS B C 1
ATOM 5529 O O . LYS B 1 335 ? 12.586 -21.172 -4.789 1 98.75 335 LYS B O 1
ATOM 5534 N N . ARG B 1 336 ? 11.086 -19.703 -4.07 1 98.75 336 ARG B N 1
ATOM 5535 C CA . ARG B 1 336 ? 10.273 -20.719 -3.398 1 98.75 336 ARG B CA 1
ATOM 5536 C C . ARG B 1 336 ? 9.656 -21.688 -4.402 1 98.75 336 ARG B C 1
ATOM 5538 O O . ARG B 1 336 ? 9.727 -22.906 -4.223 1 98.75 336 ARG B O 1
ATOM 5545 N N . TYR B 1 337 ? 9.031 -21.125 -5.527 1 98.62 337 TYR B N 1
ATOM 5546 C CA . TYR B 1 337 ? 8.352 -22.078 -6.402 1 98.62 337 TYR B CA 1
ATOM 5547 C C . TYR B 1 337 ? 9.352 -22.828 -7.27 1 98.62 337 TYR B C 1
ATOM 5549 O O . TYR B 1 337 ? 9.086 -23.953 -7.699 1 98.62 337 TYR B O 1
ATOM 5557 N N . ALA B 1 338 ? 10.586 -22.281 -7.488 1 98.75 338 ALA B N 1
ATOM 5558 C CA . ALA B 1 338 ? 11.633 -23.047 -8.156 1 98.75 338 ALA B CA 1
ATOM 5559 C C . ALA B 1 338 ? 12.047 -24.25 -7.324 1 98.75 338 ALA B C 1
ATOM 5561 O O . ALA B 1 338 ? 12.148 -25.359 -7.84 1 98.75 338 ALA B O 1
ATOM 5562 N N . GLN B 1 339 ? 12.266 -24.016 -6.043 1 98.75 339 GLN B N 1
ATOM 5563 C CA . GLN B 1 339 ? 12.617 -25.109 -5.145 1 98.75 339 GLN B CA 1
ATOM 5564 C C . GLN B 1 339 ? 11.492 -26.125 -5.055 1 98.75 339 GLN B C 1
ATOM 5566 O O . GLN B 1 339 ? 11.734 -27.328 -5.012 1 98.75 339 GLN B O 1
ATOM 5571 N N . GLY B 1 340 ? 10.266 -25.641 -5.012 1 98.81 340 GLY B N 1
ATOM 5572 C CA . GLY B 1 340 ? 9.125 -26.531 -4.98 1 98.81 340 GLY B CA 1
ATOM 5573 C C . GLY B 1 340 ? 9.016 -27.406 -6.211 1 98.81 340 GLY B C 1
ATOM 5574 O O . GLY B 1 340 ? 8.711 -28.609 -6.105 1 98.81 340 GLY B O 1
ATOM 5575 N N . VAL B 1 341 ? 9.281 -26.844 -7.371 1 98.81 341 VAL B 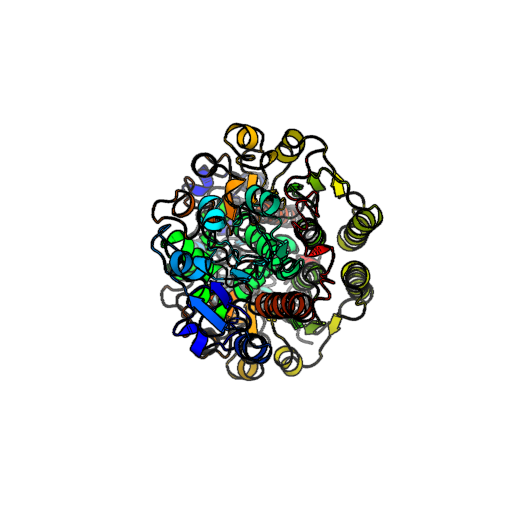N 1
ATOM 5576 C CA . VAL B 1 341 ? 9.273 -27.609 -8.617 1 98.81 341 VAL B CA 1
ATOM 5577 C C . VAL B 1 341 ? 10.344 -28.688 -8.562 1 98.81 341 VAL B C 1
ATOM 5579 O O . VAL B 1 341 ? 10.086 -29.844 -8.922 1 98.81 341 VAL B O 1
ATOM 5582 N N . LYS B 1 342 ? 11.5 -28.344 -8.102 1 98.69 342 LYS B N 1
ATOM 5583 C CA . LYS B 1 342 ? 12.578 -29.312 -7.973 1 98.69 342 LYS B CA 1
ATOM 5584 C C . LYS B 1 342 ? 12.18 -30.469 -7.055 1 98.69 342 LYS B C 1
ATOM 5586 O O . LYS B 1 342 ? 12.461 -31.625 -7.352 1 98.69 342 LYS B O 1
ATOM 5591 N N . ASN B 1 343 ? 11.539 -30.141 -5.961 1 98.75 343 ASN B N 1
ATOM 5592 C CA . ASN B 1 343 ? 11.078 -31.156 -5.031 1 98.75 343 ASN B CA 1
ATOM 5593 C C . ASN B 1 343 ? 10.07 -32.094 -5.684 1 98.75 343 ASN B C 1
ATOM 5595 O O . ASN B 1 343 ? 10.125 -33.312 -5.488 1 98.75 343 ASN B O 1
ATOM 5599 N N . ILE B 1 344 ? 9.117 -31.562 -6.43 1 98.81 344 ILE B N 1
ATOM 5600 C CA . ILE B 1 344 ? 8.102 -32.344 -7.117 1 98.81 344 ILE B CA 1
ATOM 5601 C C . ILE B 1 344 ? 8.773 -33.281 -8.133 1 98.81 344 ILE B C 1
ATOM 5603 O O . ILE B 1 344 ? 8.461 -34.469 -8.195 1 98.81 344 ILE B O 1
ATOM 5607 N N . LEU B 1 345 ? 9.742 -32.75 -8.898 1 98.81 345 LEU B N 1
ATOM 5608 C CA . LEU B 1 345 ? 10.453 -33.531 -9.906 1 98.81 345 LEU B CA 1
ATOM 5609 C C . LEU B 1 345 ? 11.281 -34.656 -9.266 1 98.81 345 LEU B C 1
ATOM 5611 O O . LEU B 1 345 ? 11.359 -35.75 -9.789 1 98.81 345 LEU B O 1
ATOM 5615 N N . ASN B 1 346 ? 11.891 -34.25 -8.133 1 98.44 346 ASN B N 1
ATOM 5616 C CA . ASN B 1 346 ? 12.664 -35.281 -7.418 1 98.44 346 ASN B CA 1
ATOM 5617 C C . ASN B 1 346 ? 11.781 -36.469 -7.012 1 98.44 346 ASN B C 1
ATOM 5619 O O . ASN B 1 346 ? 12.195 -37.625 -7.129 1 98.44 346 ASN B O 1
ATOM 5623 N N . SER B 1 347 ? 10.625 -36.188 -6.5 1 98.44 347 SER B N 1
ATOM 5624 C CA . SER B 1 347 ? 9.664 -37.219 -6.148 1 98.44 347 SER B CA 1
ATOM 5625 C C . SER B 1 347 ? 9.297 -38.062 -7.363 1 98.44 347 SER B C 1
ATOM 5627 O O . SER B 1 347 ? 9.219 -39.281 -7.27 1 98.44 347 SER B O 1
ATOM 5629 N N . TYR B 1 348 ? 9.109 -37.438 -8.508 1 98.44 348 TYR B N 1
ATOM 5630 C CA . TYR B 1 348 ? 8.734 -38.125 -9.734 1 98.44 348 TYR B CA 1
ATOM 5631 C C . TYR B 1 348 ? 9.883 -38.969 -10.25 1 98.44 348 TYR B C 1
ATOM 5633 O O . TYR B 1 348 ? 9.703 -40.156 -10.562 1 98.44 348 TYR B O 1
ATOM 5641 N N . PHE B 1 349 ? 11.086 -38.438 -10.297 1 98 349 PHE B N 1
ATOM 5642 C CA . PHE B 1 349 ? 12.234 -39.094 -10.875 1 98 349 PHE B CA 1
ATOM 5643 C C . PHE B 1 349 ? 12.656 -40.281 -10.023 1 98 349 PHE B C 1
ATOM 5645 O O . PHE B 1 349 ? 13.125 -41.312 -10.555 1 98 349 PHE B O 1
ATOM 5652 N N . SER B 1 350 ? 12.461 -40.219 -8.781 1 97.25 350 SER B N 1
ATOM 5653 C CA . SER B 1 350 ? 12.82 -41.281 -7.875 1 97.25 350 SER B CA 1
ATOM 5654 C C . SER B 1 350 ? 11.75 -42.375 -7.867 1 97.25 350 SER B C 1
ATOM 5656 O O . SER B 1 350 ? 11.945 -43.438 -7.27 1 97.25 350 SER B O 1
ATOM 5658 N N . LYS B 1 351 ? 10.625 -42.062 -8.414 1 97.12 351 LYS B N 1
ATOM 5659 C CA . LYS B 1 351 ? 9.5 -42.969 -8.531 1 97.12 351 LYS B CA 1
ATOM 5660 C C . LYS B 1 351 ? 8.852 -43.219 -7.168 1 97.12 351 LYS B C 1
ATOM 5662 O O . LYS B 1 351 ? 8.078 -44.156 -7 1 97.12 351 LYS B O 1
ATOM 5667 N N . LYS B 1 352 ? 9.141 -42.344 -6.285 1 97.38 352 LYS B N 1
ATOM 5668 C CA . LYS B 1 352 ? 8.508 -42.438 -4.977 1 97.38 352 LYS B CA 1
ATOM 5669 C C . LYS B 1 352 ? 7.105 -41.844 -5 1 97.38 352 LYS B C 1
ATOM 5671 O O . LYS B 1 352 ? 6.234 -42.219 -4.23 1 97.38 352 LYS B O 1
ATOM 5676 N N . PHE B 1 353 ? 6.895 -40.844 -5.762 1 97.12 353 PHE B N 1
ATOM 5677 C CA . PHE B 1 353 ? 5.629 -40.156 -5.926 1 97.12 353 PHE B CA 1
ATOM 5678 C C . PHE B 1 353 ? 5.098 -39.656 -4.578 1 97.12 353 PHE B C 1
ATOM 5680 O O . PHE B 1 353 ? 3.9 -39.781 -4.305 1 97.12 353 PHE B O 1
ATOM 5687 N N . ASP B 1 354 ? 6.012 -39.281 -3.715 1 97.25 354 ASP B N 1
ATOM 5688 C CA . ASP B 1 354 ? 5.684 -38.812 -2.373 1 97.25 354 ASP B CA 1
ATOM 5689 C C . ASP B 1 354 ? 5.539 -37.312 -2.346 1 97.25 354 ASP B C 1
ATOM 5691 O O . ASP B 1 354 ? 6.125 -36.625 -1.494 1 97.25 354 ASP B O 1
ATOM 5695 N N . TYR B 1 355 ? 4.781 -36.75 -3.309 1 97.56 355 TYR B N 1
ATOM 5696 C CA . TYR B 1 355 ? 4.496 -35.312 -3.352 1 97.56 355 TYR B CA 1
ATOM 5697 C C . TYR B 1 355 ? 3.889 -34.844 -2.037 1 97.56 355 TYR B C 1
ATOM 5699 O O . TYR B 1 355 ? 3.248 -35.625 -1.325 1 97.56 355 TYR B O 1
ATOM 5707 N N . ARG B 1 356 ? 4.137 -33.594 -1.647 1 95.75 356 ARG B N 1
ATOM 5708 C CA . ARG B 1 356 ? 3.357 -33.031 -0.546 1 95.75 356 ARG B CA 1
ATOM 5709 C C . ARG B 1 356 ? 1.866 -33.062 -0.864 1 95.75 356 ARG B C 1
ATOM 5711 O O . ARG B 1 356 ? 1.447 -32.625 -1.938 1 95.75 356 ARG B O 1
ATOM 5718 N N . PRO B 1 357 ? 1.056 -33.594 0.035 1 95.94 357 PRO B N 1
ATOM 5719 C CA . PRO B 1 357 ? -0.379 -33.688 -0.24 1 95.94 357 PRO B CA 1
ATOM 5720 C C . PRO B 1 357 ? -0.991 -32.375 -0.707 1 95.94 357 PRO B C 1
ATOM 5722 O O . PRO B 1 357 ? -1.842 -32.375 -1.6 1 95.94 357 PRO B O 1
ATOM 5725 N N . GLN B 1 358 ? -0.548 -31.25 -0.165 1 94.69 358 GLN B N 1
ATOM 5726 C CA . GLN B 1 358 ? -1.127 -29.953 -0.494 1 94.69 358 GLN B CA 1
ATOM 5727 C C . GLN B 1 358 ? -0.758 -29.531 -1.913 1 94.69 358 GLN B C 1
ATOM 5729 O O . GLN B 1 358 ? -1.355 -28.609 -2.465 1 94.69 358 GLN B O 1
ATOM 5734 N N . ASP B 1 359 ? 0.241 -30.156 -2.486 1 97.25 359 ASP B N 1
ATOM 5735 C CA . ASP B 1 359 ? 0.688 -29.781 -3.822 1 97.25 359 ASP B CA 1
ATOM 5736 C C . ASP B 1 359 ? -0.102 -30.516 -4.898 1 97.25 359 ASP B C 1
ATOM 5738 O O . ASP B 1 359 ? -0.037 -30.172 -6.078 1 97.25 359 ASP B O 1
ATOM 5742 N N . ILE B 1 360 ? -0.845 -31.609 -4.551 1 97.19 360 ILE B N 1
ATOM 5743 C CA . ILE B 1 360 ? -1.541 -32.469 -5.512 1 97.19 360 ILE B CA 1
ATOM 5744 C C . ILE B 1 360 ? -2.922 -31.875 -5.809 1 97.19 360 ILE B C 1
ATOM 5746 O O . ILE B 1 360 ? -3.715 -31.641 -4.895 1 97.19 360 ILE B O 1
ATOM 5750 N N . ILE B 1 361 ? -3.205 -31.672 -7.07 1 95 361 ILE B N 1
ATOM 5751 C CA . ILE B 1 361 ? -4.512 -31.172 -7.496 1 95 361 ILE B CA 1
ATOM 5752 C C . ILE B 1 361 ? -5.344 -32.344 -8.047 1 95 361 ILE B C 1
ATOM 5754 O O . ILE B 1 361 ? -6.484 -32.531 -7.629 1 95 361 ILE B O 1
ATOM 5758 N N . VAL B 1 362 ? -4.73 -33.062 -8.945 1 95 362 VAL B N 1
ATOM 5759 C CA . VAL B 1 362 ? -5.309 -34.281 -9.523 1 95 362 VAL B CA 1
ATOM 5760 C C . VAL B 1 362 ? -4.273 -35.406 -9.531 1 95 362 VAL B C 1
ATOM 5762 O O . VAL B 1 362 ? -3.092 -35.156 -9.805 1 95 362 VAL B O 1
ATOM 5765 N N . GLN B 1 363 ? -4.738 -36.531 -9.172 1 95.12 363 GLN B N 1
ATOM 5766 C CA . GLN B 1 363 ? -3.883 -37.719 -9.219 1 95.12 363 GLN B CA 1
ATOM 5767 C C . GLN B 1 363 ? -4.711 -39 -9.352 1 95.12 363 GLN B C 1
ATOM 5769 O O . GLN B 1 363 ? -5.758 -39.125 -8.711 1 95.12 363 GLN B O 1
ATOM 5774 N N . ASN B 1 364 ? -4.277 -39.906 -10.203 1 94.38 364 ASN B N 1
ATOM 5775 C CA . ASN B 1 364 ? -4.891 -41.219 -10.375 1 94.38 364 ASN B CA 1
ATOM 5776 C C . ASN B 1 364 ? -6.363 -41.094 -10.742 1 94.38 364 ASN B C 1
ATOM 5778 O O . ASN B 1 364 ? -7.191 -41.875 -10.258 1 94.38 364 ASN B O 1
ATOM 5782 N N . GLY B 1 365 ? -6.668 -40.094 -11.445 1 92.75 365 GLY B N 1
ATOM 5783 C CA . GLY B 1 365 ? -8.008 -39.938 -12 1 92.75 365 GLY B CA 1
ATOM 5784 C C . GLY B 1 365 ? -8.984 -39.281 -11.047 1 92.75 365 GLY B C 1
ATOM 5785 O O . GLY B 1 365 ? -10.195 -39.344 -11.25 1 92.75 365 GLY B O 1
ATOM 5786 N N . SER B 1 366 ? -8.445 -38.688 -10.008 1 92.25 366 SER B N 1
ATOM 5787 C CA . SER B 1 366 ? -9.312 -38.031 -9.023 1 92.25 366 SER B CA 1
ATOM 5788 C C . SER B 1 366 ? -8.727 -36.719 -8.523 1 92.25 366 SER B C 1
ATOM 5790 O O . SER B 1 366 ? -7.504 -36.562 -8.516 1 92.25 366 SER B O 1
ATOM 5792 N N . TYR B 1 367 ? -9.617 -35.875 -8.109 1 90.44 367 TYR B N 1
ATOM 5793 C CA . TYR B 1 367 ? -9.188 -34.656 -7.477 1 90.44 367 TYR B CA 1
ATOM 5794 C C . TYR B 1 367 ? -8.641 -34.906 -6.082 1 90.44 367 TYR B C 1
ATOM 5796 O O . TYR B 1 367 ? -9.203 -35.688 -5.324 1 90.44 367 TYR B O 1
ATOM 5804 N N . ALA B 1 368 ? -7.559 -34.281 -5.777 1 87.25 368 ALA B N 1
ATOM 5805 C CA . ALA B 1 368 ? -6.941 -34.438 -4.465 1 87.25 368 ALA B CA 1
ATOM 5806 C C . ALA B 1 368 ? -7.379 -33.344 -3.5 1 87.25 368 ALA B C 1
ATOM 5808 O O . ALA B 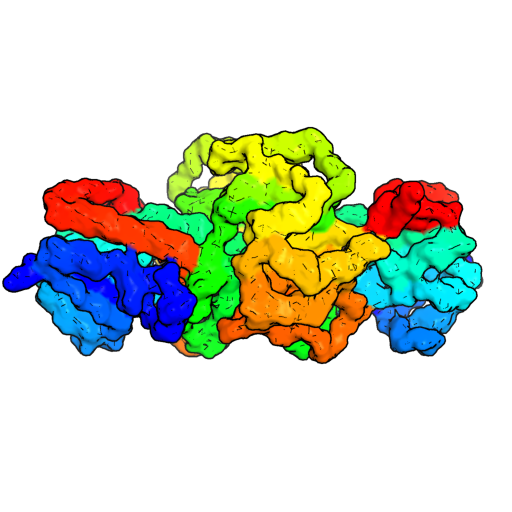1 368 ? -7.031 -33.375 -2.316 1 87.25 368 ALA B O 1
ATOM 5809 N N . THR B 1 369 ? -8 -32.312 -3.98 1 77.31 369 THR B N 1
ATOM 5810 C CA . THR B 1 369 ? -8.453 -31.203 -3.158 1 77.31 369 THR B CA 1
ATOM 5811 C C . THR B 1 369 ? -9.875 -30.781 -3.539 1 77.31 369 THR B C 1
ATOM 5813 O O . THR B 1 369 ? -10.32 -31.047 -4.66 1 77.31 369 THR B O 1
ATOM 5816 N N . ARG B 1 370 ? -10.609 -30.266 -2.621 1 67.69 370 ARG B N 1
ATOM 5817 C CA . ARG B 1 370 ? -11.953 -29.766 -2.855 1 67.69 370 ARG B CA 1
ATOM 5818 C C . ARG B 1 370 ? -11.922 -28.375 -3.475 1 67.69 370 ARG B C 1
ATOM 5820 O O . ARG B 1 370 ? -12.953 -27.859 -3.896 1 67.69 370 ARG B O 1
ATOM 5827 N N . ALA B 1 371 ? -10.758 -27.844 -3.543 1 66.94 371 ALA B N 1
ATOM 5828 C CA . ALA B 1 371 ? -10.625 -26.453 -3.951 1 66.94 371 ALA B CA 1
ATOM 5829 C C . ALA B 1 371 ? -11.031 -26.266 -5.41 1 66.94 371 ALA B C 1
ATOM 5831 O O . ALA B 1 371 ? -11.508 -25.188 -5.801 1 66.94 371 ALA B O 1
ATOM 5832 N N . TYR B 1 372 ? -10.82 -27.219 -6.203 1 67.75 372 TYR B N 1
ATOM 5833 C CA . TYR B 1 372 ? -11.016 -27.078 -7.641 1 67.75 372 TYR B CA 1
ATOM 5834 C C . TYR B 1 372 ? -12.258 -27.828 -8.102 1 67.75 372 TYR B C 1
ATOM 5836 O O . TYR B 1 372 ? -12.633 -27.781 -9.273 1 67.75 372 TYR B O 1
ATOM 5844 N N . GLY B 1 373 ? -12.992 -28.562 -7.492 1 56.62 373 GLY B N 1
ATOM 5845 C CA . GLY B 1 373 ? -14.109 -29.219 -8.156 1 56.62 373 GLY B CA 1
ATOM 5846 C C . GLY B 1 373 ? -14.812 -30.234 -7.277 1 56.62 373 GLY B C 1
ATOM 5847 O O . GLY B 1 373 ? -15.766 -30.891 -7.715 1 56.62 373 GLY B O 1
ATOM 5848 N N . GLN B 1 374 ? -14.133 -30.766 -6.219 1 50.19 374 GLN B N 1
ATOM 5849 C CA . GLN B 1 374 ? -14.805 -31.984 -5.809 1 50.19 374 GLN B CA 1
ATOM 5850 C C . GLN B 1 374 ? -16.312 -31.766 -5.672 1 50.19 374 GLN B C 1
ATOM 5852 O O . GLN B 1 374 ? -16.75 -30.828 -5.008 1 50.19 374 GLN B O 1
ATOM 5857 N N . LYS B 1 375 ? -16.891 -32.406 -6.785 1 43.94 375 LYS B N 1
ATOM 5858 C CA . LYS B 1 375 ? -18.297 -32.812 -6.738 1 43.94 375 LYS B CA 1
ATOM 5859 C C . LYS B 1 375 ? -18.656 -33.375 -5.371 1 43.94 375 LYS B C 1
ATOM 5861 O O . LYS B 1 375 ? -17.953 -34.219 -4.84 1 43.94 375 LYS B O 1
ATOM 5866 N N . LYS B 1 376 ? -19.281 -32.656 -4.547 1 39.03 376 LYS B N 1
ATOM 5867 C CA . LYS B 1 376 ? -19.969 -33.438 -3.516 1 39.03 376 LYS B CA 1
ATOM 5868 C C . LYS B 1 376 ? -20.734 -34.594 -4.121 1 39.03 376 LYS B C 1
ATOM 5870 O O . LYS B 1 376 ? -21.391 -34.438 -5.16 1 39.03 376 LYS B O 1
#

Organism: Saccharomyces cerevisiae (strain CEN.PK113-7D) (NCBI:txid889517)

Foldseek 3Di:
DAPFEEEEAADACPVVCVVDVLQCRHQVNVLVCCVVQVVLRYHYDYDNFQDDPCPTPLNVRLQGHQEYEYEPLRDRQQDLVSLVNRLNHAEYEYLFDAPPSYPQLSCLVSQHWYFYLPPLQLVLLLVVLVVLVQCQQQVVVVVVVCVVVVHDPPCLRVVRHDQQAQFEEEEEDCPSNNLSNLQVCLLSHYVAYEYEDPDDDDPVSLQVSQVVNCVRPVGRHRYYYDHDLLVSQLRGQEYEYAAEDEPCQFQCAALVSLVSHAQQHEYEYAHEQRSHDQVRQLVCQAVRSHVAYEYAYHNDPPDDPVRSLVQRHYPSRTHRHYHSNCSRSDSSSSNSSSVLVSVCVVCVSVVVNPRDLVGTQGGRSDGSDPRYDPDD/DAPFEEEEAADACPVVCVVDVLQCRHQVNVLVCCVVQVVLRYHYDYDNFQDDPCPTPLNVRLQGHQEYEAEPLRDRQQDLVSLVNRLNHAEYEYLFDADPSYPQLSCLVSQHWYFYLPPLQLVLLLVVLVVLVQCQQQVVVVVVVCVVVVHDPPCLRVVRHDQQAQFEEEEEDCPSNNLSNLQVCLLSHYVAYEYEDPDDDDPVSLQVSQVVNCVRPVGRHRYYYDHDLLVSQLRGQEYEYAAEDEPCQFQCAALVSLVSHAQQHEYEYAHEQRSHDQVNQLVCQAVRSHVAYEYEYHNDPPDDPVRSLVQRHYPSRTHRHYHSNCSRSDSSSSNSSSVLVSVCVVCVSVVVNPRDLVGTQGGNSDGSDPRYDPDD

Solvent-accessible surface area (backbone atoms only — not comparable to full-atom values): 37063 Å² total; per-residue (Å²): 130,63,81,40,27,37,38,37,34,29,38,72,25,68,71,44,35,73,75,26,81,61,40,21,68,14,56,84,41,46,42,71,40,62,68,61,46,44,73,73,38,30,40,80,47,72,46,72,44,56,66,56,86,76,73,16,60,48,48,62,51,33,47,63,15,30,30,41,34,27,23,66,70,44,48,55,67,40,39,56,70,55,52,70,53,16,81,51,46,44,38,38,37,26,51,22,69,68,64,78,47,40,38,60,67,51,29,25,77,68,42,21,30,30,35,34,21,64,73,28,28,36,67,37,33,24,53,42,50,52,27,41,52,37,35,51,42,49,24,42,63,52,24,29,51,29,26,56,68,51,47,76,62,52,34,73,31,30,63,62,13,42,59,66,53,61,31,29,37,30,26,39,17,58,49,75,39,26,41,50,38,55,51,41,43,39,59,48,40,45,57,30,39,37,33,33,50,96,65,77,74,55,68,67,60,54,49,52,48,18,50,44,20,31,73,75,65,73,43,63,80,34,71,43,81,40,91,46,66,62,62,46,39,43,64,21,46,32,41,35,41,40,42,66,68,33,87,83,32,48,42,50,44,26,61,70,54,53,67,42,31,30,80,49,16,34,42,35,37,67,49,48,23,45,28,38,30,61,68,40,50,30,50,30,22,40,73,38,46,21,48,20,44,23,28,25,44,53,71,45,72,77,61,59,71,79,40,53,73,40,69,36,34,25,93,83,69,44,34,62,49,38,32,50,39,50,43,52,46,19,35,59,21,27,51,41,11,29,53,38,45,50,51,48,47,50,23,53,75,69,67,64,66,68,60,59,71,80,23,38,44,29,46,83,46,36,68,62,41,67,71,62,56,58,72,127,131,64,81,42,27,37,37,38,35,28,39,72,25,69,72,44,35,74,76,25,80,61,40,21,67,14,56,85,42,47,44,72,40,62,68,62,43,44,72,71,38,30,41,79,47,72,46,72,44,56,66,56,86,76,74,15,59,48,48,62,51,34,47,62,16,29,31,41,36,28,24,66,68,44,47,56,67,41,38,57,69,53,51,71,54,16,81,51,46,43,38,41,37,26,49,23,67,67,63,77,49,41,36,61,68,51,29,24,76,68,42,21,29,31,34,34,20,62,74,28,28,35,65,38,33,26,51,40,50,52,28,40,54,36,35,51,41,49,25,41,64,54,24,30,50,29,26,56,70,51,48,78,63,52,35,73,30,29,64,63,14,42,59,67,53,61,32,29,38,31,26,40,18,57,49,75,38,26,42,51,37,54,50,42,43,40,58,49,41,44,57,30,40,37,31,34,51,96,64,78,74,55,67,68,60,54,49,51,50,18,50,41,18,30,72,76,64,73,42,63,81,35,72,43,80,40,92,46,65,63,63,46,40,43,65,21,46,31,39,36,41,40,41,66,68,32,85,84,33,48,42,52,45,27,59,69,55,54,68,43,33,30,80,50,15,35,43,36,36,68,50,48,24,45,29,38,30,60,68,41,49,30,49,29,21,40,73,39,45,21,49,20,42,24,28,24,44,53,70,46,72,78,62,59,71,78,41,53,74,40,69,36,36,25,90,83,69,45,34,61,48,36,32,52,39,51,43,50,45,18,35,58,23,28,53,42,12,29,52,37,46,51,52,48,48,49,24,53,74,68,66,64,64,70,58,61,72,80,24,38,47,28,45,82,46,36,68,62,43,68,72,62,57,58,73,125